Protein AF-0000000068951740 (afdb_homodimer)

Sequence (438 aa):
MSNAAPTLLVVDDHPMALSGTTAFLAEVMPDVAVHAAGSAREALTSLQQGLRPDIVLLDIWLNDGTGFDAMQSFKTVIPGARFIFMSAEATPEIVGRARALSACGFVGKHLDANAFTAAVRKVLAGDTSFPTDEALNGRAQSFGPAHGIPVTPAELGLTPRQGSVLALVLEGLPNKVIARRLGLTENTVKEHVSAILQRLGVRTRMQVMSRMERFRLRQMSNAAPTLLVVDDHPMALSGTTAFLAEVMPDVAVHAAGSAREALTSLQQGLRPDIVLLDIWLNDGTGFDAMQSFKTVIPGARFIFMSAEATPEIVGRARALSACGFVGKHLDANAFTAAVRKVLAGDTSFPTDEALNGRAQSFGPAHGIPVTPAELGLTPRQGSVLALVLEGLPNKVIARRLGLTENTVKEHVSAILQRLGVRTRMQVMSRMERFRLRQ

pLDDT: mean 87.82, std 13.02, range [40.09, 98.62]

InterPro domains:
  IPR000792 Transcription regulator LuxR, C-terminal [PF00196] (158-209)
  IPR000792 Transcription regulator LuxR, C-terminal [PR00038] (158-172)
  IPR000792 Transcription regulator LuxR, C-terminal [PR00038] (172-188)
  IPR000792 Transcription regulator LuxR, C-terminal [PR00038] (188-200)
  IPR000792 Transcription regulator LuxR, C-terminal [PS00622] (172-199)
  IPR000792 Transcription regulator LuxR, C-terminal [PS50043] (150-216)
  IPR000792 Transcription regulator LuxR, C-terminal [SM00421] (155-212)
  IPR000792 Transcription regulator LuxR, C-terminal [cd06170] (158-207)
  IPR001789 Signal transduction response regulator, receiver domain [PF00072] (9-121)
  IPR001789 Signal transduction response regulator, receiver domain [PS50110] (7-124)
  IPR001789 Signal transduction response regulator, receiver domain [SM00448] (6-120)
  IPR011006 CheY-like superfamily [SSF52172] (6-132)
  IPR016032 Signal transduction response regulator, C-terminal effector [SSF46894] (149-216)
  IPR036388 Winged helix-like DNA-binding domain superfamily [G3DSA:1.10.10.10] (149-218)
  IPR051015 DNA-binding transcriptional activator EvgA-like [PTHR45566] (1-215)
  IPR058245 NreC/VraR/RcsB-like, phosphoacceptor receiver domain [cd17535] (9-125)

Structure (mmCIF, N/CA/C/O backbone):
data_AF-0000000068951740-model_v1
#
loop_
_entity.id
_entity.type
_entity.pdbx_description
1 polymer 'Response regulator transcription factor'
#
loop_
_atom_site.group_PDB
_atom_site.id
_atom_site.type_symbol
_atom_site.label_atom_id
_atom_site.label_alt_id
_atom_site.label_comp_id
_atom_site.label_asym_id
_atom_site.label_entity_id
_atom_site.label_seq_id
_atom_site.pdbx_PDB_ins_code
_atom_site.Cartn_x
_atom_site.Cartn_y
_atom_site.Cartn_z
_atom_site.occupancy
_atom_site.B_iso_or_equiv
_atom_site.auth_seq_id
_atom_site.auth_comp_id
_atom_site.auth_asym_id
_atom_site.auth_atom_id
_atom_site.pdbx_PDB_model_num
ATOM 1 N N . MET A 1 1 ? -21.359 28.375 21.594 1 40.09 1 MET A N 1
ATOM 2 C CA . MET A 1 1 ? -20.609 27.594 20.594 1 40.09 1 MET A CA 1
ATOM 3 C C . MET A 1 1 ? -21.562 26.797 19.719 1 40.09 1 MET A C 1
ATOM 5 O O . MET A 1 1 ? -22.469 26.125 20.203 1 40.09 1 MET A O 1
ATOM 9 N N . SER A 1 2 ? -22.016 27.156 18.531 1 47.41 2 SER A N 1
ATOM 10 C CA . SER A 1 2 ? -23.172 26.734 17.766 1 47.41 2 SER A CA 1
ATOM 11 C C . SER A 1 2 ? -23.281 25.219 17.719 1 47.41 2 SER A C 1
ATOM 13 O O . SER A 1 2 ? -22.266 24.516 17.625 1 47.41 2 SER A O 1
ATOM 15 N N . ASN A 1 3 ? -24.297 24.562 18.406 1 60.38 3 ASN A N 1
ATOM 16 C CA . ASN A 1 3 ? -24.781 23.219 18.719 1 60.38 3 ASN A CA 1
ATOM 17 C C . ASN A 1 3 ? -24.812 22.328 17.484 1 60.38 3 ASN A C 1
ATOM 19 O O . ASN A 1 3 ? -25.609 21.391 17.422 1 60.38 3 ASN A O 1
ATOM 23 N N . ALA A 1 4 ? -24.281 22.797 16.359 1 75.94 4 ALA A N 1
ATOM 24 C CA . ALA A 1 4 ? -24.453 22.031 15.133 1 75.94 4 ALA A CA 1
ATOM 25 C C . ALA A 1 4 ? -23.672 20.719 15.188 1 75.94 4 ALA A C 1
ATOM 27 O O . ALA A 1 4 ? -22.656 20.625 15.867 1 75.94 4 ALA A O 1
ATOM 28 N N . ALA A 1 5 ? -24.328 19.703 14.695 1 90.12 5 ALA A N 1
ATOM 29 C CA . ALA A 1 5 ? -23.734 18.375 14.625 1 90.12 5 ALA A CA 1
ATOM 30 C C . ALA A 1 5 ? -22.359 18.406 13.969 1 90.12 5 ALA A C 1
ATOM 32 O O . ALA A 1 5 ? -22.172 19.094 12.953 1 90.12 5 ALA A O 1
ATOM 33 N N . PRO A 1 6 ? -21.391 17.906 14.688 1 95.81 6 PRO A N 1
ATOM 34 C CA . PRO A 1 6 ? -20.062 17.828 14.055 1 95.81 6 PRO A CA 1
ATOM 35 C C . PRO A 1 6 ? -20.109 17.203 12.664 1 95.81 6 PRO A C 1
ATOM 37 O O . PRO A 1 6 ? -20.984 16.375 12.383 1 95.81 6 PRO A O 1
ATOM 40 N N . THR A 1 7 ? -19.281 17.703 11.844 1 97.56 7 THR A N 1
ATOM 41 C CA . THR A 1 7 ? -19.203 17.25 10.461 1 97.56 7 THR A CA 1
ATOM 42 C C . THR A 1 7 ? -17.875 16.562 10.188 1 97.56 7 THR A C 1
ATOM 44 O O . THR A 1 7 ? -16.812 17.094 10.555 1 97.56 7 THR A O 1
ATOM 47 N N . LEU A 1 8 ? -17.984 15.383 9.57 1 98 8 LEU A N 1
ATOM 48 C CA . LEU A 1 8 ? -16.812 14.594 9.195 1 98 8 LEU A CA 1
ATOM 49 C C . LEU A 1 8 ? -16.734 14.406 7.688 1 98 8 LEU A C 1
ATOM 51 O O . LEU A 1 8 ? -17.75 14.141 7.039 1 98 8 LEU A O 1
ATOM 55 N N . LEU A 1 9 ? -15.555 14.664 7.109 1 98.62 9 LEU A N 1
ATOM 56 C CA . LEU A 1 9 ? -15.297 14.359 5.711 1 98.62 9 LEU A CA 1
ATOM 57 C C . LEU A 1 9 ? -14.289 13.219 5.586 1 98.62 9 LEU A C 1
ATOM 59 O O . LEU A 1 9 ? -13.164 13.312 6.09 1 98.62 9 LEU A O 1
ATOM 63 N N . VAL A 1 10 ? -14.703 12.094 4.992 1 98.44 10 VAL A N 1
ATOM 64 C CA . VAL A 1 10 ? -13.82 10.953 4.727 1 98.44 10 VAL A CA 1
ATOM 65 C C . VAL A 1 10 ? -13.297 11.031 3.295 1 98.44 10 VAL A C 1
ATOM 67 O O . VAL A 1 10 ? -14.078 11.109 2.342 1 98.44 10 VAL A O 1
ATOM 70 N N . VAL A 1 11 ? -11.953 11.078 3.146 1 98.25 11 VAL A N 1
ATOM 71 C CA . VAL A 1 11 ? -11.32 11.148 1.834 1 98.25 11 VAL A CA 1
ATOM 72 C C . VAL A 1 11 ? -10.516 9.875 1.579 1 98.25 11 VAL A C 1
ATOM 74 O O . VAL A 1 11 ? -9.523 9.609 2.266 1 98.25 11 VAL A O 1
ATOM 77 N N . ASP A 1 12 ? -10.898 9.055 0.636 1 95.75 12 ASP A N 1
ATOM 78 C CA . ASP A 1 12 ? -10.32 7.766 0.273 1 95.75 12 ASP A CA 1
ATOM 79 C C . ASP A 1 12 ? -10.672 7.391 -1.165 1 95.75 12 ASP A C 1
ATOM 81 O O . ASP A 1 12 ? -11.82 7.547 -1.589 1 95.75 12 ASP A O 1
ATOM 85 N N . ASP A 1 13 ? -9.703 6.934 -1.935 1 92 13 ASP A N 1
ATOM 86 C CA . ASP A 1 13 ? -9.992 6.707 -3.348 1 92 13 ASP A CA 1
ATOM 87 C C . ASP A 1 13 ? -10.32 5.238 -3.613 1 92 13 ASP A C 1
ATOM 89 O O . ASP A 1 13 ? -10.508 4.836 -4.762 1 92 13 ASP A O 1
ATOM 93 N N . HIS A 1 14 ? -10.367 4.469 -2.6 1 91.75 14 HIS A N 1
ATOM 94 C CA . HIS A 1 14 ? -10.891 3.111 -2.709 1 91.75 14 HIS A CA 1
ATOM 95 C C . HIS A 1 14 ? -12.383 3.068 -2.377 1 91.75 14 HIS A C 1
ATOM 97 O O . HIS A 1 14 ? -12.758 3.145 -1.206 1 91.75 14 HIS A O 1
ATOM 103 N N . PRO A 1 15 ? -13.188 2.857 -3.379 1 93.19 15 PRO A N 1
ATOM 104 C CA . PRO A 1 15 ? -14.633 3.041 -3.221 1 93.19 15 PRO A CA 1
ATOM 105 C C . PRO A 1 15 ? -15.227 2.145 -2.137 1 93.19 15 PRO A C 1
ATOM 107 O O . PRO A 1 15 ? -16.062 2.592 -1.352 1 93.19 15 PRO A O 1
ATOM 110 N N . MET A 1 16 ? -14.836 0.916 -2.066 1 91.69 16 MET A N 1
ATOM 111 C CA . MET A 1 16 ? -15.406 0 -1.082 1 91.69 16 MET A CA 1
ATOM 112 C C . MET A 1 16 ? -14.984 0.386 0.331 1 91.69 16 MET A C 1
ATOM 114 O O . MET A 1 16 ? -15.781 0.326 1.263 1 91.69 16 MET A O 1
ATOM 118 N N . ALA A 1 17 ? -13.719 0.767 0.452 1 93.06 17 ALA A N 1
ATOM 119 C CA . ALA A 1 17 ? -13.242 1.243 1.748 1 93.06 17 ALA A CA 1
ATOM 120 C C . ALA A 1 17 ? -13.953 2.531 2.154 1 93.06 17 ALA A C 1
ATOM 122 O O . ALA A 1 17 ? -14.352 2.689 3.309 1 93.06 17 ALA A O 1
ATOM 123 N N . LEU A 1 18 ? -14.094 3.441 1.179 1 95.88 18 LEU A N 1
ATOM 124 C CA . LEU A 1 18 ? -14.781 4.707 1.427 1 95.88 18 LEU A CA 1
ATOM 125 C C . LEU A 1 18 ? -16.219 4.469 1.871 1 95.88 18 LEU A C 1
ATOM 127 O O . LEU A 1 18 ? -16.656 5.023 2.881 1 95.88 18 LEU A O 1
ATOM 131 N N . SER A 1 19 ? -16.891 3.641 1.176 1 93.94 19 SER A N 1
ATOM 132 C CA . SER A 1 19 ? -18.281 3.326 1.509 1 93.94 19 SER A CA 1
ATOM 133 C C . SER A 1 19 ? -18.375 2.652 2.873 1 93.94 19 SER A C 1
ATOM 135 O O . SER A 1 19 ? -19.234 3.002 3.682 1 93.94 19 SER A O 1
ATOM 137 N N . GLY A 1 20 ? -17.531 1.707 3.092 1 93.5 20 GLY A N 1
ATOM 138 C CA . GLY A 1 20 ? -17.516 1.011 4.367 1 93.5 20 GLY A CA 1
ATOM 139 C C . GLY A 1 20 ? -17.25 1.93 5.547 1 93.5 20 GLY A C 1
ATOM 140 O O . GLY A 1 20 ? -17.953 1.859 6.562 1 93.5 20 GLY A O 1
ATOM 141 N N . THR A 1 21 ? -16.297 2.797 5.402 1 95.44 21 THR A N 1
ATOM 142 C CA . THR A 1 21 ? -15.922 3.723 6.469 1 95.44 21 THR A CA 1
ATOM 143 C C . THR A 1 21 ? -17.047 4.719 6.73 1 95.44 21 THR A C 1
ATOM 145 O O . THR A 1 21 ? -17.422 4.941 7.883 1 95.44 21 THR A O 1
ATOM 148 N N . THR A 1 22 ? -17.594 5.281 5.652 1 96.19 22 THR A N 1
ATOM 149 C CA . THR A 1 22 ? -18.641 6.289 5.766 1 96.19 22 THR A CA 1
ATOM 150 C C . THR A 1 22 ? -19.906 5.688 6.379 1 96.19 22 THR A C 1
ATOM 152 O O . THR A 1 22 ? -20.484 6.262 7.301 1 96.19 22 THR A O 1
ATOM 155 N N . ALA A 1 23 ? -20.266 4.52 5.914 1 94 23 ALA A N 1
ATOM 156 C CA . ALA A 1 23 ? -21.453 3.857 6.445 1 94 23 ALA A CA 1
ATOM 157 C C . ALA A 1 23 ? -21.266 3.484 7.914 1 94 23 ALA A C 1
ATOM 159 O O . ALA A 1 23 ? -22.172 3.668 8.727 1 94 23 ALA A O 1
ATOM 160 N N . PHE A 1 24 ? -20.172 2.977 8.227 1 93.56 24 PHE A N 1
ATOM 161 C CA . PHE A 1 24 ? -19.875 2.564 9.594 1 93.56 24 PHE A CA 1
ATOM 162 C C . PHE A 1 24 ? -19.938 3.752 10.547 1 93.56 24 PHE A C 1
ATOM 164 O O . PHE A 1 24 ? -20.625 3.695 11.562 1 93.56 24 PHE A O 1
ATOM 171 N N . LEU A 1 25 ? -19.219 4.77 10.188 1 95.25 25 LEU A N 1
ATOM 172 C CA . LEU A 1 25 ? -19.172 5.949 11.055 1 95.25 25 LEU A CA 1
ATOM 173 C C . LEU A 1 25 ? -20.562 6.559 11.203 1 95.25 25 LEU A C 1
ATOM 175 O O . LEU A 1 25 ? -20.953 6.988 12.297 1 95.25 25 LEU A O 1
ATOM 179 N N . ALA A 1 26 ? -21.328 6.582 10.102 1 95 26 ALA A N 1
ATOM 180 C CA . ALA A 1 26 ? -22.688 7.098 10.172 1 95 26 ALA A CA 1
ATOM 181 C C . ALA A 1 26 ? -23.562 6.262 11.109 1 95 26 ALA A C 1
ATOM 183 O O . ALA A 1 26 ? -24.438 6.793 11.797 1 95 26 ALA A O 1
ATOM 184 N N . GLU A 1 27 ? -23.25 5.039 11.133 1 94.56 27 GLU A N 1
ATOM 185 C CA . GLU A 1 27 ? -24.031 4.125 11.961 1 94.56 27 GLU A CA 1
ATOM 186 C C . GLU A 1 27 ? -23.656 4.273 13.438 1 94.56 27 GLU A C 1
ATOM 188 O O . GLU A 1 27 ? -24.547 4.363 14.297 1 94.56 27 GLU A O 1
ATOM 193 N N . VAL A 1 28 ? -22.438 4.352 13.789 1 94.38 28 VAL A N 1
ATOM 194 C CA . VAL A 1 28 ? -22 4.258 15.18 1 94.38 28 VAL A CA 1
ATOM 195 C C . VAL A 1 28 ? -21.922 5.656 15.789 1 94.38 28 VAL A C 1
ATOM 197 O O . VAL A 1 28 ? -21.812 5.801 17.016 1 94.38 28 VAL A O 1
ATOM 200 N N . MET A 1 29 ? -21.891 6.621 14.938 1 94.81 29 MET A N 1
ATOM 201 C CA . MET A 1 29 ? -21.875 8.008 15.398 1 94.81 29 MET A CA 1
ATOM 202 C C . MET A 1 29 ? -23.031 8.797 14.781 1 94.81 29 MET A C 1
ATOM 204 O O . MET A 1 29 ? -22.812 9.734 14.016 1 94.81 29 MET A O 1
ATOM 208 N N . PRO A 1 30 ? -24.234 8.531 15.227 1 94.81 30 PRO A N 1
ATOM 209 C CA . PRO A 1 30 ? -25.422 9.156 14.617 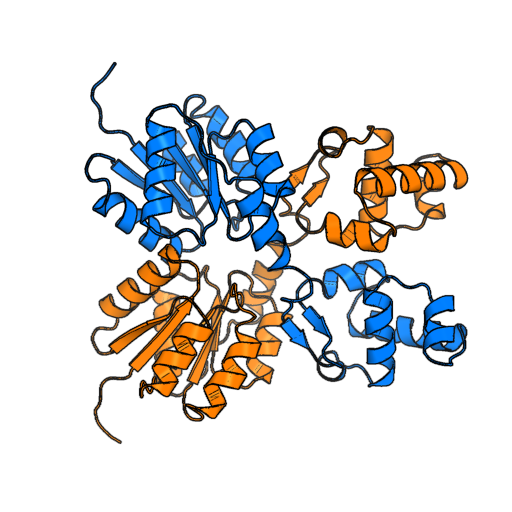1 94.81 30 PRO A CA 1
ATOM 210 C C . PRO A 1 30 ? -25.469 10.664 14.867 1 94.81 30 PRO A C 1
ATOM 212 O O . PRO A 1 30 ? -26.234 11.375 14.195 1 94.81 30 PRO A O 1
ATOM 215 N N . ASP A 1 31 ? -24.719 11.109 15.766 1 96.25 31 ASP A N 1
ATOM 216 C CA . ASP A 1 31 ? -24.688 12.531 16.109 1 96.25 31 ASP A CA 1
ATOM 217 C C . ASP A 1 31 ? -23.719 13.297 15.219 1 96.25 31 ASP A C 1
ATOM 219 O O . ASP A 1 31 ? -23.531 14.5 15.383 1 96.25 31 ASP A O 1
ATOM 223 N N . VAL A 1 32 ? -23.109 12.625 14.219 1 96 32 VAL A N 1
ATOM 224 C CA . VAL A 1 32 ? -22.109 13.234 13.359 1 96 32 VAL A CA 1
ATOM 225 C C . VAL A 1 32 ? -22.547 13.133 11.898 1 96 32 VAL A C 1
ATOM 227 O O . VAL A 1 32 ? -23 12.078 11.453 1 96 32 VAL A O 1
ATOM 230 N N . ALA A 1 33 ? -22.531 14.25 11.156 1 97.5 33 ALA A N 1
ATOM 231 C CA . ALA A 1 33 ? -22.766 14.211 9.719 1 97.5 33 ALA A CA 1
ATOM 232 C C . ALA A 1 33 ? -21.516 13.75 8.977 1 97.5 33 ALA A C 1
ATOM 234 O O . ALA A 1 33 ? -20.453 14.391 9.062 1 97.5 33 ALA A O 1
ATOM 235 N N . VAL A 1 34 ? -21.672 12.664 8.211 1 97.81 34 VAL A N 1
ATOM 236 C CA . VAL A 1 34 ? -20.516 12.078 7.547 1 97.81 34 VAL A CA 1
ATOM 237 C C . VAL A 1 34 ? -20.609 12.305 6.043 1 97.81 34 VAL A C 1
ATOM 239 O O . VAL A 1 34 ? -21.625 11.961 5.422 1 97.81 34 VAL A O 1
ATOM 242 N N . HIS A 1 35 ? -19.625 12.945 5.449 1 98.19 35 HIS A N 1
ATOM 243 C CA . HIS A 1 35 ? -19.484 13.156 4.012 1 98.19 35 HIS A CA 1
ATOM 244 C C . HIS A 1 35 ? -18.328 12.352 3.441 1 98.19 35 HIS A C 1
ATOM 246 O O . HIS A 1 35 ? -17.406 11.977 4.172 1 98.19 35 HIS A O 1
ATOM 252 N N . ALA A 1 36 ? -18.422 12.055 2.164 1 98.19 36 ALA A N 1
ATOM 253 C CA . ALA A 1 36 ? -17.406 11.234 1.506 1 98.19 36 ALA A CA 1
ATOM 254 C C . ALA A 1 36 ? -16.859 11.93 0.263 1 98.19 36 ALA A C 1
ATOM 256 O O . ALA A 1 36 ? -17.594 12.641 -0.434 1 98.19 36 ALA A O 1
ATOM 257 N N . ALA A 1 37 ? -15.586 11.797 0.016 1 98.38 37 ALA A N 1
ATOM 258 C CA . ALA A 1 37 ? -14.93 12.203 -1.226 1 98.38 37 ALA A CA 1
ATOM 259 C C . ALA A 1 37 ? -13.961 11.125 -1.71 1 98.38 37 ALA A C 1
ATOM 261 O O . ALA A 1 37 ? -13.125 10.641 -0.942 1 98.38 37 ALA A O 1
ATOM 262 N N . GLY A 1 38 ? -14.008 10.805 -2.955 1 96.75 38 GLY A N 1
ATOM 263 C CA . GLY A 1 38 ? -13.219 9.711 -3.504 1 96.75 38 GLY A CA 1
ATOM 264 C C . GLY A 1 38 ? -11.875 10.148 -4.035 1 96.75 38 GLY A C 1
ATOM 265 O O . GLY A 1 38 ? -11.156 9.367 -4.664 1 96.75 38 GLY A O 1
ATOM 266 N N . SER A 1 39 ? -11.547 11.391 -3.902 1 95.69 39 SER A N 1
ATOM 267 C CA . SER A 1 39 ? -10.258 11.953 -4.309 1 95.69 39 SER A CA 1
ATOM 268 C C . SER A 1 39 ? -9.969 13.258 -3.586 1 95.69 39 SER A C 1
ATOM 270 O O . SER A 1 39 ? -10.867 13.852 -2.984 1 95.69 39 SER A O 1
ATOM 272 N N . ALA A 1 40 ? -8.656 13.664 -3.604 1 96.12 40 ALA A N 1
ATOM 273 C CA . ALA A 1 40 ? -8.312 14.969 -3.049 1 96.12 40 ALA A CA 1
ATOM 274 C C . ALA A 1 40 ? -9.016 16.094 -3.803 1 96.12 40 ALA A C 1
ATOM 276 O O . ALA A 1 40 ? -9.508 17.047 -3.191 1 96.12 40 ALA A O 1
ATOM 277 N N . ARG A 1 41 ? -9.109 15.938 -5.066 1 97.12 41 ARG A N 1
ATOM 278 C CA . ARG A 1 41 ? -9.758 16.938 -5.906 1 97.12 41 ARG A CA 1
ATOM 279 C C . ARG A 1 41 ? -11.234 17.062 -5.57 1 97.12 41 ARG A C 1
ATOM 281 O O . ARG A 1 41 ? -11.758 18.172 -5.445 1 97.12 41 ARG A O 1
ATOM 288 N N . GLU A 1 42 ? -11.875 15.961 -5.445 1 98 42 GLU A N 1
ATOM 289 C CA . GLU A 1 42 ? -13.289 15.961 -5.09 1 98 42 GLU A CA 1
ATOM 290 C C . GLU A 1 42 ? -13.516 16.594 -3.721 1 98 42 GLU A C 1
ATOM 292 O O . GLU A 1 42 ? -14.461 17.359 -3.535 1 98 42 GLU A O 1
ATOM 297 N N . ALA A 1 43 ? -12.648 16.25 -2.811 1 98.56 43 ALA A N 1
ATOM 298 C CA . ALA A 1 43 ? -12.742 16.828 -1.475 1 98.56 43 ALA A CA 1
ATOM 299 C C . ALA A 1 43 ? -12.57 18.344 -1.524 1 98.56 43 ALA A C 1
ATOM 301 O O . ALA A 1 43 ? -13.352 19.094 -0.923 1 98.56 43 ALA A O 1
ATOM 302 N N . LEU A 1 44 ? -11.594 18.797 -2.271 1 98.31 44 LEU A N 1
ATOM 303 C CA . LEU A 1 44 ? -11.328 20.234 -2.381 1 98.31 44 LEU A CA 1
ATOM 304 C C . LEU A 1 44 ? -12.516 20.969 -2.99 1 98.31 44 LEU A C 1
ATOM 306 O O . LEU A 1 44 ? -12.883 22.047 -2.535 1 98.31 44 LEU A O 1
ATOM 310 N N . THR A 1 45 ? -13.07 20.359 -3.994 1 98.31 45 THR A N 1
ATOM 311 C CA . THR A 1 45 ? -14.25 20.938 -4.629 1 98.31 45 THR A CA 1
ATOM 312 C C . THR A 1 45 ? -15.383 21.094 -3.619 1 98.31 45 THR A C 1
ATOM 314 O O . THR A 1 45 ? -16.031 22.141 -3.551 1 98.31 45 THR A O 1
ATOM 317 N N . SER A 1 46 ? -15.617 20.062 -2.816 1 98.31 46 SER A N 1
ATOM 318 C CA . SER A 1 46 ? -16.656 20.125 -1.796 1 98.31 46 SER A CA 1
ATOM 319 C C . SER A 1 46 ? -16.391 21.234 -0.791 1 98.31 46 SER A C 1
ATOM 321 O O . SER A 1 46 ? -17.312 21.938 -0.361 1 98.31 46 SER A O 1
ATOM 323 N N . LEU A 1 47 ? -15.156 21.391 -0.462 1 98.31 47 LEU A N 1
ATOM 324 C CA . LEU A 1 47 ? -14.773 22.438 0.471 1 98.31 47 LEU A CA 1
ATOM 325 C C . LEU A 1 47 ? -14.984 23.812 -0.145 1 98.31 47 LEU A C 1
ATOM 327 O O . LEU A 1 47 ? -15.492 24.719 0.516 1 98.31 47 LEU A O 1
ATOM 331 N N . GLN A 1 48 ? -14.609 23.906 -1.394 1 97.5 48 GLN A N 1
ATOM 332 C CA . GLN A 1 48 ? -14.758 25.172 -2.1 1 97.5 48 GLN A CA 1
ATOM 333 C C . GLN A 1 48 ? -16.219 25.531 -2.293 1 97.5 48 GLN A C 1
ATOM 335 O O . GLN A 1 48 ? -16.578 26.719 -2.395 1 97.5 48 GLN A O 1
ATOM 340 N N . GLN A 1 49 ? -17.062 24.547 -2.264 1 97.88 49 GLN A N 1
ATOM 341 C CA . GLN A 1 49 ? -18.5 24.75 -2.441 1 97.88 49 GLN A CA 1
ATOM 342 C C . GLN A 1 49 ? -19.188 25.016 -1.104 1 97.88 49 GLN A C 1
ATOM 344 O O . GLN A 1 49 ? -20.406 25.203 -1.054 1 97.88 49 GLN A O 1
ATOM 349 N N . GLY A 1 50 ? -18.422 24.969 -0.01 1 97.31 50 GLY A N 1
ATOM 350 C CA . GLY A 1 50 ? -18.984 25.469 1.227 1 97.31 50 GLY A CA 1
ATOM 351 C C . GLY A 1 50 ? -19 24.453 2.348 1 97.31 50 GLY A C 1
ATOM 352 O O . GLY A 1 50 ? -19.375 24.766 3.477 1 97.31 50 GLY A O 1
ATOM 353 N N . LEU A 1 51 ? -18.609 23.188 2.039 1 97.62 51 LEU A N 1
ATOM 354 C CA . LEU A 1 51 ? -18.5 22.203 3.109 1 97.62 51 LEU A CA 1
ATOM 355 C C . LEU A 1 51 ? -17.422 22.609 4.117 1 97.62 51 LEU A C 1
ATOM 357 O O . LEU A 1 51 ? -16.328 23 3.736 1 97.62 51 LEU A O 1
ATOM 361 N N . ARG A 1 52 ? -17.781 22.562 5.426 1 97.75 52 ARG 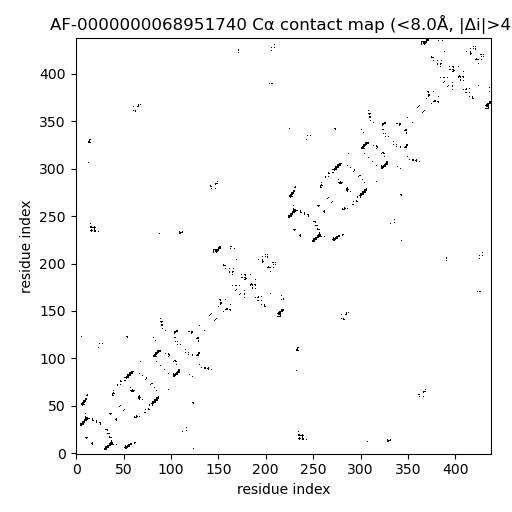A N 1
ATOM 362 C CA . ARG A 1 52 ? -16.844 22.922 6.5 1 97.75 52 ARG A CA 1
ATOM 363 C C . ARG A 1 52 ? -16.781 21.812 7.547 1 97.75 52 ARG A C 1
ATOM 365 O O . ARG A 1 52 ? -17.328 21.953 8.641 1 97.75 52 ARG A O 1
ATOM 372 N N . PRO A 1 53 ? -16.062 20.781 7.273 1 98.25 53 PRO A N 1
ATOM 373 C CA . PRO A 1 53 ? -15.945 19.688 8.25 1 98.25 53 PRO A CA 1
ATOM 374 C C . PRO A 1 53 ? -15.148 20.109 9.492 1 98.25 53 PRO A C 1
ATOM 376 O O . PRO A 1 53 ? -14.211 20.906 9.391 1 98.25 53 PRO A O 1
ATOM 379 N N . ASP A 1 54 ? -15.562 19.531 10.562 1 97.81 54 ASP A N 1
ATOM 380 C CA . ASP A 1 54 ? -14.781 19.672 11.781 1 97.81 54 ASP A CA 1
ATOM 381 C C . ASP A 1 54 ? -13.547 18.766 11.75 1 97.81 54 ASP A C 1
ATOM 383 O O . ASP A 1 54 ? -12.484 19.125 12.242 1 97.81 54 ASP A O 1
ATOM 387 N N . ILE A 1 55 ? -13.758 17.578 11.156 1 98.12 55 ILE A N 1
ATOM 388 C CA . ILE A 1 55 ? -12.68 16.609 11.031 1 98.12 55 ILE A CA 1
ATOM 389 C C . ILE A 1 55 ? -12.609 16.109 9.586 1 98.12 55 ILE A C 1
ATOM 391 O O . ILE A 1 55 ? -13.633 15.836 8.969 1 98.12 55 ILE A O 1
ATOM 395 N N . VAL A 1 56 ? -11.406 16.031 9.078 1 98.62 56 VAL A N 1
ATOM 396 C CA . VAL A 1 56 ? -11.141 15.352 7.812 1 98.62 56 VAL A CA 1
ATOM 397 C C . VAL A 1 56 ? -10.359 14.07 8.062 1 98.62 56 VAL A C 1
ATOM 399 O O . VAL A 1 56 ? -9.25 14.102 8.609 1 98.62 56 VAL A O 1
ATOM 402 N N . LEU A 1 57 ? -10.953 12.93 7.82 1 98.38 57 LEU A N 1
ATOM 403 C CA . LEU A 1 57 ? -10.258 11.656 7.746 1 98.38 57 LEU A CA 1
ATOM 404 C C . LEU A 1 57 ? -9.625 11.461 6.371 1 98.38 57 LEU A C 1
ATOM 406 O O . LEU A 1 57 ? -10.336 11.32 5.371 1 98.38 57 LEU A O 1
ATOM 410 N N . LEU A 1 58 ? -8.344 11.406 6.371 1 97.88 58 LEU A N 1
ATOM 411 C CA . LEU A 1 58 ? -7.641 11.562 5.102 1 97.88 58 LEU A CA 1
ATOM 412 C C . LEU A 1 58 ? -6.691 10.398 4.859 1 97.88 58 LEU A C 1
ATOM 414 O O . LEU A 1 58 ? -5.719 10.219 5.598 1 97.88 58 LEU A O 1
ATOM 418 N N . ASP A 1 59 ? -7.016 9.602 3.822 1 94.44 59 ASP A N 1
ATOM 419 C CA . ASP A 1 59 ? -6.086 8.555 3.396 1 94.44 59 ASP A CA 1
ATOM 420 C C . ASP A 1 59 ? -4.75 9.156 2.965 1 94.44 59 ASP A C 1
ATOM 422 O O . ASP A 1 59 ? -4.715 10.188 2.297 1 94.44 59 ASP A O 1
ATOM 426 N N . ILE A 1 60 ? -3.672 8.492 3.293 1 89.81 60 ILE A N 1
ATOM 427 C CA . ILE A 1 60 ? -2.355 9.016 2.951 1 89.81 60 ILE A CA 1
ATOM 428 C C . ILE A 1 60 ? -2.086 8.805 1.463 1 89.81 60 ILE A C 1
ATOM 430 O O . ILE A 1 60 ? -1.543 9.688 0.792 1 89.81 60 ILE A O 1
ATOM 434 N N . TRP A 1 61 ? -2.477 7.656 0.99 1 83.75 61 TRP A N 1
ATOM 435 C CA . TRP A 1 61 ? -2.188 7.301 -0.396 1 83.75 61 TRP A CA 1
ATOM 436 C C . TRP A 1 61 ? -3.426 7.469 -1.27 1 83.75 61 TRP A C 1
ATOM 438 O O . TRP A 1 61 ? -4.391 6.715 -1.142 1 83.75 61 TRP A O 1
ATOM 448 N N . LEU A 1 62 ? -3.348 8.469 -2.082 1 87.5 62 LEU A N 1
ATOM 449 C CA . LEU A 1 62 ? -4.422 8.758 -3.023 1 87.5 62 LEU A CA 1
ATOM 450 C C . LEU A 1 62 ? -3.912 8.719 -4.461 1 87.5 62 LEU A C 1
ATOM 452 O O . LEU A 1 62 ? -2.727 8.945 -4.711 1 87.5 62 LEU A O 1
ATOM 456 N N . ASN A 1 63 ? -4.828 8.43 -5.367 1 81.81 63 ASN A N 1
ATOM 457 C CA . ASN A 1 63 ? -4.438 8.352 -6.773 1 81.81 63 ASN A CA 1
ATOM 458 C C . ASN A 1 63 ? -3.998 9.719 -7.301 1 81.81 63 ASN A C 1
ATOM 460 O O . ASN A 1 63 ? -3.193 9.797 -8.234 1 81.81 63 ASN A O 1
ATOM 464 N N . ASP A 1 64 ? -4.496 10.734 -6.758 1 86.75 64 ASP A N 1
ATOM 465 C CA . ASP A 1 64 ? -4.176 12.07 -7.258 1 86.75 64 ASP A CA 1
ATOM 466 C C . ASP A 1 64 ? -3.195 12.781 -6.332 1 86.75 64 ASP A C 1
ATOM 468 O O . ASP A 1 64 ? -3.18 14.016 -6.266 1 86.75 64 ASP A O 1
ATOM 472 N N . GLY A 1 65 ? -2.381 11.984 -5.586 1 80.38 65 GLY A N 1
ATOM 473 C CA . GLY A 1 65 ? -1.354 12.531 -4.711 1 80.38 65 GLY A CA 1
ATOM 474 C C . GLY A 1 65 ? -1.356 11.906 -3.33 1 80.38 65 GLY A C 1
ATOM 475 O O . GLY A 1 65 ? -1.906 10.82 -3.135 1 80.38 65 GLY A O 1
ATOM 476 N N . THR A 1 66 ? -0.627 12.578 -2.363 1 86.19 66 THR A N 1
ATOM 477 C CA . THR A 1 66 ? -0.62 12.078 -0.991 1 86.19 66 THR A CA 1
ATOM 478 C C . THR A 1 66 ? -1.588 12.875 -0.122 1 86.19 66 THR A C 1
ATOM 480 O O . THR A 1 66 ? -1.832 14.055 -0.378 1 86.19 66 THR A O 1
ATOM 483 N N . GLY A 1 67 ? -2.066 12.211 0.827 1 92.56 67 GLY A N 1
ATOM 484 C CA . GLY A 1 67 ? -2.867 12.914 1.815 1 92.56 67 GLY A CA 1
ATOM 485 C C . GLY A 1 67 ? -2.141 14.086 2.445 1 92.56 67 GLY A C 1
ATOM 486 O O . GLY A 1 67 ? -2.768 15.07 2.84 1 92.56 67 GLY A O 1
ATOM 487 N N . PHE A 1 68 ? -0.876 14.008 2.486 1 89.31 68 PHE A N 1
ATOM 488 C CA . PHE A 1 68 ? -0.077 15.086 3.059 1 89.31 68 PHE A CA 1
ATOM 489 C C . PHE A 1 68 ? -0.148 16.328 2.188 1 89.31 68 PHE A C 1
ATOM 491 O O . PHE A 1 68 ? -0.34 17.438 2.695 1 89.31 68 PHE A O 1
ATOM 498 N N . ASP A 1 69 ? -0.004 16.156 0.896 1 87.56 69 ASP A N 1
ATOM 499 C CA . ASP A 1 69 ? -0.166 17.266 -0.036 1 87.56 69 ASP A CA 1
ATOM 500 C C . ASP A 1 69 ? -1.579 17.828 0.034 1 87.56 69 ASP A C 1
ATOM 502 O O . ASP A 1 69 ? -1.76 19.062 0.046 1 87.56 69 ASP A O 1
ATOM 506 N N . ALA A 1 70 ? -2.496 16.969 0.089 1 93.94 70 ALA A N 1
ATOM 507 C CA . ALA A 1 70 ? -3.9 17.375 0.109 1 93.94 70 ALA A CA 1
ATOM 508 C C . ALA A 1 70 ? -4.215 18.219 1.341 1 93.94 70 ALA A C 1
ATOM 510 O O . ALA A 1 70 ? -4.914 19.219 1.247 1 93.94 70 ALA A O 1
ATOM 511 N N . MET A 1 71 ? -3.711 17.781 2.467 1 95.75 71 MET A N 1
ATOM 512 C CA . MET A 1 71 ? -3.969 18.516 3.709 1 95.75 71 MET A CA 1
ATOM 513 C C . MET A 1 71 ? -3.551 19.969 3.588 1 95.75 71 MET A C 1
ATOM 515 O O . MET A 1 71 ? -4.254 20.859 4.062 1 95.75 71 MET A O 1
ATOM 519 N N . GLN A 1 72 ? -2.439 20.203 2.971 1 91.19 72 GLN A N 1
ATOM 520 C CA . GLN A 1 72 ? -1.956 21.562 2.805 1 91.19 72 GLN A CA 1
ATOM 521 C C . GLN A 1 72 ? -2.943 22.406 1.997 1 91.19 72 GLN A C 1
ATOM 523 O O . GLN A 1 72 ? -3.246 23.547 2.363 1 91.19 72 GLN A O 1
ATOM 528 N N . SER A 1 73 ? -3.4 21.828 0.966 1 94.75 73 SER A N 1
ATOM 529 C CA . SER A 1 73 ? -4.387 22.516 0.136 1 94.75 73 SER A CA 1
ATOM 530 C C . SER A 1 73 ? -5.691 22.734 0.893 1 94.75 73 SER A C 1
ATOM 532 O O . SER A 1 73 ? -6.301 23.812 0.791 1 94.75 73 SER A O 1
ATOM 534 N N . PHE A 1 74 ? -6.094 21.781 1.681 1 97.94 74 PHE A N 1
ATOM 535 C CA . PHE A 1 74 ? -7.344 21.859 2.426 1 97.94 74 PHE A CA 1
ATOM 536 C C . PHE A 1 74 ? -7.273 22.953 3.488 1 97.94 74 PHE A C 1
ATOM 538 O O . PHE A 1 74 ? -8.242 23.672 3.703 1 97.94 74 PHE A O 1
ATOM 545 N N . LYS A 1 75 ? -6.164 23.094 4.082 1 96.38 75 LYS A N 1
ATOM 546 C CA . LYS A 1 75 ? -5.996 24.031 5.188 1 96.38 75 LYS A CA 1
ATOM 547 C C . LYS A 1 75 ? -6.172 25.484 4.715 1 96.38 75 LYS A C 1
ATOM 549 O O . LYS A 1 75 ? -6.555 26.344 5.496 1 96.38 75 LYS A O 1
ATOM 554 N N . THR A 1 76 ? -5.91 25.688 3.445 1 96.06 76 THR A N 1
ATOM 555 C CA . THR A 1 76 ? -6.105 27.031 2.9 1 96.06 76 THR A CA 1
ATOM 556 C C . THR A 1 76 ? -7.59 27.391 2.861 1 96.06 76 THR A C 1
ATOM 558 O O . THR A 1 76 ? -7.953 28.562 2.928 1 96.06 76 THR A O 1
ATOM 561 N N . VAL A 1 77 ? -8.43 26.422 2.787 1 97.38 77 VAL A N 1
ATOM 562 C CA . VAL A 1 77 ? -9.867 26.641 2.676 1 97.38 77 VAL A CA 1
ATOM 563 C C . VAL A 1 77 ? -10.523 26.453 4.039 1 97.38 77 VAL A C 1
ATOM 565 O O . VAL A 1 77 ? -11.453 27.188 4.395 1 97.38 77 VAL A O 1
ATOM 568 N N . ILE A 1 78 ? -10 25.469 4.848 1 96.75 78 ILE A N 1
ATOM 569 C CA . ILE A 1 78 ? -10.555 25.141 6.152 1 96.75 78 ILE A CA 1
ATOM 570 C C . ILE A 1 78 ? -9.445 25.109 7.199 1 96.75 78 ILE A C 1
ATOM 572 O O . ILE A 1 78 ? -9.148 24.062 7.766 1 96.75 78 ILE A O 1
ATOM 576 N N . PRO A 1 79 ? -8.93 26.234 7.547 1 95.31 79 PRO A N 1
ATOM 577 C CA . PRO A 1 79 ? -7.793 26.281 8.461 1 95.31 79 PRO A CA 1
ATOM 578 C C . PRO A 1 79 ? -8.133 25.75 9.852 1 95.31 79 PRO A C 1
ATOM 580 O O . PRO A 1 79 ? -7.238 25.328 10.594 1 95.31 79 PRO A O 1
ATOM 583 N N . GLY A 1 80 ? -9.344 25.719 10.195 1 95.56 80 GLY A N 1
ATOM 584 C CA . GLY A 1 80 ? -9.727 25.297 11.531 1 95.56 80 GLY A CA 1
ATOM 585 C C . GLY A 1 80 ? -10.039 23.812 11.633 1 95.56 80 GLY A C 1
ATOM 586 O O . GLY A 1 80 ? -10.234 23.297 12.734 1 95.56 80 GLY A O 1
ATOM 587 N N . ALA A 1 81 ? -10.156 23.156 10.547 1 97.38 81 ALA A N 1
ATOM 588 C CA . ALA A 1 81 ? -10.492 21.734 10.547 1 97.38 81 ALA A CA 1
ATOM 589 C C . ALA A 1 81 ? -9.375 20.906 11.188 1 97.38 81 ALA A C 1
ATOM 591 O O . ALA A 1 81 ? -8.195 21.25 11.062 1 97.38 81 ALA A O 1
ATOM 592 N N . ARG A 1 82 ? -9.742 19.859 11.836 1 98.12 82 ARG A N 1
ATOM 593 C CA . ARG A 1 82 ? -8.797 18.906 12.383 1 98.12 82 ARG A CA 1
ATOM 594 C C . ARG A 1 82 ? -8.609 17.719 11.445 1 98.12 82 ARG A C 1
ATOM 596 O O . ARG A 1 82 ? -9.562 17.25 10.828 1 98.12 82 ARG A O 1
ATOM 603 N N . PHE A 1 83 ? -7.379 17.266 11.344 1 98.44 83 PHE A N 1
ATOM 604 C CA . PHE A 1 83 ? -7.07 16.219 10.375 1 98.44 83 PHE A CA 1
ATOM 605 C C . PHE A 1 83 ? -6.621 14.945 11.078 1 98.44 83 PHE A C 1
ATOM 607 O O . PHE A 1 83 ? -5.832 15 12.023 1 98.44 83 PHE A O 1
ATOM 614 N N . ILE A 1 84 ? -7.172 13.812 10.656 1 98.31 84 ILE A N 1
ATOM 615 C CA . ILE A 1 84 ? -6.727 12.469 11.016 1 98.31 84 ILE A CA 1
ATOM 616 C C . ILE A 1 84 ? -6.285 11.719 9.758 1 98.31 84 ILE A C 1
ATOM 618 O O . ILE A 1 84 ? -7.074 11.539 8.828 1 98.31 84 ILE A O 1
ATOM 622 N N . PHE A 1 85 ? -5.023 11.312 9.727 1 96.62 85 PHE A N 1
ATOM 623 C CA . PHE A 1 85 ? -4.559 10.508 8.602 1 96.62 85 PHE A CA 1
ATOM 624 C C . PHE A 1 85 ? -4.895 9.039 8.805 1 96.62 85 PHE A C 1
ATOM 626 O O . PHE A 1 85 ? -4.84 8.531 9.93 1 96.62 85 PHE A O 1
ATOM 633 N N . MET A 1 86 ? -5.254 8.375 7.715 1 94.81 86 MET A N 1
ATOM 634 C CA . MET A 1 86 ? -5.457 6.926 7.68 1 94.81 86 MET A CA 1
ATOM 635 C C . MET A 1 86 ? -4.434 6.254 6.773 1 94.81 86 MET A C 1
ATOM 637 O O . MET A 1 86 ? -4.117 6.77 5.695 1 94.81 86 MET A O 1
ATOM 641 N N . SER A 1 87 ? -3.951 5.098 7.207 1 88.56 87 SER A N 1
ATOM 642 C CA . SER A 1 87 ? -2.988 4.406 6.355 1 88.56 87 SER A CA 1
ATOM 643 C C . SER A 1 87 ? -2.957 2.91 6.656 1 88.56 87 SER A C 1
ATOM 645 O O . SER A 1 87 ? -3.195 2.494 7.789 1 88.56 87 SER A O 1
ATOM 647 N N . ALA A 1 88 ? -2.732 2.158 5.605 1 82.31 88 ALA A N 1
ATOM 648 C CA . ALA A 1 88 ? -2.469 0.735 5.805 1 82.31 88 ALA A CA 1
ATOM 649 C C . ALA A 1 88 ? -1.127 0.518 6.5 1 82.31 88 ALA A C 1
ATOM 651 O O . ALA A 1 88 ? -0.936 -0.484 7.191 1 82.31 88 ALA A O 1
ATOM 652 N N . GLU A 1 89 ? -0.23 1.455 6.328 1 75.75 89 GLU A N 1
ATOM 653 C CA . GLU A 1 89 ? 1.098 1.41 6.934 1 75.75 89 GLU A CA 1
ATOM 654 C C . GLU A 1 89 ? 1.241 2.463 8.031 1 75.75 89 GLU A C 1
ATOM 656 O O . GLU A 1 89 ? 1.001 3.648 7.793 1 75.75 89 GLU A O 1
ATOM 661 N N . ALA A 1 90 ? 1.528 1.953 9.195 1 80.88 90 ALA A N 1
ATOM 662 C CA . ALA A 1 90 ? 1.781 2.865 10.305 1 80.88 90 ALA A CA 1
ATOM 663 C C . ALA A 1 90 ? 3.186 2.67 10.867 1 80.88 90 ALA A C 1
ATOM 665 O O . ALA A 1 90 ? 3.389 1.874 11.789 1 80.88 90 ALA A O 1
ATOM 666 N N . THR A 1 91 ? 4.137 3.355 10.281 1 74.69 91 THR A N 1
ATOM 667 C CA . THR A 1 91 ? 5.5 3.328 10.797 1 74.69 91 THR A CA 1
ATOM 668 C C . THR A 1 91 ? 5.797 4.582 11.609 1 74.69 91 THR A C 1
ATOM 670 O O . THR A 1 91 ? 5.113 5.598 11.469 1 74.69 91 THR A O 1
ATOM 673 N N . PRO A 1 92 ? 6.793 4.457 12.461 1 77.25 92 PRO A N 1
ATOM 674 C CA . PRO A 1 92 ? 7.164 5.652 13.219 1 77.25 92 PRO A CA 1
ATOM 675 C C . PRO A 1 92 ? 7.438 6.859 12.32 1 77.25 92 PRO A C 1
ATOM 677 O O . PRO A 1 92 ? 7.082 7.988 12.672 1 77.25 92 PRO A O 1
ATOM 680 N N . GLU A 1 93 ? 7.984 6.621 11.203 1 73.5 93 GLU A N 1
ATOM 681 C CA . GLU A 1 93 ? 8.336 7.703 10.289 1 73.5 93 GLU A CA 1
ATOM 682 C C . GLU A 1 93 ? 7.086 8.359 9.703 1 73.5 93 GLU A C 1
ATOM 684 O O . GLU A 1 93 ? 6.992 9.594 9.656 1 73.5 93 GLU A O 1
ATOM 689 N N . ILE A 1 94 ? 6.207 7.57 9.312 1 79.25 94 ILE A N 1
ATOM 690 C CA . ILE A 1 94 ? 4.984 8.07 8.695 1 79.25 94 ILE A CA 1
ATOM 691 C C . ILE A 1 94 ? 4.141 8.797 9.742 1 79.25 94 ILE A C 1
ATOM 693 O O . ILE A 1 94 ? 3.635 9.898 9.484 1 79.25 94 ILE A O 1
ATOM 697 N N . VAL A 1 95 ? 4.043 8.203 10.875 1 87.06 95 VAL A N 1
ATOM 698 C CA . VAL A 1 95 ? 3.295 8.805 11.977 1 87.06 95 VAL A CA 1
ATOM 699 C C . VAL A 1 95 ? 3.971 10.109 12.406 1 87.06 95 VAL A C 1
ATOM 701 O O . VAL A 1 95 ? 3.297 11.102 12.688 1 87.06 95 VAL A O 1
ATOM 704 N N . GLY A 1 96 ? 5.273 10.055 12.484 1 84.06 96 GLY A N 1
ATOM 705 C CA . GLY A 1 96 ? 6.027 11.258 12.805 1 84.06 96 GLY A CA 1
ATOM 706 C C . GLY A 1 96 ? 5.773 12.398 11.844 1 84.06 96 GLY A C 1
ATOM 707 O O . GLY A 1 96 ? 5.668 13.555 12.25 1 84.06 96 GLY A O 1
ATOM 708 N N . ARG A 1 97 ? 5.633 12.125 10.578 1 82.88 97 ARG A N 1
ATOM 709 C CA . ARG A 1 97 ? 5.344 13.133 9.57 1 82.88 97 ARG A CA 1
ATOM 710 C C . ARG A 1 97 ? 3.971 13.758 9.797 1 82.88 97 ARG A C 1
ATOM 712 O O . ARG A 1 97 ? 3.809 14.977 9.68 1 82.88 97 ARG A O 1
ATOM 719 N N . ALA A 1 98 ? 3.039 12.953 10.125 1 89.94 98 ALA A N 1
ATOM 720 C CA . ALA A 1 98 ? 1.696 13.445 10.422 1 89.94 98 ALA A CA 1
ATOM 721 C C . ALA A 1 98 ? 1.719 14.43 11.594 1 89.94 98 ALA A C 1
ATOM 723 O O . ALA A 1 98 ? 1.091 15.484 11.531 1 89.94 98 ALA A O 1
ATOM 724 N N . ARG A 1 99 ? 2.457 14.078 12.555 1 90.38 99 ARG A N 1
ATOM 725 C CA . ARG A 1 99 ? 2.59 14.953 13.719 1 90.38 99 ARG A CA 1
ATOM 726 C C . ARG A 1 99 ? 3.246 16.266 13.344 1 90.38 99 ARG A C 1
ATOM 728 O O . ARG A 1 99 ? 2.801 17.344 13.773 1 90.38 99 ARG A O 1
ATOM 735 N N . ALA A 1 100 ? 4.242 16.188 12.562 1 84.06 100 ALA A N 1
ATOM 736 C CA . ALA A 1 100 ? 5.004 17.359 12.172 1 84.06 100 ALA A CA 1
ATOM 737 C C . ALA A 1 100 ? 4.133 18.344 11.383 1 84.06 100 ALA A C 1
ATOM 739 O O . ALA A 1 100 ? 4.352 19.562 11.43 1 84.06 100 ALA A O 1
ATOM 740 N N . LEU A 1 101 ? 3.168 17.859 10.695 1 86.12 101 LEU A N 1
ATOM 741 C CA . LEU A 1 101 ? 2.271 18.688 9.906 1 86.12 101 LEU A CA 1
ATOM 742 C C . LEU A 1 101 ? 1.078 19.156 10.734 1 86.12 101 LEU A C 1
ATOM 744 O O . LEU A 1 101 ? 0.12 19.719 10.195 1 86.12 101 LEU A O 1
ATOM 748 N N . SER A 1 102 ? 1.12 18.828 11.984 1 92.62 102 SER A N 1
ATOM 749 C CA . SER A 1 102 ? 0.138 19.281 12.969 1 92.62 102 SER A CA 1
ATOM 750 C C . SER A 1 102 ? -1.21 18.594 12.75 1 92.62 102 SER A C 1
ATOM 752 O O . SER A 1 102 ? -2.26 19.219 12.961 1 92.62 102 SER A O 1
ATOM 754 N N . ALA A 1 103 ? -1.13 17.391 12.234 1 96.06 103 ALA A N 1
ATOM 755 C CA . ALA A 1 103 ? -2.34 16.578 12.273 1 96.06 103 ALA A CA 1
ATOM 756 C C . ALA A 1 103 ? -2.785 16.328 13.719 1 96.06 103 ALA A C 1
ATOM 758 O O . ALA A 1 103 ? -1.968 16.344 14.641 1 96.06 103 ALA A O 1
ATOM 759 N N . CYS A 1 104 ? -4.051 16.078 13.805 1 97.94 104 CYS A N 1
ATOM 760 C CA . CYS A 1 104 ? -4.59 15.852 15.141 1 97.94 104 CYS A CA 1
ATOM 761 C C . CYS A 1 104 ? -4.68 14.359 15.445 1 97.94 104 CYS A C 1
ATOM 763 O O . CYS A 1 104 ? -4.922 13.969 16.594 1 97.94 104 CYS A O 1
ATOM 765 N N . GLY A 1 105 ? -4.453 13.555 14.43 1 97.5 105 GLY A N 1
ATOM 766 C CA . GLY A 1 105 ? -4.488 12.125 14.672 1 97.5 105 GLY A CA 1
ATOM 767 C C . GLY A 1 105 ? -3.943 11.305 13.508 1 97.5 105 GLY A C 1
ATOM 768 O O . GLY A 1 105 ? -3.682 11.852 12.43 1 97.5 105 GLY A O 1
ATOM 769 N N . PHE A 1 106 ? -3.775 10.031 13.875 1 95.75 106 PHE A N 1
ATOM 770 C CA . PHE A 1 106 ? -3.352 8.992 12.945 1 95.75 106 PHE A CA 1
ATOM 771 C C . PHE A 1 106 ? -3.992 7.652 13.297 1 95.75 106 PHE A C 1
ATOM 773 O O . PHE A 1 106 ? -3.949 7.219 14.445 1 95.75 106 PHE A O 1
ATOM 780 N N . VAL A 1 107 ? -4.605 7.109 12.227 1 94.31 107 VAL A N 1
ATOM 781 C CA . VAL A 1 107 ? -5.223 5.809 12.469 1 94.31 107 VAL A CA 1
ATOM 782 C C . VAL A 1 107 ? -4.734 4.805 11.422 1 94.31 107 VAL A C 1
ATOM 784 O O . VAL A 1 107 ? -4.699 5.109 10.227 1 94.31 107 VAL A O 1
ATOM 787 N N . GLY A 1 108 ? -4.281 3.654 11.93 1 91.06 108 GLY A N 1
ATOM 788 C CA . GLY A 1 108 ? -4.043 2.537 11.031 1 91.06 108 GLY A CA 1
ATOM 789 C C . GLY A 1 108 ? -5.32 1.905 10.508 1 91.06 108 GLY A C 1
ATOM 790 O O . GLY A 1 108 ? -6.281 1.729 11.266 1 91.06 108 GLY A O 1
ATOM 791 N N . LYS A 1 109 ? -5.344 1.604 9.227 1 90.12 109 LYS A N 1
ATOM 792 C CA . LYS A 1 109 ? -6.559 1.071 8.609 1 90.12 109 LYS A CA 1
ATOM 793 C C . LYS A 1 109 ? -6.871 -0.328 9.133 1 90.12 109 LYS A C 1
ATOM 795 O O . LYS A 1 109 ? -7.984 -0.826 8.961 1 90.12 109 LYS A O 1
ATOM 800 N N . HIS A 1 110 ? -5.988 -0.911 9.828 1 85.81 110 HIS A N 1
ATOM 801 C CA . HIS A 1 110 ? -6.184 -2.244 10.383 1 85.81 110 HIS A CA 1
ATOM 802 C C . HIS A 1 110 ? -6.988 -2.186 11.68 1 85.81 110 HIS A C 1
ATOM 804 O O . HIS A 1 110 ? -7.43 -3.219 12.188 1 85.81 110 HIS A O 1
ATOM 810 N N . LEU A 1 111 ? -7.133 -1.014 12.195 1 86.94 111 LEU A N 1
ATOM 811 C CA . LEU A 1 111 ? -7.863 -0.886 13.453 1 86.94 111 LEU A CA 1
ATOM 812 C C . LEU A 1 111 ? -9.289 -1.414 13.312 1 86.94 111 LEU A C 1
ATOM 814 O O . LEU A 1 111 ? -9.922 -1.222 12.273 1 86.94 111 LEU A O 1
ATOM 818 N N . ASP A 1 112 ? -9.672 -1.985 14.383 1 85.31 112 ASP A N 1
ATOM 819 C CA . ASP A 1 112 ? -11.07 -2.391 14.375 1 85.31 112 ASP A CA 1
ATOM 820 C C . ASP A 1 112 ? -12 -1.183 14.523 1 85.31 112 ASP A C 1
ATOM 822 O O . ASP A 1 112 ? -11.531 -0.07 14.781 1 85.31 112 ASP A O 1
ATOM 826 N N . ALA A 1 113 ? -13.266 -1.457 14.383 1 85.06 113 ALA A N 1
ATOM 827 C CA . ALA A 1 113 ? -14.297 -0.428 14.312 1 85.06 113 ALA A CA 1
ATOM 828 C C . ALA A 1 113 ? -14.336 0.396 15.594 1 85.06 113 ALA A C 1
ATOM 830 O O . ALA A 1 113 ? -14.477 1.621 15.555 1 85.06 113 ALA A O 1
ATOM 831 N N . ASN A 1 114 ? -14.211 -0.282 16.734 1 89.44 114 ASN A N 1
ATOM 832 C CA . ASN A 1 114 ? -14.281 0.415 18.016 1 89.44 114 ASN A CA 1
ATOM 833 C C . ASN A 1 114 ? -13.086 1.342 18.219 1 89.44 114 ASN A C 1
ATOM 835 O O . ASN A 1 114 ? -13.25 2.492 18.625 1 89.44 114 ASN A O 1
ATOM 839 N N . ALA A 1 115 ? -11.953 0.808 17.969 1 91.5 115 ALA A N 1
ATOM 840 C CA . ALA A 1 115 ? -10.742 1.61 18.094 1 91.5 115 ALA A CA 1
ATOM 841 C C . ALA A 1 115 ? -10.766 2.795 17.141 1 91.5 115 ALA A C 1
ATOM 843 O O . ALA A 1 115 ? -10.336 3.896 17.484 1 91.5 115 ALA A O 1
ATOM 844 N N . PHE A 1 116 ? -11.234 2.568 16.031 1 93.06 116 PHE A N 1
ATOM 845 C CA . PHE A 1 116 ? -11.352 3.617 15.023 1 93.06 116 PHE A CA 1
ATOM 846 C C . PHE A 1 116 ? -12.273 4.73 15.508 1 93.06 116 PHE A C 1
ATOM 848 O O . PHE A 1 116 ? -11.914 5.906 15.469 1 93.06 116 PHE A O 1
ATOM 855 N N . THR A 1 117 ? -13.414 4.336 16 1 95.06 117 THR A N 1
ATOM 856 C CA . THR A 1 117 ? -14.406 5.277 16.5 1 95.06 117 THR A CA 1
ATOM 857 C C . THR A 1 117 ? -13.844 6.074 17.688 1 95.06 117 THR A C 1
ATOM 859 O O . THR A 1 117 ? -14.039 7.289 17.766 1 95.06 117 THR A O 1
ATOM 862 N N . ALA A 1 118 ? -13.195 5.387 18.531 1 96.25 118 ALA A N 1
ATOM 863 C CA . ALA A 1 118 ? -12.617 6.039 19.703 1 96.25 118 ALA A CA 1
ATOM 864 C C . ALA A 1 118 ? -11.617 7.113 19.297 1 96.25 118 ALA A C 1
ATOM 866 O O . ALA A 1 118 ? -11.57 8.195 19.891 1 96.25 118 ALA A O 1
ATOM 867 N N . ALA A 1 119 ? -10.836 6.816 18.281 1 95.94 119 ALA A N 1
ATOM 868 C CA . ALA A 1 119 ? -9.852 7.777 17.797 1 95.94 119 ALA A CA 1
ATOM 869 C C . ALA A 1 119 ? -10.531 9.039 17.266 1 95.94 119 ALA A C 1
ATOM 871 O O . ALA A 1 119 ? -10.125 10.156 17.578 1 95.94 119 ALA A O 1
ATOM 872 N N . VAL A 1 120 ? -11.555 8.875 16.516 1 96.88 120 VAL A N 1
ATOM 873 C CA . VAL A 1 120 ? -12.273 9.992 15.922 1 96.88 120 VAL A CA 1
ATOM 874 C C . VAL A 1 120 ? -12.93 10.828 17.031 1 96.88 120 VAL A C 1
ATOM 876 O O . VAL A 1 120 ? -12.844 12.062 17.016 1 96.88 120 VAL A O 1
ATOM 879 N N . ARG A 1 121 ? -13.508 10.18 17.969 1 97.31 121 ARG A N 1
ATOM 880 C CA . ARG A 1 121 ? -14.18 10.883 19.062 1 97.31 121 ARG A CA 1
ATOM 881 C C . ARG A 1 121 ? -13.188 11.672 19.906 1 97.31 121 ARG A C 1
ATOM 883 O O . ARG A 1 121 ? -13.484 12.781 20.359 1 97.31 121 ARG A O 1
ATOM 890 N N . LYS A 1 122 ? -12.102 11.062 20.172 1 97.44 122 LYS A N 1
ATOM 891 C CA . LYS A 1 122 ? -11.055 11.75 20.922 1 97.44 122 LYS A CA 1
ATOM 892 C C . LYS A 1 122 ? -10.664 13.062 20.25 1 97.44 122 LYS A C 1
ATOM 894 O O . LYS A 1 122 ? -10.539 14.094 20.906 1 97.44 122 LYS A O 1
ATOM 899 N N . VAL A 1 123 ? -10.516 13.023 18.953 1 97.75 123 VAL A N 1
ATOM 900 C CA . VAL A 1 123 ? -10.117 14.211 18.203 1 97.75 123 VAL A CA 1
ATOM 901 C C . VAL A 1 123 ? -11.273 15.211 18.172 1 97.75 123 VAL A C 1
ATOM 903 O O . VAL A 1 123 ? -11.055 16.422 18.266 1 97.75 123 VAL A O 1
ATOM 906 N N . LEU A 1 124 ? -12.477 14.742 18.062 1 95.44 124 LEU A N 1
ATOM 907 C CA . LEU A 1 124 ? -13.648 15.609 18.094 1 95.44 124 LEU A CA 1
ATOM 908 C C . LEU A 1 124 ? -13.727 16.359 19.422 1 95.44 124 LEU A C 1
ATOM 910 O O . LEU A 1 124 ? -14.164 17.516 19.469 1 95.44 124 LEU A O 1
ATOM 914 N N . ALA A 1 125 ? -13.258 15.742 20.469 1 95.69 125 ALA A N 1
ATOM 915 C CA . ALA A 1 125 ? -13.305 16.328 21.812 1 95.69 125 ALA A CA 1
ATOM 916 C C . ALA A 1 125 ? -12.164 17.328 22.016 1 95.69 125 ALA A C 1
ATOM 918 O O . ALA A 1 125 ? -12.07 17.953 23.062 1 95.69 125 ALA A O 1
ATOM 919 N N . GLY A 1 126 ? -11.359 17.422 21.078 1 96.12 126 GLY A N 1
ATOM 920 C CA . GLY A 1 126 ? -10.312 18.422 21.141 1 96.12 126 GLY A CA 1
ATOM 921 C C . GLY A 1 126 ? -8.953 17.844 21.484 1 96.12 126 GLY A C 1
ATOM 922 O O . GLY A 1 126 ? -7.961 18.562 21.562 1 96.12 126 GLY A O 1
ATOM 923 N N . ASP A 1 127 ? -8.875 16.516 21.594 1 97.56 127 ASP A N 1
ATOM 924 C CA . ASP A 1 127 ? -7.617 15.836 21.891 1 97.56 127 ASP A CA 1
ATOM 925 C C . ASP A 1 127 ? -6.961 15.312 20.609 1 97.56 127 ASP A C 1
ATOM 927 O O . ASP A 1 127 ? -7.492 15.5 19.516 1 97.56 127 ASP A O 1
ATOM 931 N N . THR A 1 128 ? -5.777 14.836 20.797 1 97.81 128 THR A N 1
ATOM 932 C CA . THR A 1 128 ? -5.094 14.188 19.688 1 97.81 128 THR A CA 1
ATOM 933 C C . THR A 1 128 ? -5.09 12.672 19.859 1 97.81 128 THR A C 1
ATOM 935 O O . THR A 1 128 ? -5.246 12.172 20.969 1 97.81 128 THR A O 1
ATOM 938 N N . SER A 1 129 ? -5.074 11.984 18.734 1 97.06 129 SER A N 1
ATOM 939 C CA . SER A 1 129 ? -5.047 10.523 18.781 1 97.06 129 SER A CA 1
ATOM 940 C C . SER A 1 129 ? -3.98 9.961 17.844 1 97.06 129 SER A C 1
ATOM 942 O O . SER A 1 129 ? -4.109 10.047 16.625 1 97.06 129 SER A O 1
ATOM 944 N N . PHE A 1 130 ? -2.955 9.367 18.453 1 95.94 130 PHE A N 1
ATOM 945 C CA . PHE A 1 130 ? -1.855 8.758 17.719 1 95.94 130 PHE A CA 1
ATOM 946 C C . PHE A 1 130 ? -1.516 7.387 18.281 1 95.94 130 PHE A C 1
ATOM 948 O O . PHE A 1 130 ? -1.721 7.141 19.484 1 95.94 130 PHE A O 1
ATOM 955 N N . PRO A 1 131 ? -1.094 6.504 17.391 1 91.94 131 PRO A N 1
ATOM 956 C CA . PRO A 1 131 ? -0.66 5.211 17.922 1 91.94 131 PRO A CA 1
ATOM 957 C C . PRO A 1 131 ? 0.499 5.34 18.906 1 91.94 131 PRO A C 1
ATOM 959 O O . PRO A 1 131 ? 1.328 6.242 18.781 1 91.94 131 PRO A O 1
ATOM 962 N N . THR A 1 132 ? 0.486 4.434 19.812 1 87 132 THR A N 1
ATOM 963 C CA . THR A 1 132 ? 1.603 4.387 20.75 1 87 132 THR A CA 1
ATOM 964 C C . THR A 1 132 ? 2.846 3.805 20.078 1 87 132 THR A C 1
ATOM 966 O O . THR A 1 132 ? 2.748 3.137 19.047 1 87 132 THR A O 1
ATOM 969 N N . ASP A 1 133 ? 3.996 4.031 20.656 1 78.88 133 ASP A N 1
ATOM 970 C CA . ASP A 1 133 ? 5.246 3.473 20.141 1 78.88 133 ASP A CA 1
ATOM 971 C C . ASP A 1 133 ? 5.172 1.949 20.062 1 78.88 133 ASP A C 1
ATOM 973 O O . ASP A 1 133 ? 5.707 1.348 19.125 1 78.88 133 ASP A O 1
ATOM 977 N N . GLU A 1 134 ? 4.531 1.383 20.969 1 72.38 134 GLU A N 1
ATOM 978 C CA . GLU A 1 134 ? 4.371 -0.068 21 1 72.38 134 GLU A CA 1
ATOM 979 C C . GLU A 1 134 ? 3.557 -0.552 19.797 1 72.38 134 GLU A C 1
ATOM 981 O O . GLU A 1 134 ? 3.895 -1.562 19.172 1 72.38 134 GLU A O 1
ATOM 986 N N . ALA A 1 135 ? 2.553 0.238 19.516 1 76.31 135 ALA A N 1
ATOM 987 C CA . ALA A 1 135 ? 1.701 -0.118 18.375 1 76.31 135 ALA A CA 1
ATOM 988 C C . ALA A 1 135 ? 2.447 0.045 17.062 1 76.31 135 ALA A C 1
ATOM 990 O O . ALA A 1 135 ? 2.193 -0.686 16.094 1 76.31 135 ALA A O 1
ATOM 991 N N . LEU A 1 136 ? 3.363 0.947 17.047 1 73.5 136 LEU A N 1
ATOM 992 C CA . LEU A 1 136 ? 4.117 1.238 15.836 1 73.5 136 LEU A CA 1
ATOM 993 C C . LEU A 1 136 ? 5.23 0.217 15.633 1 73.5 136 LEU A C 1
ATOM 995 O O . LEU A 1 136 ? 5.578 -0.106 14.492 1 73.5 136 LEU A O 1
ATOM 999 N N . ASN A 1 137 ? 5.816 -0.181 16.578 1 62.81 137 ASN A N 1
ATOM 1000 C CA . ASN A 1 137 ? 6.934 -1.117 16.5 1 62.81 137 ASN A CA 1
ATOM 1001 C C . ASN A 1 137 ? 6.457 -2.537 16.203 1 62.81 137 ASN A C 1
ATOM 1003 O O . ASN A 1 137 ? 7.203 -3.342 15.648 1 62.81 137 ASN A O 1
ATOM 1007 N N . GLY A 1 138 ? 5.391 -2.785 16.578 1 54.44 138 GLY A N 1
ATOM 1008 C CA . GLY A 1 138 ? 4.887 -4.125 16.312 1 54.44 138 GLY A CA 1
ATOM 1009 C C . GLY A 1 138 ? 4.496 -4.34 14.859 1 54.44 138 GLY A C 1
ATOM 1010 O O . GLY A 1 138 ? 4.535 -5.469 14.359 1 54.44 138 GLY A O 1
ATOM 1011 N N . ARG A 1 139 ? 4.102 -3.355 14.156 1 52.41 139 ARG A N 1
ATOM 1012 C CA . ARG A 1 139 ? 3.535 -3.5 12.82 1 52.41 139 ARG A CA 1
ATOM 1013 C C . ARG A 1 139 ? 4.559 -3.133 11.75 1 52.41 139 ARG A C 1
ATOM 1015 O O . ARG A 1 139 ? 4.305 -3.312 10.555 1 52.41 139 ARG A O 1
ATOM 1022 N N . ALA A 1 140 ? 5.652 -2.25 12.211 1 45.38 140 ALA A N 1
ATOM 1023 C CA . ALA A 1 140 ? 6.656 -1.804 11.25 1 45.38 140 ALA A CA 1
ATOM 1024 C C . ALA A 1 140 ? 7.02 -2.922 10.281 1 45.38 140 ALA A C 1
ATOM 1026 O O . ALA A 1 140 ? 7.391 -2.66 9.133 1 45.38 140 ALA A O 1
ATOM 1027 N N . GLN A 1 141 ? 7.031 -4.105 10.758 1 41.41 141 GLN A N 1
ATOM 1028 C CA . GLN A 1 141 ? 7.648 -5.191 10 1 41.41 141 GLN A CA 1
ATOM 1029 C C . GLN A 1 141 ? 6.773 -5.617 8.828 1 41.41 141 GLN A C 1
ATOM 1031 O O . GLN A 1 141 ? 7.168 -6.465 8.031 1 41.41 141 GLN A O 1
ATOM 1036 N N . SER A 1 142 ? 5.602 -5.203 8.828 1 42.72 142 SER A N 1
ATOM 1037 C CA . SER A 1 142 ? 4.754 -6.078 8.023 1 42.72 142 SER A CA 1
ATOM 1038 C C . SER A 1 142 ? 4.977 -5.852 6.531 1 42.72 142 SER A C 1
ATOM 1040 O O . SER A 1 142 ? 4.855 -6.781 5.73 1 42.72 142 SER A O 1
ATOM 1042 N N . PHE A 1 143 ? 5.012 -4.57 6.121 1 44.03 143 PHE A N 1
ATOM 1043 C CA . PHE A 1 143 ? 5.137 -4.586 4.668 1 44.03 143 PHE A CA 1
ATOM 1044 C C . PHE A 1 143 ? 6.602 -4.59 4.25 1 44.03 143 PHE A C 1
ATOM 1046 O O . PHE A 1 143 ? 6.953 -4.051 3.199 1 44.03 143 PHE A O 1
ATOM 1053 N N . GLY A 1 144 ? 7.473 -4.922 5.117 1 43.03 144 GLY A N 1
ATOM 1054 C CA . GLY A 1 144 ? 8.883 -5.062 4.77 1 43.03 144 GLY A CA 1
ATOM 1055 C C . GLY A 1 144 ? 9.141 -6.172 3.768 1 43.03 144 GLY A C 1
ATOM 1056 O O . GLY A 1 144 ? 8.195 -6.789 3.258 1 43.03 144 GLY A O 1
ATOM 1057 N N . PRO A 1 145 ? 10.414 -6.309 3.365 1 46 145 PRO A N 1
ATOM 1058 C CA . PRO A 1 145 ? 10.852 -7.336 2.42 1 46 145 PRO A CA 1
ATOM 1059 C C . PRO A 1 145 ? 10.203 -8.695 2.682 1 46 145 PRO A C 1
ATOM 1061 O O . PRO A 1 145 ? 9.93 -9.445 1.74 1 46 145 PRO A O 1
ATOM 1064 N N . ALA A 1 146 ? 9.953 -8.984 3.912 1 46.47 146 ALA A N 1
ATOM 1065 C CA . ALA A 1 146 ? 9.398 -10.305 4.223 1 46.47 146 ALA A CA 1
ATOM 1066 C C . ALA A 1 146 ? 7.969 -10.43 3.713 1 46.47 146 ALA A C 1
ATOM 1068 O O . ALA A 1 146 ? 7.477 -11.547 3.5 1 46.47 146 ALA A O 1
ATOM 1069 N N . HIS A 1 147 ? 7.434 -9.406 3.365 1 58.78 147 HIS A N 1
ATOM 1070 C CA . HIS A 1 147 ? 6.047 -9.43 2.918 1 58.78 147 HIS A CA 1
ATOM 1071 C C . HIS A 1 147 ? 5.945 -9.148 1.421 1 58.78 147 HIS A C 1
ATOM 1073 O O . HIS A 1 147 ? 4.863 -8.844 0.913 1 58.78 147 HIS A O 1
ATOM 1079 N N . GLY A 1 148 ? 7.016 -9.344 0.868 1 67.19 148 GLY A N 1
ATOM 1080 C CA . GLY A 1 148 ? 7.004 -9.141 -0.572 1 67.19 148 GLY A CA 1
ATOM 1081 C C . GLY A 1 148 ? 6.348 -10.281 -1.329 1 67.19 148 GLY A C 1
ATOM 1082 O O . GLY A 1 148 ? 6.168 -11.375 -0.787 1 67.19 148 GLY A O 1
ATOM 1083 N N . ILE A 1 149 ? 5.832 -10.008 -2.467 1 73 149 ILE A N 1
ATOM 1084 C CA . ILE A 1 149 ? 5.289 -11.016 -3.371 1 73 149 ILE A CA 1
ATOM 1085 C C . ILE A 1 149 ? 6.379 -12.016 -3.748 1 73 149 ILE A C 1
ATOM 1087 O O . ILE A 1 149 ? 7.418 -11.633 -4.293 1 73 149 ILE A O 1
ATOM 1091 N N . PRO A 1 150 ? 6.18 -13.258 -3.359 1 75.31 150 PRO A N 1
ATOM 1092 C CA . PRO A 1 150 ? 7.223 -14.227 -3.703 1 75.31 150 PRO A CA 1
ATOM 1093 C C . PRO A 1 150 ? 7.402 -14.391 -5.211 1 75.31 150 PRO A C 1
ATOM 1095 O O . PRO A 1 150 ? 6.418 -14.438 -5.953 1 75.31 150 PRO A O 1
ATOM 1098 N N . VAL A 1 151 ? 8.633 -14.406 -5.637 1 79.19 151 VAL A N 1
ATOM 1099 C CA . VAL A 1 151 ? 8.961 -14.625 -7.039 1 79.19 151 VAL A CA 1
ATOM 1100 C C . VAL A 1 151 ? 10.195 -15.508 -7.152 1 79.19 151 VAL A C 1
ATOM 1102 O O . VAL A 1 151 ? 11.125 -15.391 -6.344 1 79.19 151 VAL A O 1
ATOM 1105 N N . THR A 1 152 ? 10.102 -16.438 -8.094 1 80.69 152 THR A N 1
ATOM 1106 C CA . THR A 1 152 ? 11.273 -17.25 -8.367 1 80.69 152 THR A CA 1
ATOM 1107 C C . THR A 1 152 ? 12.164 -16.594 -9.414 1 80.69 152 THR A C 1
ATOM 1109 O O . THR A 1 152 ? 11.703 -15.75 -10.188 1 80.69 152 THR A O 1
ATOM 1112 N N . PRO A 1 153 ? 13.438 -16.984 -9.414 1 85.31 153 PRO A N 1
ATOM 1113 C CA . PRO A 1 153 ? 14.305 -16.469 -10.484 1 85.31 153 PRO A CA 1
ATOM 1114 C C . PRO A 1 153 ? 13.742 -16.75 -11.875 1 85.31 153 PRO A C 1
ATOM 1116 O O . PRO A 1 153 ? 13.781 -15.867 -12.742 1 85.31 153 PRO A O 1
ATOM 1119 N N . ALA A 1 154 ? 13.211 -17.844 -12.023 1 83.69 154 ALA A N 1
ATOM 1120 C CA . ALA A 1 154 ? 12.664 -18.219 -13.328 1 83.69 154 ALA A CA 1
ATOM 1121 C C . ALA A 1 154 ? 11.547 -17.266 -13.75 1 83.69 154 ALA A C 1
ATOM 1123 O O . ALA A 1 154 ? 11.453 -16.906 -14.922 1 83.69 154 ALA A O 1
ATOM 1124 N N . GLU A 1 155 ? 10.766 -16.891 -12.844 1 77.75 155 GLU A N 1
ATOM 1125 C CA . GLU A 1 155 ? 9.656 -15.984 -13.133 1 77.75 155 GLU A CA 1
ATOM 1126 C C . GLU A 1 155 ? 10.156 -14.602 -13.531 1 77.75 155 GLU A C 1
ATOM 1128 O O . GLU A 1 155 ? 9.438 -13.836 -14.164 1 77.75 155 GLU A O 1
ATOM 1133 N N . LEU A 1 156 ? 11.336 -14.312 -13.148 1 81.88 156 LEU A N 1
ATOM 1134 C CA . LEU A 1 156 ? 11.961 -13.039 -13.508 1 81.88 156 LEU A CA 1
ATOM 1135 C C . LEU A 1 156 ? 12.789 -13.18 -14.781 1 81.88 156 LEU A C 1
ATOM 1137 O O . LEU A 1 156 ? 13.461 -12.234 -15.195 1 81.88 156 LEU A O 1
ATOM 1141 N N . GLY A 1 157 ? 12.758 -14.406 -15.305 1 85 157 GLY A N 1
ATOM 1142 C CA . GLY A 1 157 ? 13.555 -14.664 -16.5 1 85 157 GLY A CA 1
ATOM 1143 C C . GLY A 1 157 ? 15.023 -14.898 -16.188 1 85 157 GLY A C 1
ATOM 1144 O O . GLY A 1 157 ? 15.883 -14.688 -17.047 1 85 157 GLY A O 1
ATOM 1145 N N . LEU A 1 158 ? 15.297 -15.305 -14.984 1 90.94 158 LEU A N 1
ATOM 1146 C CA . LEU A 1 158 ? 16.688 -15.477 -14.57 1 90.94 158 LEU A CA 1
ATOM 1147 C C . LEU A 1 158 ? 17.016 -16.953 -14.398 1 90.94 158 LEU A C 1
ATOM 1149 O O . LEU A 1 158 ? 16.141 -17.766 -14.078 1 90.94 158 LEU A O 1
ATOM 1153 N N . THR A 1 159 ? 18.312 -17.266 -14.594 1 92.75 159 THR A N 1
ATOM 1154 C CA . THR A 1 159 ? 18.812 -18.609 -14.258 1 92.75 159 THR A CA 1
ATOM 1155 C C . THR A 1 159 ? 18.953 -18.766 -12.75 1 92.75 159 THR A C 1
ATOM 1157 O O . THR A 1 159 ? 18.953 -17.766 -12.016 1 92.75 159 THR A O 1
ATOM 1160 N N . PRO A 1 160 ? 19.078 -20 -12.32 1 91.56 160 PRO A N 1
ATOM 1161 C CA . PRO A 1 160 ? 19.281 -20.203 -10.883 1 91.56 160 PRO A CA 1
ATOM 1162 C C . PRO A 1 160 ? 20.5 -19.469 -10.344 1 91.56 160 PRO A C 1
ATOM 1164 O O . PRO A 1 160 ? 20.438 -18.875 -9.258 1 91.56 160 PRO A O 1
ATOM 1167 N N . ARG A 1 161 ? 21.484 -19.484 -11.094 1 93.38 161 ARG A N 1
ATOM 1168 C CA . ARG A 1 161 ? 22.703 -18.797 -10.656 1 93.38 161 ARG A CA 1
ATOM 1169 C C . ARG A 1 161 ? 22.484 -17.297 -10.594 1 93.38 161 ARG A C 1
ATOM 1171 O O . ARG A 1 161 ? 22.922 -16.641 -9.648 1 93.38 161 ARG A O 1
ATOM 1178 N N . GLN A 1 162 ? 21.844 -16.766 -11.586 1 93.38 162 GLN A N 1
ATOM 1179 C CA . GLN A 1 162 ? 21.5 -15.344 -11.578 1 93.38 162 GLN A CA 1
ATOM 1180 C C . GLN A 1 162 ? 20.609 -15 -10.383 1 93.38 162 GLN A C 1
ATOM 1182 O O . GLN A 1 162 ? 20.75 -13.93 -9.789 1 93.38 162 GLN A O 1
ATOM 1187 N N . GLY A 1 163 ? 19.75 -15.891 -10.078 1 93.56 163 GLY A N 1
ATOM 1188 C CA . GLY A 1 163 ? 18.922 -15.727 -8.898 1 93.56 163 GLY A CA 1
ATOM 1189 C C . GLY A 1 163 ? 19.734 -15.617 -7.617 1 93.56 163 GLY A C 1
ATOM 1190 O O . GLY A 1 163 ? 19.438 -14.773 -6.77 1 93.56 163 GLY A O 1
ATOM 1191 N N . SER A 1 164 ? 20.703 -16.453 -7.516 1 94.12 164 SER A N 1
ATOM 1192 C CA . SER A 1 164 ? 21.578 -16.422 -6.348 1 94.12 164 SER A CA 1
ATOM 1193 C C . SER A 1 164 ? 22.328 -15.094 -6.258 1 94.12 164 SER A C 1
ATOM 1195 O O . SER A 1 164 ? 22.469 -14.523 -5.172 1 94.12 164 SER A O 1
ATOM 1197 N N . VAL A 1 165 ? 22.719 -14.641 -7.375 1 95.06 165 VAL A N 1
ATOM 1198 C CA . VAL A 1 165 ? 23.422 -13.359 -7.414 1 95.06 165 VAL A CA 1
ATOM 1199 C C . VAL A 1 165 ? 22.453 -12.234 -7.039 1 95.06 165 VAL A C 1
ATOM 1201 O O . VAL A 1 165 ? 22.797 -11.367 -6.227 1 95.06 165 VAL A O 1
ATOM 1204 N N . LEU A 1 166 ? 21.281 -12.242 -7.602 1 92.88 166 LEU A N 1
ATOM 1205 C CA . LEU A 1 166 ? 20.281 -11.227 -7.32 1 92.88 166 LEU A CA 1
ATOM 1206 C C . LEU A 1 166 ? 19.969 -11.164 -5.828 1 92.88 166 LEU A C 1
ATOM 1208 O O . LEU A 1 166 ? 19.844 -10.078 -5.262 1 92.88 166 LEU A O 1
ATOM 1212 N N . ALA A 1 167 ? 19.844 -12.305 -5.191 1 89.56 167 ALA A N 1
ATOM 1213 C CA . ALA A 1 167 ? 19.547 -12.367 -3.764 1 89.56 167 ALA A CA 1
ATOM 1214 C C . ALA A 1 167 ? 20.578 -11.586 -2.955 1 89.56 167 ALA A C 1
ATOM 1216 O O . ALA A 1 167 ? 20.234 -10.852 -2.029 1 89.56 167 ALA A O 1
ATOM 1217 N N . LEU A 1 168 ? 21.766 -11.734 -3.322 1 89.81 168 LEU A N 1
ATOM 1218 C CA . LEU A 1 168 ? 22.859 -11.078 -2.604 1 89.81 168 LEU A CA 1
ATOM 1219 C C . LEU A 1 168 ? 22.938 -9.602 -2.969 1 89.81 168 LEU A C 1
ATOM 1221 O O . LEU A 1 168 ? 23.281 -8.766 -2.129 1 89.81 168 LEU A O 1
ATOM 1225 N N . VAL A 1 169 ? 22.594 -9.273 -4.195 1 88.62 169 VAL A N 1
ATOM 1226 C CA . VAL A 1 169 ? 22.5 -7.879 -4.609 1 88.62 169 VAL A CA 1
ATOM 1227 C C . VAL A 1 169 ? 21.438 -7.164 -3.768 1 88.62 169 VAL A C 1
ATOM 1229 O O . VAL A 1 169 ? 21.672 -6.051 -3.287 1 88.62 169 VAL A O 1
ATOM 1232 N N . LEU A 1 170 ? 20.359 -7.809 -3.561 1 82.94 170 LEU A N 1
ATOM 1233 C CA . LEU A 1 170 ? 19.266 -7.23 -2.805 1 82.94 170 LEU A CA 1
ATOM 1234 C C . LEU A 1 170 ? 19.641 -7.059 -1.337 1 82.94 170 LEU A C 1
ATOM 1236 O O . LEU A 1 170 ? 19 -6.297 -0.612 1 82.94 170 LEU A O 1
ATOM 1240 N N . GLU A 1 171 ? 20.609 -7.773 -0.944 1 81.88 171 GLU A N 1
ATOM 1241 C CA . GLU A 1 171 ? 21.141 -7.59 0.404 1 81.88 171 GLU A CA 1
ATOM 1242 C C . GLU A 1 171 ? 22.109 -6.406 0.46 1 81.88 171 GLU A C 1
ATOM 1244 O O . GLU A 1 171 ? 22.594 -6.055 1.531 1 81.88 171 GLU A O 1
ATOM 1249 N N . GLY A 1 172 ? 22.422 -5.867 -0.705 1 81 172 GLY A N 1
ATOM 1250 C CA . GLY A 1 172 ? 23.281 -4.695 -0.781 1 81 172 GLY A CA 1
ATOM 1251 C C . GLY A 1 172 ? 24.75 -5.031 -0.847 1 81 172 GLY A C 1
ATOM 1252 O O . GLY A 1 172 ? 25.609 -4.18 -0.586 1 81 172 GLY A O 1
ATOM 1253 N N . LEU A 1 173 ? 25.078 -6.188 -1.168 1 86.38 173 LEU A N 1
ATOM 1254 C CA . LEU A 1 173 ? 26.469 -6.598 -1.123 1 86.38 173 LEU A CA 1
ATOM 1255 C C . LEU A 1 173 ? 27.203 -6.188 -2.398 1 86.38 173 LEU A C 1
ATOM 1257 O O . LEU A 1 173 ? 26.641 -6.277 -3.494 1 86.38 173 LEU A O 1
ATOM 1261 N N . PRO A 1 174 ? 28.484 -5.738 -2.252 1 89.44 174 PRO A N 1
ATOM 1262 C CA . PRO A 1 174 ? 29.297 -5.418 -3.43 1 89.44 174 PRO A CA 1
ATOM 1263 C C . PRO A 1 174 ? 29.719 -6.66 -4.207 1 89.44 174 PRO A C 1
ATOM 1265 O O . PRO A 1 174 ? 29.719 -7.77 -3.664 1 89.44 174 PRO A O 1
ATOM 1268 N N . ASN A 1 175 ? 30.172 -6.418 -5.441 1 93.31 175 ASN A N 1
ATOM 1269 C CA . ASN A 1 175 ? 30.516 -7.52 -6.332 1 93.31 175 ASN A CA 1
ATOM 1270 C C . ASN A 1 175 ? 31.625 -8.391 -5.742 1 93.31 175 ASN A C 1
ATOM 1272 O O . ASN A 1 175 ? 31.578 -9.617 -5.859 1 93.31 175 ASN A O 1
ATOM 1276 N N . LYS A 1 176 ? 32.5 -7.742 -5.105 1 95 176 LYS A N 1
ATOM 1277 C CA . LYS A 1 176 ? 33.625 -8.477 -4.539 1 95 176 LYS A CA 1
ATOM 1278 C C . LYS A 1 176 ? 33.156 -9.461 -3.471 1 95 176 LYS A C 1
ATOM 1280 O O . LYS A 1 176 ? 33.625 -10.609 -3.43 1 95 176 LYS A O 1
ATOM 1285 N N . VAL A 1 177 ? 32.281 -9.102 -2.697 1 94.56 177 VAL A N 1
ATOM 1286 C CA . VAL A 1 177 ? 31.766 -9.938 -1.614 1 94.56 177 VAL A CA 1
ATOM 1287 C C . VAL A 1 177 ? 30.875 -11.039 -2.186 1 94.56 177 VAL A C 1
ATOM 1289 O O . VAL A 1 177 ? 30.953 -12.195 -1.755 1 94.56 177 VAL A O 1
ATOM 1292 N N . ILE A 1 178 ? 30.094 -10.68 -3.115 1 95.5 178 ILE A N 1
ATOM 1293 C CA . ILE A 1 178 ? 29.234 -11.656 -3.766 1 95.5 178 ILE A CA 1
ATOM 1294 C C . ILE A 1 178 ? 30.078 -12.75 -4.406 1 95.5 178 ILE A C 1
ATOM 1296 O O . ILE A 1 178 ? 29.766 -13.938 -4.289 1 95.5 178 ILE A O 1
ATOM 1300 N N . ALA A 1 179 ? 31.156 -12.375 -5.031 1 97.38 179 ALA A N 1
ATOM 1301 C CA . ALA A 1 179 ? 32.062 -13.328 -5.664 1 97.38 179 ALA A CA 1
ATOM 1302 C C . ALA A 1 179 ? 32.594 -14.336 -4.648 1 97.38 179 ALA A C 1
ATOM 1304 O O . ALA A 1 179 ? 32.562 -15.539 -4.887 1 97.38 179 ALA A O 1
ATOM 1305 N N . ARG A 1 180 ? 32.969 -13.859 -3.572 1 96.88 180 ARG A N 1
ATOM 1306 C CA . ARG A 1 180 ? 33.531 -14.711 -2.52 1 96.88 180 ARG A CA 1
ATOM 1307 C C . ARG A 1 180 ? 32.469 -15.664 -1.981 1 96.88 180 ARG A C 1
ATOM 1309 O O . ARG A 1 180 ? 32.719 -16.859 -1.8 1 96.88 180 ARG A O 1
ATOM 1316 N N . ARG A 1 181 ? 31.297 -15.195 -1.812 1 95.5 181 ARG A N 1
ATOM 1317 C CA . ARG A 1 181 ? 30.219 -15.977 -1.206 1 95.5 181 ARG A CA 1
ATOM 1318 C C . ARG A 1 181 ? 29.781 -17.109 -2.127 1 95.5 181 ARG A C 1
ATOM 1320 O O . ARG A 1 181 ? 29.375 -18.172 -1.658 1 95.5 181 ARG A O 1
ATOM 1327 N N . LEU A 1 182 ? 29.875 -16.828 -3.354 1 96.56 182 LEU A N 1
ATOM 1328 C CA . LEU A 1 182 ? 29.328 -17.797 -4.301 1 96.56 182 LEU A CA 1
ATOM 1329 C C . LEU A 1 182 ? 30.438 -18.578 -4.98 1 96.56 182 LEU A C 1
ATOM 1331 O O . LEU A 1 182 ? 30.172 -19.422 -5.84 1 96.56 182 LEU A O 1
ATOM 1335 N N . GLY A 1 183 ? 31.672 -18.312 -4.637 1 96.69 183 GLY A N 1
ATOM 1336 C CA . GLY A 1 183 ? 32.781 -19 -5.258 1 96.69 183 GLY A CA 1
ATOM 1337 C C . GLY A 1 183 ? 32.969 -18.641 -6.723 1 96.69 183 GLY A C 1
ATOM 1338 O O . GLY A 1 183 ? 33.219 -19.516 -7.555 1 96.69 183 GLY A O 1
ATOM 1339 N N . LEU A 1 184 ? 32.781 -17.453 -7.016 1 96.81 184 LEU A N 1
ATOM 1340 C CA . LEU A 1 184 ? 32.906 -16.922 -8.367 1 96.81 184 LEU A CA 1
ATOM 1341 C C . LEU A 1 184 ? 34 -15.852 -8.422 1 96.81 184 LEU A C 1
ATOM 1343 O O . LEU A 1 184 ? 34.5 -15.422 -7.379 1 96.81 184 LEU A O 1
ATOM 1347 N N . THR A 1 185 ? 34.375 -15.477 -9.648 1 96.75 185 THR A N 1
ATOM 1348 C CA . THR A 1 185 ? 35.219 -14.305 -9.82 1 96.75 185 THR A CA 1
ATOM 1349 C C . THR A 1 185 ? 34.375 -13.031 -9.875 1 96.75 185 THR A C 1
ATOM 1351 O O . THR A 1 185 ? 33.188 -13.07 -10.211 1 96.75 185 THR A O 1
ATOM 1354 N N . GLU A 1 186 ? 35.031 -11.984 -9.586 1 96.94 186 GLU A N 1
ATOM 1355 C CA . GLU A 1 186 ? 34.312 -10.695 -9.648 1 96.94 186 GLU A CA 1
ATOM 1356 C C . GLU A 1 186 ? 33.812 -10.414 -11.055 1 96.94 186 GLU A C 1
ATOM 1358 O O . GLU A 1 186 ? 32.719 -9.836 -11.219 1 96.94 186 GLU A O 1
ATOM 1363 N N . ASN A 1 187 ? 34.562 -10.781 -11.977 1 96.5 187 ASN A N 1
ATOM 1364 C CA . ASN A 1 187 ? 34.156 -10.562 -13.359 1 96.5 187 ASN A CA 1
ATOM 1365 C C . ASN A 1 187 ? 32.875 -11.344 -13.703 1 96.5 187 ASN A C 1
ATOM 1367 O O . ASN A 1 187 ? 32 -10.828 -14.375 1 96.5 187 ASN A O 1
ATOM 1371 N N . THR A 1 188 ? 32.875 -12.531 -13.266 1 96.56 188 THR A N 1
ATOM 1372 C CA . THR A 1 188 ? 31.688 -13.344 -13.492 1 96.56 188 THR A CA 1
ATOM 1373 C C . THR A 1 188 ? 30.469 -12.727 -12.812 1 96.56 188 THR A C 1
ATOM 1375 O O . THR A 1 188 ? 29.391 -12.695 -13.391 1 96.56 188 THR A O 1
ATOM 1378 N N . VAL A 1 189 ? 30.625 -12.266 -11.641 1 97.19 189 VAL A N 1
ATOM 1379 C CA . VAL A 1 189 ? 29.531 -11.609 -10.922 1 97.19 189 VAL A CA 1
ATOM 1380 C C . VAL A 1 189 ? 29.078 -10.375 -11.695 1 97.19 189 VAL A C 1
ATOM 1382 O O . VAL A 1 189 ? 27.875 -10.133 -11.844 1 97.19 189 VAL A O 1
ATOM 1385 N N . LYS A 1 190 ? 30.016 -9.633 -12.211 1 95.88 190 LYS A N 1
ATOM 1386 C CA . LYS A 1 190 ? 29.688 -8.453 -13 1 95.88 190 LYS A CA 1
ATOM 1387 C C . LYS A 1 190 ? 28.828 -8.812 -14.203 1 95.88 190 LYS A C 1
ATOM 1389 O O . LYS A 1 190 ? 27.875 -8.094 -14.539 1 95.88 190 LYS A O 1
ATOM 1394 N N . GLU A 1 191 ? 29.203 -9.867 -14.742 1 96.56 191 GLU A N 1
ATOM 1395 C CA . GLU A 1 191 ? 28.453 -10.328 -15.898 1 96.56 191 GLU A CA 1
ATOM 1396 C C . GLU A 1 191 ? 27.031 -10.719 -15.508 1 96.56 191 GLU A C 1
ATOM 1398 O O . GLU A 1 191 ? 26.062 -10.383 -16.219 1 96.56 191 GLU A O 1
ATOM 1403 N N . HIS A 1 192 ? 26.953 -11.453 -14.391 1 96.69 192 HIS A N 1
ATOM 1404 C CA . HIS A 1 192 ? 25.625 -11.828 -13.906 1 96.69 192 HIS A CA 1
ATOM 1405 C C . HIS A 1 192 ? 24.797 -10.602 -13.547 1 96.69 192 HIS A C 1
ATOM 1407 O O . HIS A 1 192 ? 23.609 -10.531 -13.867 1 96.69 192 HIS A O 1
ATOM 1413 N N . VAL A 1 193 ? 25.359 -9.688 -12.969 1 95.88 193 VAL A N 1
ATOM 1414 C CA . VAL A 1 193 ? 24.656 -8.469 -12.586 1 95.88 193 VAL A CA 1
ATOM 1415 C C . VAL A 1 193 ? 24.172 -7.734 -13.836 1 95.88 193 VAL A C 1
ATOM 1417 O O . VAL A 1 193 ? 23.031 -7.277 -13.891 1 95.88 193 VAL A O 1
ATOM 1420 N N . SER A 1 194 ? 25.062 -7.652 -14.812 1 95.44 194 SER A N 1
ATOM 1421 C CA . SER A 1 194 ? 24.688 -7.02 -16.062 1 95.44 194 SER A CA 1
ATOM 1422 C C . SER A 1 194 ? 23.484 -7.715 -16.703 1 95.44 194 SER A C 1
ATOM 1424 O O . SER A 1 194 ? 22.562 -7.055 -17.188 1 95.44 194 SER A O 1
ATOM 1426 N N . ALA A 1 195 ? 23.547 -8.961 -16.672 1 95.5 195 ALA A N 1
ATOM 1427 C CA . ALA A 1 195 ? 22.453 -9.742 -17.219 1 95.5 195 ALA A CA 1
ATOM 1428 C C . ALA A 1 195 ? 21.156 -9.516 -16.438 1 95.5 195 ALA A C 1
ATOM 1430 O O . ALA A 1 195 ? 20.078 -9.43 -17.016 1 95.5 195 ALA A O 1
ATOM 143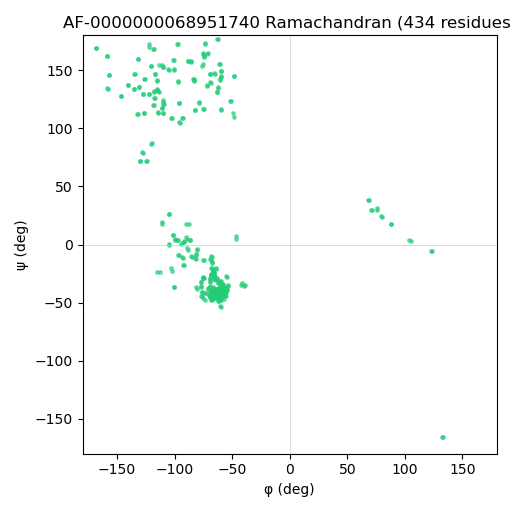1 N N . ILE A 1 196 ? 21.234 -9.461 -15.148 1 94.25 196 ILE A N 1
ATOM 1432 C CA . ILE A 1 196 ? 20.094 -9.234 -14.266 1 94.25 196 ILE A CA 1
ATOM 1433 C C . ILE A 1 196 ? 19.484 -7.871 -14.562 1 94.25 196 ILE A C 1
ATOM 1435 O O . ILE A 1 196 ? 18.25 -7.75 -14.695 1 94.25 196 ILE A O 1
ATOM 1439 N N . LEU A 1 197 ? 20.375 -6.859 -14.695 1 92.38 197 LEU A N 1
ATOM 1440 C CA . LEU A 1 197 ? 19.906 -5.516 -15 1 92.38 197 LEU A CA 1
ATOM 1441 C C . LEU A 1 197 ? 19.125 -5.5 -16.312 1 92.38 197 LEU A C 1
ATOM 1443 O O . LEU A 1 197 ? 18.031 -4.918 -16.391 1 92.38 197 LEU A O 1
ATOM 1447 N N . GLN A 1 198 ? 19.641 -6.152 -17.234 1 92.69 198 GLN A N 1
ATOM 1448 C CA . GLN A 1 198 ? 19.016 -6.219 -18.547 1 92.69 198 GLN A CA 1
ATOM 1449 C C . GLN A 1 198 ? 17.641 -6.887 -18.469 1 92.69 198 GLN A C 1
ATOM 1451 O O . GLN A 1 198 ? 16.672 -6.371 -19.016 1 92.69 198 GLN A O 1
ATOM 1456 N N . ARG A 1 199 ? 17.578 -7.938 -17.75 1 90.31 199 ARG A N 1
ATOM 1457 C CA . ARG A 1 199 ? 16.328 -8.703 -17.656 1 90.31 199 ARG A CA 1
ATOM 1458 C C . ARG A 1 199 ? 15.266 -7.938 -16.891 1 90.31 199 ARG A C 1
ATOM 1460 O O . ARG A 1 199 ? 14.078 -8.016 -17.234 1 90.31 199 ARG A O 1
ATOM 1467 N N . LEU A 1 200 ? 15.68 -7.234 -15.93 1 86.56 200 LEU A N 1
ATOM 1468 C CA . LEU A 1 200 ? 14.734 -6.496 -15.086 1 86.56 200 LEU A CA 1
ATOM 1469 C C . LEU A 1 200 ? 14.406 -5.145 -15.711 1 86.56 200 LEU A C 1
ATOM 1471 O O . LEU A 1 200 ? 13.523 -4.434 -15.219 1 86.56 200 LEU A O 1
ATOM 1475 N N . GLY A 1 201 ? 15.133 -4.766 -16.734 1 83.56 201 GLY A N 1
ATOM 1476 C CA . GLY A 1 201 ? 14.867 -3.523 -17.438 1 83.56 201 GLY A CA 1
ATOM 1477 C C . GLY A 1 201 ? 15.336 -2.295 -16.688 1 83.56 201 GLY A C 1
ATOM 1478 O O . GLY A 1 201 ? 14.664 -1.26 -16.703 1 83.56 201 GLY A O 1
ATOM 1479 N N . VAL A 1 202 ? 16.375 -2.502 -15.922 1 83.12 202 VAL A N 1
ATOM 1480 C CA . VAL A 1 202 ? 16.922 -1.382 -15.164 1 83.12 202 VAL A CA 1
ATOM 1481 C C . VAL A 1 202 ? 18.391 -1.175 -15.539 1 83.12 202 VAL A C 1
ATOM 1483 O O . VAL A 1 202 ? 18.984 -1.998 -16.25 1 83.12 202 VAL A O 1
ATOM 1486 N N . ARG A 1 203 ? 18.953 -0.065 -15.07 1 82.19 203 ARG A N 1
ATOM 1487 C CA . ARG A 1 203 ? 20.297 0.301 -15.516 1 82.19 203 ARG A CA 1
ATOM 1488 C C . ARG A 1 203 ? 21.297 0.213 -14.375 1 82.19 203 ARG A C 1
ATOM 1490 O O . ARG A 1 203 ? 22.5 0.12 -14.609 1 82.19 203 ARG A O 1
ATOM 1497 N N . THR A 1 204 ? 20.812 0.313 -13.195 1 82.12 204 THR A N 1
ATOM 1498 C CA . THR A 1 204 ? 21.734 0.354 -12.07 1 82.12 204 THR A CA 1
ATOM 1499 C C . THR A 1 204 ? 21.312 -0.619 -10.977 1 82.12 204 THR A C 1
ATOM 1501 O O . THR A 1 204 ? 20.141 -1.021 -10.922 1 82.12 204 THR A O 1
ATOM 1504 N N . ARG A 1 205 ? 22.297 -0.919 -10.188 1 82.75 205 ARG A N 1
ATOM 1505 C CA . ARG A 1 205 ? 22.047 -1.803 -9.055 1 82.75 205 ARG A CA 1
ATOM 1506 C C . ARG A 1 205 ? 21 -1.205 -8.109 1 82.75 205 ARG A C 1
ATOM 1508 O O . ARG A 1 205 ? 20.203 -1.932 -7.535 1 82.75 205 ARG A O 1
ATOM 1515 N N . MET A 1 206 ? 21 0.042 -8.008 1 76.44 206 MET A N 1
ATOM 1516 C CA . MET A 1 206 ? 20.031 0.724 -7.141 1 76.44 206 MET A CA 1
ATOM 1517 C C . MET A 1 206 ? 18.625 0.583 -7.684 1 76.44 206 MET A C 1
ATOM 1519 O O . MET A 1 206 ? 17.672 0.411 -6.914 1 76.44 206 MET A O 1
ATOM 1523 N N . GLN A 1 207 ? 18.484 0.676 -8.953 1 76.06 207 GLN A N 1
ATOM 1524 C CA . GLN A 1 207 ? 17.172 0.547 -9.578 1 76.06 207 GLN A CA 1
ATOM 1525 C C . GLN A 1 207 ? 16.625 -0.865 -9.406 1 76.06 207 GLN A C 1
ATOM 1527 O O . GLN A 1 207 ? 15.406 -1.065 -9.414 1 76.06 207 GLN A O 1
ATOM 1532 N N . VAL A 1 208 ? 17.531 -1.841 -9.211 1 81.44 208 VAL A N 1
ATOM 1533 C CA . VAL A 1 208 ? 17.094 -3.199 -8.914 1 81.44 208 VAL A CA 1
ATOM 1534 C C . VAL A 1 208 ? 16.328 -3.213 -7.598 1 81.44 208 VAL A C 1
ATOM 1536 O O . VAL A 1 208 ? 15.281 -3.859 -7.488 1 81.44 208 VAL A O 1
ATOM 1539 N N . MET A 1 209 ? 16.734 -2.467 -6.652 1 75.62 209 MET A N 1
ATOM 1540 C CA . MET A 1 209 ? 16.078 -2.402 -5.348 1 75.62 209 MET A CA 1
ATOM 1541 C C . MET A 1 209 ? 14.672 -1.833 -5.469 1 75.62 209 MET A C 1
ATOM 1543 O O . MET A 1 209 ? 13.734 -2.357 -4.871 1 75.62 209 MET A O 1
ATOM 1547 N N . SER A 1 210 ? 14.586 -0.868 -6.328 1 71.31 210 SER A N 1
ATOM 1548 C CA . SER A 1 210 ? 13.289 -0.245 -6.535 1 71.31 210 SER A CA 1
ATOM 1549 C C . SER A 1 210 ? 12.328 -1.189 -7.254 1 71.31 210 SER A C 1
ATOM 1551 O O . SER A 1 210 ? 11.172 -1.323 -6.863 1 71.31 210 SER A O 1
ATOM 1553 N N . ARG A 1 211 ? 12.914 -1.793 -8.234 1 72.5 211 ARG A N 1
ATOM 1554 C CA . ARG A 1 211 ? 12.117 -2.707 -9.047 1 72.5 211 ARG A CA 1
ATOM 1555 C C . ARG A 1 211 ? 11.641 -3.898 -8.219 1 72.5 211 ARG A C 1
ATOM 1557 O O . ARG A 1 211 ? 10.547 -4.418 -8.445 1 72.5 211 ARG A O 1
ATOM 1564 N N . MET A 1 212 ? 12.445 -4.293 -7.195 1 74.75 212 MET A N 1
ATOM 1565 C CA . MET A 1 212 ? 12.172 -5.512 -6.441 1 74.75 212 MET A CA 1
ATOM 1566 C C . MET A 1 212 ? 11.508 -5.191 -5.105 1 74.75 212 MET A C 1
ATOM 1568 O O . MET A 1 212 ? 11.305 -6.082 -4.277 1 74.75 212 MET A O 1
ATOM 1572 N N . GLU A 1 213 ? 11.156 -3.996 -4.926 1 70.12 213 GLU A N 1
ATOM 1573 C CA . GLU A 1 213 ? 10.711 -3.5 -3.627 1 70.12 213 GLU A CA 1
ATOM 1574 C C . GLU A 1 213 ? 9.5 -4.281 -3.127 1 70.12 213 GLU A C 1
ATOM 1576 O O . GLU A 1 213 ? 9.367 -4.527 -1.927 1 70.12 213 GLU A O 1
ATOM 1581 N N . ARG A 1 214 ? 8.656 -4.691 -4.031 1 67.25 214 ARG A N 1
ATOM 1582 C CA . ARG A 1 214 ? 7.434 -5.367 -3.623 1 67.25 214 ARG A CA 1
ATOM 1583 C C . ARG A 1 214 ? 7.574 -6.879 -3.752 1 67.25 214 ARG A C 1
ATOM 1585 O O . ARG A 1 214 ? 6.621 -7.621 -3.5 1 67.25 214 ARG A O 1
ATOM 1592 N N . PHE A 1 215 ? 8.734 -7.285 -4.105 1 73.5 215 PHE A N 1
ATOM 1593 C CA . PHE A 1 215 ? 8.938 -8.703 -4.371 1 73.5 215 PHE A CA 1
ATOM 1594 C C . PHE A 1 215 ? 9.945 -9.297 -3.391 1 73.5 215 PHE A C 1
ATOM 1596 O O . PHE A 1 215 ? 10.805 -8.586 -2.865 1 73.5 215 PHE A O 1
ATOM 1603 N N . ARG A 1 216 ? 9.695 -10.555 -3.076 1 76.31 216 ARG A N 1
ATOM 1604 C CA . ARG A 1 216 ? 10.648 -11.359 -2.32 1 76.31 216 ARG A CA 1
ATOM 1605 C C . ARG A 1 216 ? 11.141 -12.555 -3.143 1 76.31 216 ARG A C 1
ATOM 1607 O O . ARG A 1 216 ? 10.328 -13.328 -3.656 1 76.31 216 ARG A O 1
ATOM 1614 N N . LEU A 1 217 ? 12.484 -12.633 -3.23 1 77.56 217 LEU A N 1
ATOM 1615 C CA . LEU A 1 217 ? 13.055 -13.727 -4.008 1 77.56 217 LEU A CA 1
ATOM 1616 C C . LEU A 1 217 ? 12.961 -15.039 -3.244 1 77.56 217 LEU A C 1
ATOM 1618 O O . LEU A 1 217 ? 13.414 -15.133 -2.102 1 77.56 217 LEU A O 1
ATOM 1622 N N . ARG A 1 218 ? 12.195 -15.914 -3.846 1 69.12 218 ARG A N 1
ATOM 1623 C CA . ARG A 1 218 ? 12.109 -17.266 -3.305 1 69.12 218 ARG A CA 1
ATOM 1624 C C . ARG A 1 218 ? 13.078 -18.203 -4.02 1 69.12 218 ARG A C 1
ATOM 1626 O O . ARG A 1 218 ? 13.008 -18.359 -5.238 1 69.12 218 ARG A O 1
ATOM 1633 N N . GLN A 1 219 ? 14.195 -18.484 -3.242 1 64.81 219 GLN A N 1
ATOM 1634 C CA . GLN A 1 219 ? 15.188 -19.375 -3.842 1 64.81 219 GLN A CA 1
ATOM 1635 C C . GLN A 1 219 ? 14.68 -20.812 -3.893 1 64.81 219 GLN A C 1
ATOM 1637 O O . GLN A 1 219 ? 13.844 -21.203 -3.074 1 64.81 219 GLN A O 1
ATOM 1642 N N . MET B 1 1 ? -25.672 -29.953 -12.297 1 40.16 1 MET B N 1
ATOM 1643 C CA . MET B 1 1 ? -24.703 -29.094 -11.609 1 40.16 1 MET B CA 1
ATOM 1644 C C . MET B 1 1 ? -25.359 -28.391 -10.422 1 40.16 1 MET B C 1
ATOM 1646 O O . MET B 1 1 ? -26.438 -27.812 -10.547 1 40.16 1 MET B O 1
ATOM 1650 N N . SER B 1 2 ? -25.25 -28.766 -9.18 1 47.72 2 SER B N 1
ATOM 1651 C CA . SER B 1 2 ? -26.094 -28.469 -8.023 1 47.72 2 SER B CA 1
ATOM 1652 C C . SER B 1 2 ? -26.359 -26.969 -7.922 1 47.72 2 SER B C 1
ATOM 1654 O O . SER B 1 2 ? -25.484 -26.156 -8.227 1 47.72 2 SER B O 1
ATOM 1656 N N . ASN B 1 3 ? -27.656 -26.484 -8.117 1 60.94 3 ASN B N 1
ATOM 1657 C CA . ASN B 1 3 ? -28.391 -25.219 -8.172 1 60.94 3 ASN B CA 1
ATOM 1658 C C . ASN B 1 3 ? -28.016 -24.297 -7.008 1 60.94 3 ASN B C 1
ATOM 1660 O O . ASN B 1 3 ? -28.812 -23.453 -6.609 1 60.94 3 ASN B O 1
ATOM 1664 N N . ALA B 1 4 ? -27.047 -24.703 -6.184 1 75.88 4 ALA B N 1
ATOM 1665 C CA . ALA B 1 4 ? -26.797 -23.922 -4.973 1 75.88 4 ALA B CA 1
ATOM 1666 C C . ALA B 1 4 ? -26.203 -22.562 -5.305 1 75.88 4 ALA B C 1
ATOM 1668 O O . ALA B 1 4 ? -25.516 -22.422 -6.32 1 75.88 4 ALA B O 1
ATOM 1669 N N . ALA B 1 5 ? -26.672 -21.578 -4.578 1 90.25 5 ALA B N 1
ATOM 1670 C CA . ALA B 1 5 ? -26.203 -20.203 -4.727 1 90.25 5 ALA B CA 1
ATOM 1671 C C . ALA B 1 5 ? -24.672 -20.141 -4.641 1 90.25 5 ALA B C 1
ATOM 1673 O O . ALA B 1 5 ? -24.062 -20.797 -3.789 1 90.25 5 ALA B O 1
ATOM 1674 N N . PRO B 1 6 ? -24.094 -19.594 -5.676 1 95.88 6 PRO B N 1
ATOM 1675 C CA . PRO B 1 6 ? -22.641 -19.422 -5.59 1 95.88 6 PRO B CA 1
ATOM 1676 C C . PRO B 1 6 ? -22.188 -18.781 -4.277 1 95.88 6 PRO B C 1
ATOM 1678 O O . PRO B 1 6 ? -22.953 -18.016 -3.678 1 95.88 6 PRO B O 1
ATOM 1681 N N . THR B 1 7 ? -21.078 -19.219 -3.848 1 97.56 7 THR B N 1
ATOM 1682 C CA . THR B 1 7 ? -20.516 -18.719 -2.594 1 97.56 7 THR B CA 1
ATOM 1683 C C . THR B 1 7 ? -19.219 -17.953 -2.84 1 97.56 7 THR B C 1
ATOM 1685 O O . THR B 1 7 ? -18.359 -18.406 -3.592 1 97.56 7 THR B O 1
ATOM 1688 N N . LEU B 1 8 ? -19.172 -16.781 -2.211 1 98 8 LEU B N 1
ATOM 1689 C CA . LEU B 1 8 ? -18 -15.906 -2.301 1 98 8 LEU B CA 1
ATOM 1690 C C . LEU B 1 8 ? -17.375 -15.703 -0.928 1 98 8 LEU B C 1
ATOM 1692 O O . LEU B 1 8 ? -18.078 -15.492 0.061 1 98 8 LEU B O 1
ATOM 1696 N N . LEU B 1 9 ? -16.047 -15.867 -0.858 1 98.62 9 LEU B N 1
ATOM 1697 C CA . LEU B 1 9 ? -15.289 -15.523 0.34 1 98.62 9 LEU B CA 1
ATOM 1698 C C . LEU B 1 9 ? -14.391 -14.312 0.086 1 98.62 9 LEU B C 1
ATOM 1700 O O . LEU B 1 9 ? -13.547 -14.336 -0.814 1 98.62 9 LEU B O 1
ATOM 1704 N N . VAL B 1 10 ? -14.625 -13.219 0.812 1 98.44 10 VAL B N 1
ATOM 1705 C CA . VAL B 1 10 ? -13.797 -12.016 0.738 1 98.44 10 VAL B CA 1
ATOM 1706 C C . VAL B 1 10 ? -12.758 -12.031 1.86 1 98.44 10 VAL B C 1
ATOM 1708 O O . VAL B 1 10 ? -13.109 -12.141 3.037 1 98.44 10 VAL B O 1
ATOM 1711 N N . VAL B 1 11 ? -11.461 -11.977 1.483 1 98.25 11 VAL B N 1
ATOM 1712 C CA . VAL B 1 11 ? -10.367 -11.977 2.455 1 98.25 11 VAL B CA 1
ATOM 1713 C C . VAL B 1 11 ? -9.617 -10.648 2.398 1 98.25 11 VAL B C 1
ATOM 1715 O O . VAL B 1 11 ? -8.984 -10.328 1.391 1 98.25 11 VAL B O 1
ATOM 1718 N N . ASP B 1 12 ? -9.664 -9.852 3.426 1 95.81 12 ASP B N 1
ATOM 1719 C CA . ASP B 1 12 ? -9.078 -8.516 3.561 1 95.81 12 ASP B CA 1
ATOM 1720 C C . ASP B 1 12 ? -8.891 -8.148 5.031 1 95.81 12 ASP B C 1
ATOM 1722 O O . ASP B 1 12 ? -9.781 -8.367 5.852 1 95.81 12 ASP B O 1
ATOM 1726 N N . ASP B 1 13 ? -7.746 -7.617 5.387 1 92 13 ASP B N 1
ATOM 1727 C CA . ASP B 1 13 ? -7.492 -7.391 6.805 1 92 13 ASP B CA 1
ATOM 1728 C C . ASP B 1 13 ? -7.781 -5.941 7.191 1 92 13 ASP B C 1
ATOM 1730 O O . ASP B 1 13 ? -7.543 -5.539 8.336 1 92 13 ASP B O 1
ATOM 1734 N N . HIS B 1 14 ? -8.258 -5.195 6.285 1 91.75 14 HIS B N 1
ATOM 1735 C CA . HIS B 1 14 ? -8.789 -3.877 6.605 1 91.75 14 HIS B CA 1
ATOM 1736 C C . HIS B 1 14 ? -10.297 -3.934 6.859 1 91.75 14 HIS B C 1
ATOM 1738 O O . HIS B 1 14 ? -11.086 -4.055 5.922 1 91.75 14 HIS B O 1
ATOM 1744 N N . PRO B 1 15 ? -10.664 -3.762 8.094 1 93.19 15 PRO B N 1
ATOM 1745 C CA . PRO B 1 15 ? -12.047 -4.047 8.5 1 93.19 15 PRO B CA 1
ATOM 1746 C C . PRO B 1 15 ? -13.07 -3.209 7.734 1 93.19 15 PRO B C 1
ATOM 1748 O O . PRO B 1 15 ? -14.109 -3.723 7.324 1 93.19 15 PRO B O 1
ATOM 1751 N N . MET B 1 16 ? -12.812 -1.954 7.531 1 91.69 16 MET B N 1
ATOM 1752 C CA . MET B 1 16 ? -13.781 -1.096 6.852 1 91.69 16 MET B CA 1
ATOM 1753 C C . MET B 1 16 ? -13.906 -1.474 5.379 1 91.69 16 MET B C 1
ATOM 1755 O O . MET B 1 16 ? -15.008 -1.483 4.828 1 91.69 16 MET B O 1
ATOM 1759 N N . ALA B 1 17 ? -12.766 -1.767 4.777 1 93.12 17 ALA B N 1
ATOM 1760 C CA . ALA B 1 17 ? -12.789 -2.23 3.391 1 93.12 17 ALA B CA 1
ATOM 1761 C C . ALA B 1 17 ? -13.516 -3.57 3.273 1 93.12 17 ALA B C 1
ATOM 1763 O O . ALA B 1 17 ? -14.312 -3.771 2.359 1 93.12 17 ALA B O 1
ATOM 1764 N N . LEU B 1 18 ? -13.211 -4.473 4.219 1 95.94 18 LEU B N 1
ATOM 1765 C CA . LEU B 1 18 ? -13.844 -5.785 4.234 1 95.94 18 LEU B CA 1
ATOM 1766 C C . LEU B 1 18 ? -15.359 -5.652 4.379 1 95.94 18 LEU B C 1
ATOM 1768 O O . LEU B 1 18 ? -16.109 -6.246 3.607 1 95.94 18 LEU B O 1
ATOM 1772 N N . SER B 1 19 ? -15.773 -4.863 5.289 1 94 19 SER B N 1
ATOM 1773 C CA . SER B 1 19 ? -17.203 -4.652 5.516 1 94 19 SER B CA 1
ATOM 1774 C C . SER B 1 19 ? -17.859 -4.008 4.301 1 94 19 SER B C 1
ATOM 1776 O O . SER B 1 19 ? -18.938 -4.426 3.881 1 94 19 SER B O 1
ATOM 1778 N N . GLY B 1 20 ? -17.219 -3.004 3.779 1 93.56 20 GLY B N 1
ATOM 1779 C CA . GLY B 1 20 ? -17.75 -2.33 2.605 1 93.56 20 GLY B CA 1
ATOM 1780 C C . GLY B 1 20 ? -17.891 -3.246 1.405 1 93.56 20 GLY B C 1
ATOM 1781 O O . GLY B 1 20 ? -18.938 -3.244 0.736 1 93.56 20 GLY B O 1
ATOM 1782 N N . THR B 1 21 ? -16.891 -4.043 1.156 1 95.5 21 THR B N 1
ATOM 1783 C CA . THR B 1 21 ? -16.891 -4.957 0.019 1 95.5 21 THR B CA 1
ATOM 1784 C C . THR B 1 21 ? -17.953 -6.031 0.193 1 95.5 21 THR B C 1
ATOM 1786 O O . THR B 1 21 ? -18.734 -6.301 -0.729 1 95.5 21 THR B O 1
ATOM 1789 N N . THR B 1 22 ? -18.016 -6.609 1.389 1 96.19 22 THR B N 1
ATOM 1790 C CA . THR B 1 22 ? -18.953 -7.684 1.675 1 96.19 22 THR B CA 1
ATOM 1791 C C . THR B 1 22 ? -20.391 -7.18 1.595 1 96.19 22 THR B C 1
ATOM 1793 O O . THR B 1 22 ? -21.234 -7.812 0.961 1 96.19 22 THR B O 1
ATOM 1796 N N . ALA B 1 23 ? -20.625 -6.043 2.182 1 94.06 23 ALA B N 1
ATOM 1797 C CA . ALA B 1 23 ? -21.969 -5.473 2.156 1 94.06 23 ALA B CA 1
ATOM 1798 C C . ALA B 1 23 ? -22.391 -5.109 0.733 1 94.06 23 ALA B C 1
ATOM 1800 O O . ALA B 1 23 ? -23.516 -5.363 0.326 1 94.06 23 ALA B O 1
ATOM 1801 N N . PHE B 1 24 ? -21.531 -4.531 0.025 1 93.75 24 PHE B N 1
ATOM 1802 C CA . PHE B 1 24 ? -21.797 -4.117 -1.347 1 93.75 24 PHE B CA 1
ATOM 1803 C C . PHE B 1 24 ? -22.156 -5.32 -2.217 1 93.75 24 PHE B C 1
ATOM 1805 O O . PHE B 1 24 ? -23.172 -5.324 -2.898 1 93.75 24 PHE B O 1
ATOM 1812 N N . LEU B 1 25 ? -21.281 -6.285 -2.18 1 95.38 25 LEU B N 1
ATOM 1813 C CA . LEU B 1 25 ? -21.484 -7.469 -3.006 1 95.38 25 LEU B CA 1
ATOM 1814 C C . LEU B 1 25 ? -22.781 -8.172 -2.625 1 95.38 25 LEU B C 1
ATOM 1816 O O . LEU B 1 25 ? -23.516 -8.641 -3.496 1 95.38 25 LEU B O 1
ATOM 1820 N N . ALA B 1 26 ? -23.062 -8.234 -1.316 1 95 26 ALA B N 1
ATOM 1821 C CA . ALA B 1 26 ? -24.312 -8.844 -0.863 1 95 26 ALA B CA 1
ATOM 1822 C C . ALA B 1 26 ? -25.516 -8.078 -1.395 1 95 26 ALA B C 1
ATOM 1824 O O . ALA B 1 26 ? -26.547 -8.68 -1.701 1 95 26 ALA B O 1
ATOM 1825 N N . GLU B 1 27 ? -25.344 -6.84 -1.51 1 94.62 27 GLU B N 1
ATOM 1826 C CA . GLU B 1 27 ? -26.438 -5.992 -1.97 1 94.62 27 GLU B CA 1
ATOM 1827 C C . GLU B 1 27 ? -26.641 -6.133 -3.475 1 94.62 27 GLU B C 1
ATOM 1829 O O . GLU B 1 27 ? -27.781 -6.293 -3.934 1 94.62 27 GLU B O 1
ATOM 1834 N N . VAL B 1 28 ? -25.641 -6.129 -4.266 1 94.44 28 VAL B N 1
ATOM 1835 C CA . VAL B 1 28 ? -25.781 -6.027 -5.715 1 94.44 28 VAL B CA 1
ATOM 1836 C C . VAL B 1 28 ? -25.844 -7.422 -6.328 1 94.44 28 VAL B C 1
ATOM 1838 O O . VAL B 1 28 ? -26.203 -7.578 -7.5 1 94.44 28 VAL B O 1
ATOM 1841 N N . MET B 1 29 ? -25.422 -8.375 -5.562 1 94.88 29 MET B N 1
ATOM 1842 C CA . MET B 1 29 ? -25.484 -9.758 -6.008 1 94.88 29 MET B CA 1
ATOM 1843 C C . MET B 1 29 ? -26.266 -10.617 -5.012 1 94.88 29 MET B C 1
ATOM 1845 O O . MET B 1 29 ? -25.703 -11.531 -4.406 1 94.88 29 MET B O 1
ATOM 1849 N N . PRO B 1 30 ? -27.562 -10.445 -4.957 1 94.88 30 PRO B N 1
ATOM 1850 C CA . PRO B 1 30 ? -28.375 -11.141 -3.957 1 94.88 30 PRO B CA 1
ATOM 1851 C C . PRO B 1 30 ? -28.422 -12.648 -4.188 1 94.88 30 PRO B C 1
ATOM 1853 O O . PRO B 1 30 ? -28.812 -13.406 -3.291 1 94.88 30 PRO B O 1
ATOM 1856 N N . ASP B 1 31 ? -28.031 -13.062 -5.316 1 96.31 31 ASP B N 1
ATOM 1857 C CA . ASP B 1 31 ? -28.031 -14.484 -5.664 1 96.31 31 ASP B CA 1
ATOM 1858 C C . ASP B 1 31 ? -26.75 -15.164 -5.223 1 96.31 31 ASP B C 1
ATOM 1860 O O . ASP B 1 31 ? -26.562 -16.359 -5.449 1 96.31 31 ASP B O 1
ATOM 1864 N N . VAL B 1 32 ? -25.859 -14.438 -4.527 1 96.06 32 VAL B N 1
ATOM 1865 C CA . VAL B 1 32 ? -24.562 -14.969 -4.117 1 96.06 32 VAL B CA 1
ATOM 1866 C C . VAL B 1 32 ? -24.422 -14.875 -2.6 1 96.06 32 VAL B C 1
ATOM 1868 O O . VAL B 1 32 ? -24.734 -13.852 -1.999 1 96.06 32 VAL B O 1
ATOM 1871 N N . ALA B 1 33 ? -24.047 -15.977 -1.938 1 97.56 33 ALA B N 1
ATOM 1872 C CA . ALA B 1 33 ? -23.719 -15.945 -0.517 1 97.56 33 ALA B CA 1
ATOM 1873 C C . ALA B 1 33 ? -22.312 -15.391 -0.296 1 97.56 33 ALA B C 1
ATOM 1875 O O . ALA B 1 33 ? -21.328 -15.969 -0.774 1 97.56 33 ALA B O 1
ATOM 1876 N N . VAL B 1 34 ? -22.25 -14.305 0.479 1 97.88 34 VAL B N 1
ATOM 1877 C CA . VAL B 1 34 ? -20.953 -13.633 0.66 1 97.88 34 VAL B CA 1
ATOM 1878 C C . VAL B 1 34 ? -20.469 -13.844 2.09 1 97.88 34 VAL B C 1
ATOM 1880 O O . VAL B 1 34 ? -21.188 -13.57 3.051 1 97.88 34 VAL B O 1
ATOM 1883 N N . HIS B 1 35 ? -19.266 -14.391 2.25 1 98.19 35 HIS B N 1
ATOM 1884 C CA . HIS B 1 35 ? -18.594 -14.57 3.529 1 98.19 35 HIS B CA 1
ATOM 1885 C C . HIS B 1 35 ? -17.344 -13.688 3.625 1 98.19 35 HIS B C 1
ATOM 1887 O O . HIS B 1 35 ? -16.797 -13.273 2.604 1 98.19 35 HIS B O 1
ATOM 1893 N N . ALA B 1 36 ? -16.984 -13.375 4.844 1 98.25 36 ALA B N 1
ATOM 1894 C CA . ALA B 1 36 ? -15.859 -12.477 5.078 1 98.25 36 ALA B CA 1
ATOM 1895 C C . ALA B 1 36 ? -14.828 -13.125 6.008 1 98.25 36 ALA B C 1
ATOM 1897 O O . ALA B 1 36 ? -15.195 -13.867 6.922 1 98.25 36 ALA B O 1
ATOM 1898 N N . ALA B 1 37 ? -13.57 -12.906 5.754 1 98.38 37 ALA B N 1
ATOM 1899 C CA . ALA B 1 37 ? -12.461 -13.242 6.645 1 98.38 37 ALA B CA 1
ATOM 1900 C C . ALA B 1 37 ? -11.461 -12.094 6.738 1 98.38 37 ALA B C 1
ATOM 1902 O O . ALA B 1 37 ? -11.016 -11.57 5.719 1 98.38 37 ALA B O 1
ATOM 1903 N N . GLY B 1 38 ? -11.055 -11.758 7.91 1 96.75 38 GLY B N 1
ATOM 1904 C CA . GLY B 1 38 ? -10.195 -10.602 8.133 1 96.75 38 GLY B CA 1
ATOM 1905 C C . GLY B 1 38 ? -8.719 -10.938 8.102 1 96.75 38 GLY B C 1
ATOM 1906 O O . GLY B 1 38 ? -7.879 -10.102 8.43 1 96.75 38 GLY B O 1
ATOM 1907 N N . SER B 1 39 ? -8.375 -12.156 7.84 1 95.75 39 SER B N 1
ATOM 1908 C CA . SER B 1 39 ? -7 -12.625 7.719 1 95.75 39 SER B CA 1
ATOM 1909 C C . SER B 1 39 ? -6.922 -13.922 6.922 1 95.75 39 SER B C 1
ATOM 1911 O O . SER B 1 39 ? -7.941 -14.578 6.699 1 95.75 39 SER B O 1
ATOM 1913 N N . ALA B 1 40 ? -5.684 -14.234 6.43 1 96.19 40 ALA B N 1
ATOM 1914 C CA . ALA B 1 40 ? -5.488 -15.523 5.766 1 96.19 40 ALA B CA 1
ATOM 1915 C C . ALA B 1 40 ? -5.773 -16.672 6.719 1 96.19 40 ALA B C 1
ATOM 1917 O O . ALA B 1 40 ? -6.391 -17.672 6.332 1 96.19 40 ALA B O 1
ATOM 1918 N N . ARG B 1 41 ? -5.383 -16.516 7.93 1 97.12 41 ARG B N 1
ATOM 1919 C CA . ARG B 1 41 ? -5.586 -17.547 8.938 1 97.12 41 ARG B CA 1
ATOM 1920 C C . ARG B 1 41 ? -7.07 -17.781 9.195 1 97.12 41 ARG B C 1
ATOM 1922 O O . ARG B 1 41 ? -7.527 -18.922 9.266 1 97.12 41 ARG B O 1
ATOM 1929 N N . GLU B 1 42 ? -7.781 -16.719 9.344 1 98 42 GLU B N 1
ATOM 1930 C CA . GLU B 1 42 ? -9.219 -16.828 9.555 1 98 42 GLU B CA 1
ATOM 1931 C C . GLU B 1 42 ? -9.906 -17.484 8.367 1 98 42 GLU B C 1
ATOM 1933 O O . GLU B 1 42 ? -10.797 -18.328 8.547 1 98 42 GLU B O 1
ATOM 1938 N N . ALA B 1 43 ? -9.477 -17.109 7.188 1 98.56 43 ALA B N 1
ATOM 1939 C CA . ALA B 1 43 ? -10.031 -17.703 5.98 1 98.56 43 ALA B CA 1
ATOM 1940 C C . ALA B 1 43 ? -9.75 -19.203 5.938 1 98.56 43 ALA B C 1
ATOM 1942 O O . ALA B 1 43 ? -10.656 -20 5.672 1 98.56 43 ALA B O 1
ATOM 1943 N N . LEU B 1 44 ? -8.539 -19.578 6.25 1 98.31 44 LEU B N 1
ATOM 1944 C CA . LEU B 1 44 ? -8.156 -20.984 6.23 1 98.31 44 LEU B CA 1
ATOM 1945 C C . LEU B 1 44 ? -8.969 -21.781 7.238 1 98.31 44 LEU B C 1
ATOM 1947 O O . LEU B 1 44 ? -9.414 -22.891 6.941 1 98.31 44 LEU B O 1
ATOM 1951 N N . THR B 1 45 ? -9.141 -21.203 8.391 1 98.25 45 THR B N 1
ATOM 1952 C CA . THR B 1 45 ? -9.945 -21.859 9.414 1 98.25 45 THR B CA 1
ATOM 1953 C C . THR B 1 45 ? -11.367 -22.109 8.914 1 98.25 45 THR B C 1
ATOM 1955 O O . THR B 1 45 ? -11.906 -23.203 9.078 1 98.25 45 THR B O 1
ATOM 1958 N N . SER B 1 46 ? -11.961 -21.109 8.281 1 98.31 46 SER B N 1
ATOM 1959 C CA . SER B 1 46 ? -13.305 -21.25 7.734 1 98.31 46 SER B CA 1
ATOM 1960 C C . SER B 1 46 ? -13.367 -22.359 6.688 1 98.31 46 SER B C 1
ATOM 1962 O O . SER B 1 46 ? -14.336 -23.125 6.633 1 98.31 46 SER B O 1
ATOM 1964 N N . LEU B 1 47 ? -12.336 -22.422 5.898 1 98.31 47 LEU B N 1
ATOM 1965 C CA . LEU B 1 47 ? -12.266 -23.453 4.871 1 98.31 47 LEU B CA 1
ATOM 1966 C C . LEU B 1 47 ? -12.141 -24.844 5.504 1 98.31 47 LEU B C 1
ATOM 1968 O O . LEU B 1 47 ? -12.797 -25.797 5.074 1 98.31 47 LEU B O 1
ATOM 1972 N N . GLN B 1 48 ? -11.312 -24.891 6.516 1 97.5 48 GLN B N 1
ATOM 1973 C CA . GLN B 1 48 ? -11.094 -26.156 7.207 1 97.5 48 GLN B CA 1
ATOM 1974 C C . GLN B 1 48 ? -12.352 -26.609 7.941 1 97.5 48 GLN B C 1
ATOM 1976 O O . GLN B 1 48 ? -12.555 -27.812 8.156 1 97.5 48 GLN B O 1
ATOM 1981 N N . GLN B 1 49 ? -13.203 -25.688 8.25 1 97.88 49 GLN B N 1
ATOM 1982 C CA . GLN B 1 49 ? -14.445 -25.969 8.953 1 97.88 49 GLN B CA 1
ATOM 1983 C C . GLN B 1 49 ? -15.57 -26.312 7.98 1 97.88 49 GLN B C 1
ATOM 1985 O O . GLN B 1 49 ? -16.703 -26.578 8.391 1 97.88 49 GLN B O 1
ATOM 1990 N N . GLY B 1 50 ? -15.289 -26.219 6.684 1 97.31 50 GLY B N 1
ATOM 1991 C CA . GLY B 1 50 ? -16.25 -26.797 5.75 1 97.31 50 GLY B CA 1
ATOM 1992 C C . GLY B 1 50 ? -16.75 -25.781 4.73 1 97.31 50 GLY B C 1
ATOM 1993 O O . GLY B 1 50 ? -17.516 -26.141 3.826 1 97.31 50 GLY B O 1
ATOM 1994 N N . LEU B 1 51 ? -16.359 -24.5 4.875 1 97.62 51 LEU B N 1
ATOM 1995 C CA . LEU B 1 51 ? -16.734 -23.516 3.859 1 97.62 51 LEU B CA 1
ATOM 1996 C C . LEU B 1 51 ? -16.109 -23.859 2.514 1 97.62 51 LEU B C 1
ATOM 1998 O O . LEU B 1 51 ? -14.914 -24.172 2.441 1 97.62 51 LEU B O 1
ATOM 2002 N N . ARG B 1 52 ? -16.922 -23.859 1.45 1 97.69 52 ARG B N 1
ATOM 2003 C CA . ARG B 1 52 ? -16.453 -24.172 0.102 1 97.69 52 ARG B CA 1
ATOM 2004 C C . ARG B 1 52 ? -16.859 -23.062 -0.876 1 97.69 52 ARG B C 1
ATOM 2006 O O . ARG B 1 52 ? -17.781 -23.25 -1.679 1 97.69 52 ARG B O 1
ATOM 2013 N N . PRO B 1 53 ? -16.172 -21.984 -0.89 1 98.25 53 PRO B N 1
ATOM 2014 C CA . PRO B 1 53 ? -16.5 -20.906 -1.828 1 98.25 53 PRO B CA 1
ATOM 2015 C C . PRO B 1 53 ? -16.203 -21.281 -3.279 1 98.25 53 PRO B C 1
ATOM 2017 O O . PRO B 1 53 ? -15.25 -22.016 -3.551 1 98.25 53 PRO B O 1
ATOM 2020 N N . ASP B 1 54 ? -17.031 -20.75 -4.102 1 97.88 54 ASP B N 1
ATOM 2021 C CA . ASP B 1 54 ? -16.75 -20.859 -5.531 1 97.88 54 ASP B CA 1
ATOM 2022 C C . ASP B 1 54 ? -15.672 -19.875 -5.957 1 97.88 54 ASP B C 1
ATOM 2024 O O . ASP B 1 54 ? -14.852 -20.172 -6.828 1 97.88 54 ASP B O 1
ATOM 2028 N N . ILE B 1 55 ? -15.719 -18.703 -5.316 1 98.12 55 ILE B N 1
ATOM 2029 C CA . ILE B 1 55 ? -14.742 -17.656 -5.598 1 98.12 55 ILE B CA 1
ATOM 2030 C C . ILE B 1 55 ? -14.164 -17.125 -4.285 1 98.12 55 ILE B C 1
ATOM 2032 O O . ILE B 1 55 ? -14.891 -16.922 -3.312 1 98.12 55 ILE B O 1
ATOM 2036 N N . VAL B 1 56 ? -12.875 -16.969 -4.273 1 98.62 56 VAL B N 1
ATOM 2037 C CA . VAL B 1 56 ? -12.195 -16.266 -3.197 1 98.62 56 VAL B CA 1
ATOM 2038 C C . VAL B 1 56 ? -11.656 -14.922 -3.713 1 98.62 56 VAL B C 1
ATOM 2040 O O . VAL B 1 56 ? -10.844 -14.891 -4.637 1 98.62 56 VAL B O 1
ATOM 2043 N N . LEU B 1 57 ? -12.188 -13.828 -3.244 1 98.38 57 LEU B N 1
ATOM 2044 C CA . LEU B 1 57 ? -11.609 -12.5 -3.424 1 98.38 57 LEU B CA 1
ATOM 2045 C C . LEU B 1 57 ? -10.516 -12.242 -2.387 1 98.38 57 LEU B C 1
ATOM 2047 O O . LEU B 1 57 ? -10.805 -12.141 -1.192 1 98.38 57 LEU B O 1
ATOM 2051 N N . LEU B 1 58 ? -9.344 -12.094 -2.871 1 97.88 58 LEU B N 1
ATOM 2052 C CA . LEU B 1 58 ? -8.203 -12.18 -1.973 1 97.88 58 LEU B CA 1
ATOM 2053 C C . LEU B 1 58 ? -7.312 -10.945 -2.096 1 97.88 58 LEU B C 1
ATOM 2055 O O . LEU B 1 58 ? -6.715 -10.711 -3.146 1 97.88 58 LEU B O 1
ATOM 2059 N N . ASP B 1 59 ? -7.27 -10.164 -1.017 1 94.56 59 ASP B N 1
ATOM 2060 C CA . ASP B 1 59 ? -6.32 -9.055 -0.968 1 94.56 59 ASP B CA 1
ATOM 2061 C C . ASP B 1 59 ? -4.883 -9.555 -1.086 1 94.56 59 ASP B C 1
ATOM 2063 O O . ASP B 1 59 ? -4.523 -10.578 -0.496 1 94.56 59 ASP B O 1
ATOM 2067 N N . ILE B 1 60 ? -4.062 -8.828 -1.775 1 90 60 ILE B N 1
ATOM 2068 C CA . ILE B 1 60 ? -2.684 -9.258 -1.97 1 90 60 ILE B CA 1
ATOM 2069 C C . ILE B 1 60 ? -1.881 -9.016 -0.694 1 90 60 ILE B C 1
ATOM 2071 O O . ILE B 1 60 ? -1.067 -9.852 -0.292 1 90 60 ILE B O 1
ATOM 2075 N N . TRP B 1 61 ? -2.141 -7.887 -0.085 1 83.81 61 TRP B N 1
ATOM 2076 C CA . TRP B 1 61 ? -1.369 -7.496 1.09 1 83.81 61 TRP B CA 1
ATOM 2077 C C . TRP B 1 61 ? -2.166 -7.734 2.369 1 83.81 61 TRP B C 1
ATOM 2079 O O . TRP B 1 61 ? -3.152 -7.043 2.631 1 83.81 61 TRP B O 1
ATOM 2089 N N . LEU B 1 62 ? -1.716 -8.711 3.072 1 87.5 62 LEU B N 1
ATOM 2090 C CA . LEU B 1 62 ? -2.328 -9.062 4.352 1 87.5 62 LEU B CA 1
ATOM 2091 C C . LEU B 1 62 ? -1.312 -8.961 5.484 1 87.5 62 LEU B C 1
ATOM 2093 O O . LEU B 1 62 ? -0.108 -9.109 5.258 1 87.5 62 LEU B O 1
ATOM 2097 N N . ASN B 1 63 ? -1.824 -8.719 6.668 1 81.88 63 ASN B N 1
ATOM 2098 C CA . ASN B 1 63 ? -0.935 -8.609 7.816 1 81.88 63 ASN B CA 1
ATOM 2099 C C . ASN B 1 63 ? -0.237 -9.93 8.117 1 81.88 63 ASN B C 1
ATOM 2101 O O . ASN B 1 63 ? 0.862 -9.945 8.68 1 81.88 63 ASN B O 1
ATOM 2105 N N . ASP B 1 64 ? -0.828 -10.992 7.789 1 86.88 64 ASP B N 1
ATOM 2106 C CA . ASP B 1 64 ? -0.252 -12.289 8.117 1 86.88 64 ASP B CA 1
ATOM 2107 C C . ASP B 1 64 ? 0.348 -12.953 6.875 1 86.88 64 ASP B C 1
ATOM 2109 O O . ASP B 1 64 ? 0.414 -14.18 6.789 1 86.88 64 ASP B O 1
ATOM 2113 N N . GLY B 1 65 ? 0.765 -12.117 5.891 1 80.62 65 GLY B N 1
ATOM 2114 C CA . GLY B 1 65 ? 1.415 -12.594 4.684 1 80.62 65 GLY B CA 1
ATOM 2115 C C . GLY B 1 65 ? 0.845 -11.992 3.414 1 80.62 65 GLY B C 1
ATOM 2116 O O . GLY B 1 65 ? 0.199 -10.938 3.459 1 80.62 65 GLY B O 1
ATOM 2117 N N . THR B 1 66 ? 1.195 -12.633 2.232 1 86.31 66 THR B N 1
ATOM 2118 C CA . THR B 1 66 ? 0.646 -12.148 0.97 1 86.31 66 THR B CA 1
ATOM 2119 C C . THR B 1 66 ? -0.525 -13.016 0.523 1 86.31 66 THR B C 1
ATOM 2121 O O . THR B 1 66 ? -0.573 -14.211 0.833 1 86.31 66 THR B O 1
ATOM 2124 N N . GLY B 1 67 ? -1.382 -12.398 -0.154 1 92.56 67 GLY B N 1
ATOM 2125 C CA . GLY B 1 67 ? -2.451 -13.164 -0.771 1 92.56 67 GLY B CA 1
ATOM 2126 C C . GLY B 1 67 ? -1.945 -14.297 -1.646 1 92.56 67 GLY B C 1
ATOM 2127 O O . GLY B 1 67 ? -2.609 -15.328 -1.785 1 92.56 67 GLY B O 1
ATOM 2128 N N . PHE B 1 68 ? -0.8 -14.133 -2.166 1 89.38 68 PHE B N 1
ATOM 2129 C CA . PHE B 1 68 ? -0.212 -15.164 -3.014 1 89.38 68 PHE B CA 1
ATOM 2130 C C . PHE B 1 68 ? 0.139 -16.406 -2.199 1 89.38 68 PHE B C 1
ATOM 2132 O O . PHE B 1 68 ? -0.163 -17.531 -2.605 1 89.38 68 PHE B O 1
ATOM 2139 N N . ASP B 1 69 ? 0.757 -16.188 -1.059 1 87.62 69 ASP B N 1
ATOM 2140 C CA . ASP B 1 69 ? 1.039 -17.297 -0.15 1 87.62 69 ASP B CA 1
ATOM 2141 C C . ASP B 1 69 ? -0.252 -17.953 0.318 1 87.62 69 ASP B C 1
ATOM 2143 O O . ASP B 1 69 ? -0.341 -19.188 0.36 1 87.62 69 ASP B O 1
ATOM 2147 N N . ALA B 1 70 ? -1.172 -17.156 0.632 1 94 70 ALA B N 1
ATOM 2148 C CA . ALA B 1 70 ? -2.447 -17.656 1.144 1 94 70 ALA B CA 1
ATOM 2149 C C . ALA B 1 70 ? -3.148 -18.531 0.113 1 94 70 ALA B C 1
ATOM 2151 O O . ALA B 1 70 ? -3.693 -19.594 0.454 1 94 70 ALA B O 1
ATOM 2152 N N . MET B 1 71 ? -3.148 -18.094 -1.112 1 95.75 71 MET B N 1
ATOM 2153 C CA . MET B 1 71 ? -3.812 -18.844 -2.172 1 95.75 71 MET B CA 1
ATOM 2154 C C . MET B 1 71 ? -3.277 -20.281 -2.24 1 95.75 71 MET B C 1
ATOM 2156 O O . MET B 1 71 ? -4.047 -21.219 -2.426 1 95.75 71 MET B O 1
ATOM 2160 N N . GLN B 1 72 ? -2 -20.406 -2.096 1 91.31 72 GLN B N 1
ATOM 2161 C CA . GLN B 1 72 ? -1.398 -21.734 -2.145 1 91.31 72 GLN B CA 1
ATOM 2162 C C . GLN B 1 72 ? -1.944 -22.625 -1.032 1 91.31 72 GLN B C 1
ATOM 2164 O O . GLN B 1 72 ? -2.285 -23.797 -1.271 1 91.31 72 GLN B O 1
ATOM 2169 N N . SER B 1 73 ? -2.012 -22.078 0.1 1 94.81 73 SER B N 1
ATOM 2170 C CA . SER B 1 73 ? -2.557 -22.812 1.233 1 94.81 73 SER B CA 1
ATOM 2171 C C . SER B 1 73 ? -4.035 -23.141 1.027 1 94.81 73 SER B C 1
ATOM 2173 O O . SER B 1 73 ? -4.484 -24.234 1.338 1 94.81 73 SER B O 1
ATOM 2175 N N . PHE B 1 74 ? -4.773 -22.219 0.471 1 97.94 74 PHE B N 1
ATOM 2176 C CA . PHE B 1 74 ? -6.203 -22.391 0.256 1 97.94 74 PHE B CA 1
ATOM 2177 C C . PHE B 1 74 ? -6.469 -23.484 -0.767 1 97.94 74 PHE B C 1
ATOM 2179 O O . PHE B 1 74 ? -7.395 -24.281 -0.605 1 97.94 74 PHE B O 1
ATOM 2186 N N . LYS B 1 75 ? -5.656 -23.578 -1.742 1 96.38 75 LYS B N 1
ATOM 2187 C CA . LYS B 1 75 ? -5.852 -24.516 -2.84 1 96.38 75 LYS B CA 1
ATOM 2188 C C . LYS B 1 75 ? -5.738 -25.953 -2.355 1 96.38 75 LYS B C 1
ATOM 2190 O O . LYS B 1 75 ? -6.328 -26.875 -2.943 1 96.38 75 LYS B O 1
ATOM 2195 N N . THR B 1 76 ? -4.992 -26.141 -1.283 1 96 76 THR B N 1
ATOM 2196 C CA . THR B 1 76 ? -4.871 -27.484 -0.722 1 96 76 THR B CA 1
ATOM 2197 C C . THR B 1 76 ? -6.199 -27.938 -0.128 1 96 76 THR B C 1
ATOM 2199 O O . THR B 1 76 ? -6.477 -29.141 -0.066 1 96 76 THR B O 1
ATOM 2202 N N . VAL B 1 77 ? -7.016 -27.031 0.267 1 97.31 77 VAL B N 1
ATOM 2203 C CA . VAL B 1 77 ? -8.281 -27.344 0.918 1 97.31 77 VAL B CA 1
ATOM 2204 C C . VAL B 1 77 ? -9.422 -27.219 -0.089 1 97.31 77 VAL B C 1
ATOM 2206 O O . VAL B 1 77 ? -10.359 -28.031 -0.072 1 97.31 77 VAL B O 1
ATOM 2209 N N . ILE B 1 78 ? -9.32 -26.219 -1.021 1 96.69 78 ILE B N 1
ATOM 2210 C CA . ILE B 1 78 ? -10.352 -25.953 -2.014 1 96.69 78 ILE B CA 1
ATOM 2211 C C . ILE B 1 78 ? -9.727 -25.859 -3.402 1 96.69 78 ILE B C 1
ATOM 2213 O O . ILE B 1 78 ? -9.742 -24.797 -4.027 1 96.69 78 ILE B O 1
ATOM 2217 N N . PRO B 1 79 ? -9.305 -26.953 -3.93 1 95.31 79 PRO B N 1
ATOM 2218 C CA . PRO B 1 79 ? -8.602 -26.938 -5.215 1 95.31 79 PRO B CA 1
ATOM 2219 C C . PRO B 1 79 ? -9.477 -26.453 -6.363 1 95.31 79 PRO B C 1
ATOM 2221 O O . PRO B 1 79 ? -8.961 -25.984 -7.383 1 95.31 79 PRO B O 1
ATOM 2224 N N . GLY B 1 80 ? -10.734 -26.5 -6.215 1 95.5 80 GLY B N 1
ATOM 2225 C CA . GLY B 1 80 ? -11.625 -26.125 -7.305 1 95.5 80 GLY B CA 1
ATOM 2226 C C . GLY B 1 80 ? -12.055 -24.672 -7.262 1 95.5 80 GLY B C 1
ATOM 2227 O O . GLY B 1 80 ? -12.695 -24.188 -8.188 1 95.5 80 GLY B O 1
ATOM 2228 N N . ALA B 1 81 ? -11.789 -24 -6.203 1 97.38 81 ALA B N 1
ATOM 2229 C CA . ALA B 1 81 ? -12.195 -22.609 -6.062 1 97.38 81 ALA B CA 1
ATOM 2230 C C . ALA B 1 81 ? -11.469 -21.719 -7.062 1 97.38 81 ALA B C 1
ATOM 2232 O O . ALA B 1 81 ? -10.312 -21.984 -7.402 1 97.38 81 ALA B O 1
ATOM 2233 N N . ARG B 1 82 ? -12.117 -20.703 -7.508 1 98.12 82 ARG B N 1
ATOM 2234 C CA . ARG B 1 82 ? -11.523 -19.688 -8.367 1 98.12 82 ARG B CA 1
ATOM 2235 C C . ARG B 1 82 ? -11.078 -18.484 -7.551 1 98.12 82 ARG B C 1
ATOM 2237 O O . ARG B 1 82 ? -11.758 -18.078 -6.609 1 98.12 82 ARG B O 1
ATOM 2244 N N . PHE B 1 83 ? -9.938 -17.953 -7.914 1 98.44 83 PHE B N 1
ATOM 2245 C CA . PHE B 1 83 ? -9.359 -16.875 -7.121 1 98.44 83 PHE B CA 1
ATOM 2246 C C . PHE B 1 83 ? -9.297 -15.586 -7.93 1 98.44 83 PHE B C 1
ATOM 2248 O O . PHE B 1 83 ? -8.922 -15.594 -9.102 1 98.44 83 PHE B O 1
ATOM 2255 N N . ILE B 1 84 ? -9.734 -14.484 -7.324 1 98.31 84 ILE B N 1
ATOM 2256 C CA . ILE B 1 84 ? -9.547 -13.125 -7.809 1 98.31 84 ILE B CA 1
ATOM 2257 C C . ILE B 1 84 ? -8.719 -12.328 -6.805 1 98.31 84 ILE B C 1
ATOM 2259 O O . ILE B 1 84 ? -9.109 -12.18 -5.641 1 98.31 84 ILE B O 1
ATOM 2263 N N . PHE B 1 85 ? -7.57 -11.828 -7.246 1 96.69 85 PHE B N 1
ATOM 2264 C CA . PHE B 1 85 ? -6.766 -10.984 -6.371 1 96.69 85 PHE B CA 1
ATOM 2265 C C . PHE B 1 85 ? -7.258 -9.539 -6.414 1 96.69 85 PHE B C 1
ATOM 2267 O O . PHE B 1 85 ? -7.672 -9.047 -7.465 1 96.69 85 PHE B O 1
ATOM 2274 N N . MET B 1 86 ? -7.219 -8.883 -5.266 1 94.75 86 MET B N 1
ATOM 2275 C CA . MET B 1 86 ? -7.492 -7.453 -5.141 1 94.75 86 MET B CA 1
ATOM 2276 C C . MET B 1 86 ? -6.25 -6.699 -4.684 1 94.75 86 MET B C 1
ATOM 2278 O O . MET B 1 86 ? -5.512 -7.176 -3.816 1 94.75 86 MET B O 1
ATOM 2282 N N . SER B 1 87 ? -6.051 -5.508 -5.246 1 88.69 87 SER B N 1
ATOM 2283 C CA . SER B 1 87 ? -4.887 -4.738 -4.816 1 88.69 87 SER B CA 1
ATOM 2284 C C . SER B 1 87 ? -5.074 -3.25 -5.086 1 88.69 87 SER B C 1
ATOM 2286 O O . SER B 1 87 ? -5.754 -2.869 -6.043 1 88.69 87 SER B O 1
ATOM 2288 N N . ALA B 1 88 ? -4.523 -2.471 -4.191 1 82.38 88 AL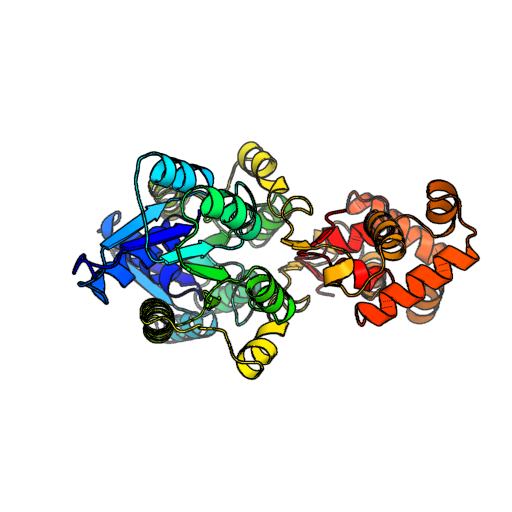A B N 1
ATOM 2289 C CA . ALA B 1 88 ? -4.449 -1.037 -4.461 1 82.38 88 ALA B CA 1
ATOM 2290 C C . ALA B 1 88 ? -3.488 -0.74 -5.605 1 82.38 88 ALA B C 1
ATOM 2292 O O . ALA B 1 88 ? -3.641 0.262 -6.309 1 82.38 88 ALA B O 1
ATOM 2293 N N . GLU B 1 89 ? -2.531 -1.609 -5.801 1 75.75 89 GLU B N 1
ATOM 2294 C CA . GLU B 1 89 ? -1.536 -1.49 -6.859 1 75.75 89 GLU B CA 1
ATOM 2295 C C . GLU B 1 89 ? -1.755 -2.543 -7.945 1 75.75 89 GLU B C 1
ATOM 2297 O O . GLU B 1 89 ? -1.812 -3.738 -7.652 1 75.75 89 GLU B O 1
ATOM 2302 N N . ALA B 1 90 ? -1.962 -2.027 -9.117 1 81 90 ALA B N 1
ATOM 2303 C CA . ALA B 1 90 ? -2.098 -2.934 -10.258 1 81 90 ALA B CA 1
ATOM 2304 C C . ALA B 1 90 ? -1.031 -2.65 -11.312 1 81 90 ALA B C 1
ATOM 2306 O O . ALA B 1 90 ? -1.247 -1.848 -12.227 1 81 90 ALA B O 1
ATOM 2307 N N . THR B 1 91 ? 0.112 -3.27 -11.133 1 74.81 91 THR B N 1
ATOM 2308 C CA . THR B 1 91 ? 1.168 -3.154 -12.133 1 74.81 91 THR B CA 1
ATOM 2309 C C . THR B 1 91 ? 1.215 -4.398 -13.016 1 74.81 91 THR B C 1
ATOM 2311 O O . THR B 1 91 ? 0.711 -5.457 -12.633 1 74.81 91 THR B O 1
ATOM 2314 N N . PRO B 1 92 ? 1.804 -4.215 -14.188 1 77.31 92 PRO B N 1
ATOM 2315 C CA . PRO B 1 92 ? 1.936 -5.395 -15.047 1 77.31 92 PRO B CA 1
ATOM 2316 C C . PRO B 1 92 ? 2.611 -6.566 -14.344 1 77.31 92 PRO B C 1
ATOM 2318 O O . PRO B 1 92 ? 2.225 -7.723 -14.547 1 77.31 92 PRO B O 1
ATOM 2321 N N . GLU B 1 93 ? 3.535 -6.277 -13.516 1 73.44 93 GLU B N 1
ATOM 2322 C CA . GLU B 1 93 ? 4.281 -7.324 -12.82 1 73.44 93 GLU B CA 1
ATOM 2323 C C . GLU B 1 93 ? 3.396 -8.055 -11.812 1 73.44 93 GLU B C 1
ATOM 2325 O O . GLU B 1 93 ? 3.412 -9.289 -11.742 1 73.44 93 GLU B O 1
ATOM 2330 N N . ILE B 1 94 ? 2.682 -7.32 -11.102 1 79.25 94 ILE B N 1
ATOM 2331 C CA . ILE B 1 94 ? 1.825 -7.895 -10.07 1 79.25 94 ILE B CA 1
ATOM 2332 C C . ILE B 1 94 ? 0.698 -8.695 -10.727 1 79.25 94 ILE B C 1
ATOM 2334 O O . ILE B 1 94 ? 0.406 -9.82 -10.312 1 79.25 94 ILE B O 1
ATOM 2338 N N . VAL B 1 95 ? 0.129 -8.109 -11.727 1 87.19 95 VAL B N 1
ATOM 2339 C CA . VAL B 1 95 ? -0.939 -8.781 -12.461 1 87.19 95 VAL B CA 1
ATOM 2340 C C . VAL B 1 95 ? -0.393 -10.039 -13.141 1 87.19 95 VAL B C 1
ATOM 2342 O O . VAL B 1 95 ? -1.051 -11.078 -13.148 1 87.19 95 VAL B O 1
ATOM 2345 N N . GLY B 1 96 ? 0.782 -9.898 -13.703 1 84.06 96 GLY B N 1
ATOM 2346 C CA . GLY B 1 96 ? 1.435 -11.047 -14.305 1 84.06 96 GLY B CA 1
ATOM 2347 C C . GLY B 1 96 ? 1.646 -12.188 -13.328 1 84.06 96 GLY B C 1
ATOM 2348 O O . GLY B 1 96 ? 1.469 -13.359 -13.688 1 84.06 96 GLY B O 1
ATOM 2349 N N . ARG B 1 97 ? 1.978 -11.914 -12.109 1 82.94 97 ARG B N 1
ATOM 2350 C CA . ARG B 1 97 ? 2.164 -12.93 -11.078 1 82.94 97 ARG B CA 1
ATOM 2351 C C . ARG B 1 97 ? 0.854 -13.648 -10.773 1 82.94 97 ARG B C 1
ATOM 2353 O O . ARG B 1 97 ? 0.831 -14.867 -10.617 1 82.94 97 ARG B O 1
ATOM 2360 N N . ALA B 1 98 ? -0.186 -12.914 -10.703 1 89.88 98 ALA B N 1
ATOM 2361 C CA . ALA B 1 98 ? -1.504 -13.5 -10.477 1 89.88 98 ALA B CA 1
ATOM 2362 C C . ALA B 1 98 ? -1.862 -14.492 -11.578 1 89.88 98 ALA B C 1
ATOM 2364 O O . ALA B 1 98 ? -2.346 -15.594 -11.297 1 89.88 98 ALA B O 1
ATOM 2365 N N . ARG B 1 99 ? -1.569 -14.102 -12.75 1 90.38 99 ARG B N 1
ATOM 2366 C CA . ARG B 1 99 ? -1.831 -14.977 -13.891 1 90.38 99 ARG B CA 1
ATOM 2367 C C . ARG B 1 99 ? -0.991 -16.25 -13.805 1 90.38 99 ARG B C 1
ATOM 2369 O O . ARG B 1 99 ? -1.494 -17.344 -14.047 1 90.38 99 ARG B O 1
ATOM 2376 N N . ALA B 1 100 ? 0.22 -16.078 -13.469 1 84.19 100 ALA B N 1
ATOM 2377 C CA . ALA B 1 100 ? 1.155 -17.203 -13.414 1 84.19 100 ALA B CA 1
ATOM 2378 C C . ALA B 1 100 ? 0.722 -18.219 -12.367 1 84.19 100 ALA B C 1
ATOM 2380 O O . ALA B 1 100 ? 0.983 -19.422 -12.508 1 84.19 100 ALA B O 1
ATOM 2381 N N . LEU B 1 101 ? 0.062 -17.797 -11.359 1 86 101 LEU B N 1
ATOM 2382 C CA . LEU B 1 101 ? -0.399 -18.688 -10.289 1 86 101 LEU B CA 1
ATOM 2383 C C . LEU B 1 101 ? -1.786 -19.234 -10.609 1 86 101 LEU B C 1
ATOM 2385 O O . LEU B 1 101 ? -2.426 -19.844 -9.75 1 86 101 LEU B O 1
ATOM 2389 N N . SER B 1 102 ? -2.246 -18.938 -11.781 1 92.56 102 SER B N 1
ATOM 2390 C CA . SER B 1 102 ? -3.496 -19.469 -12.32 1 92.56 102 SER B CA 1
ATOM 2391 C C . SER B 1 102 ? -4.699 -18.875 -11.594 1 92.56 102 SER B C 1
ATOM 2393 O O . SER B 1 102 ? -5.703 -19.562 -11.383 1 92.56 102 SER B O 1
ATOM 2395 N N . ALA B 1 103 ? -4.52 -17.656 -11.125 1 96.06 103 ALA B N 1
ATOM 2396 C CA . ALA B 1 103 ? -5.707 -16.922 -10.688 1 96.06 103 ALA B CA 1
ATOM 2397 C C . ALA B 1 103 ? -6.68 -16.734 -11.852 1 96.06 103 ALA B C 1
ATOM 2399 O O . ALA B 1 103 ? -6.273 -16.703 -13.016 1 96.06 103 ALA B O 1
ATOM 2400 N N . CYS B 1 104 ? -7.891 -16.578 -11.445 1 97.94 104 CYS B N 1
ATOM 2401 C CA . CYS B 1 104 ? -8.914 -16.406 -12.469 1 97.94 104 CYS B CA 1
ATOM 2402 C C . CYS B 1 104 ? -9.211 -14.922 -12.695 1 97.94 104 CYS B C 1
ATOM 2404 O O . CYS B 1 104 ? -9.906 -14.562 -13.656 1 97.94 104 CYS B O 1
ATOM 2406 N N . GLY B 1 105 ? -8.672 -1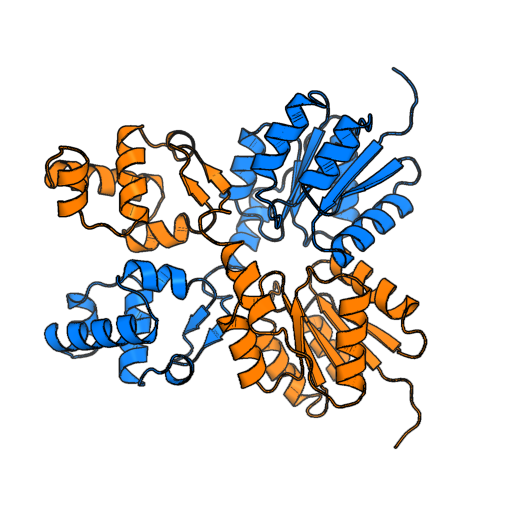4.086 -11.836 1 97.5 105 GLY B N 1
ATOM 2407 C CA . GLY B 1 105 ? -8.891 -12.664 -12.031 1 97.5 105 GLY B CA 1
ATOM 2408 C C . GLY B 1 105 ? -8.008 -11.797 -11.156 1 97.5 105 GLY B C 1
ATOM 2409 O O . GLY B 1 105 ? -7.32 -12.305 -10.266 1 97.5 105 GLY B O 1
ATOM 2410 N N . PHE B 1 106 ? -8.086 -10.523 -11.539 1 95.81 106 PHE B N 1
ATOM 2411 C CA . PHE B 1 106 ? -7.41 -9.445 -10.828 1 95.81 106 PHE B CA 1
ATOM 2412 C C . PHE B 1 106 ? -8.227 -8.156 -10.891 1 95.81 106 PHE B C 1
ATOM 2414 O O . PHE B 1 106 ? -8.656 -7.738 -11.969 1 95.81 106 PHE B O 1
ATOM 2421 N N . VAL B 1 107 ? -8.43 -7.637 -9.664 1 94.44 107 VAL B N 1
ATOM 2422 C CA . VAL B 1 107 ? -9.18 -6.387 -9.633 1 94.44 107 VAL B CA 1
ATOM 2423 C C . VAL B 1 107 ? -8.398 -5.336 -8.844 1 94.44 107 VAL B C 1
ATOM 2425 O O . VAL B 1 107 ? -7.895 -5.617 -7.754 1 94.44 107 VAL B O 1
ATOM 2428 N N . GLY B 1 108 ? -8.25 -4.172 -9.469 1 91.06 108 GLY B N 1
ATOM 2429 C CA . GLY B 1 108 ? -7.766 -3.025 -8.711 1 91.06 108 GLY B CA 1
ATOM 2430 C C . GLY B 1 108 ? -8.789 -2.477 -7.738 1 91.06 108 GLY B C 1
ATOM 2431 O O . GLY B 1 108 ? -9.977 -2.389 -8.062 1 91.06 108 GLY B O 1
ATOM 2432 N N . LYS B 1 109 ? -8.344 -2.148 -6.535 1 90.25 109 LYS B N 1
ATOM 2433 C CA . LYS B 1 109 ? -9.273 -1.695 -5.496 1 90.25 109 LYS B CA 1
ATOM 2434 C C . LYS B 1 109 ? -9.852 -0.328 -5.84 1 90.25 109 LYS B C 1
ATOM 2436 O O . LYS B 1 109 ? -10.852 0.093 -5.25 1 90.25 109 LYS B O 1
ATOM 2441 N N . HIS B 1 110 ? -9.344 0.306 -6.809 1 85.81 110 HIS B N 1
ATOM 2442 C CA . HIS B 1 110 ? -9.828 1.614 -7.227 1 85.81 110 HIS B CA 1
ATOM 2443 C C . HIS B 1 110 ? -11.055 1.482 -8.125 1 85.81 110 HIS B C 1
ATOM 2445 O O . HIS B 1 110 ? -11.719 2.479 -8.422 1 85.81 110 HIS B O 1
ATOM 2451 N N . LEU B 1 111 ? -11.312 0.298 -8.555 1 87 111 LEU B N 1
ATOM 2452 C CA . LEU B 1 111 ? -12.453 0.103 -9.445 1 87 111 LEU B CA 1
ATOM 2453 C C . LEU B 1 111 ? -13.75 0.535 -8.766 1 87 111 LEU B C 1
ATOM 2455 O O . LEU B 1 111 ? -13.93 0.318 -7.566 1 87 111 LEU B O 1
ATOM 2459 N N . ASP B 1 112 ? -14.555 1.061 -9.609 1 85.25 112 ASP B N 1
ATOM 2460 C CA . ASP B 1 112 ? -15.875 1.37 -9.07 1 85.25 112 ASP B CA 1
ATOM 2461 C C . ASP B 1 112 ? -16.703 0.099 -8.867 1 85.25 112 ASP B C 1
ATOM 2463 O O . ASP B 1 112 ? -16.281 -0.984 -9.297 1 85.25 112 ASP B O 1
ATOM 2467 N N . ALA B 1 113 ? -17.828 0.27 -8.258 1 85.06 113 ALA B N 1
ATOM 2468 C CA . ALA B 1 113 ? -18.688 -0.825 -7.812 1 85.06 113 ALA B CA 1
ATOM 2469 C C . ALA B 1 113 ? -19.156 -1.671 -8.992 1 85.06 113 ALA B C 1
ATOM 2471 O O . ALA B 1 113 ? -19.172 -2.902 -8.914 1 85.06 113 ALA B O 1
ATOM 2472 N N . ASN B 1 114 ? -19.516 -1 -10.094 1 89.5 114 ASN B N 1
ATOM 2473 C CA . ASN B 1 114 ? -20.016 -1.722 -11.25 1 89.5 114 ASN B CA 1
ATOM 2474 C C . ASN B 1 114 ? -18.922 -2.568 -11.906 1 89.5 114 ASN B C 1
ATOM 2476 O O . ASN B 1 114 ? -19.156 -3.734 -12.234 1 89.5 114 ASN B O 1
ATOM 2480 N N . ALA B 1 115 ? -17.828 -1.955 -12.102 1 91.5 115 ALA B N 1
ATOM 2481 C CA . ALA B 1 115 ? -16.703 -2.676 -12.688 1 91.5 115 ALA B CA 1
ATOM 2482 C C . ALA B 1 115 ? -16.266 -3.842 -11.805 1 91.5 115 ALA B C 1
ATOM 2484 O O . ALA B 1 115 ? -15.938 -4.918 -12.305 1 91.5 115 ALA B O 1
ATOM 2485 N N . PHE B 1 116 ? -16.297 -3.629 -10.594 1 93.12 116 PHE B N 1
ATOM 2486 C CA . PHE B 1 116 ? -15.953 -4.668 -9.633 1 93.12 116 PHE B CA 1
ATOM 2487 C C . PHE B 1 116 ? -16.906 -5.848 -9.742 1 93.12 116 PHE B C 1
ATOM 2489 O O . PHE B 1 116 ? -16.484 -6.996 -9.859 1 93.12 116 PHE B O 1
ATOM 2496 N N . THR B 1 117 ? -18.172 -5.535 -9.758 1 95.12 117 THR B N 1
ATOM 2497 C CA . THR B 1 117 ? -19.219 -6.551 -9.859 1 95.12 117 THR B CA 1
ATOM 2498 C C . THR B 1 117 ? -19.094 -7.324 -11.172 1 95.12 117 THR B C 1
ATOM 2500 O O . THR B 1 117 ? -19.219 -8.555 -11.188 1 95.12 117 THR B O 1
ATOM 2503 N N . ALA B 1 118 ? -18.859 -6.609 -12.195 1 96.25 118 ALA B N 1
ATOM 2504 C CA . ALA B 1 118 ? -18.734 -7.238 -13.508 1 96.25 118 ALA B CA 1
ATOM 2505 C C . ALA B 1 118 ? -17.578 -8.234 -13.523 1 96.25 118 ALA B C 1
ATOM 2507 O O . ALA B 1 118 ? -17.688 -9.312 -14.102 1 96.25 118 ALA B O 1
ATOM 2508 N N . ALA B 1 119 ? -16.5 -7.875 -12.891 1 96 119 ALA B N 1
ATOM 2509 C CA . ALA B 1 119 ? -15.336 -8.758 -12.828 1 96 119 ALA B CA 1
ATOM 2510 C C . ALA B 1 119 ? -15.664 -10.047 -12.086 1 96 119 ALA B C 1
ATOM 2512 O O . ALA B 1 119 ? -15.336 -11.141 -12.555 1 96 119 ALA B O 1
ATOM 2513 N N . VAL B 1 120 ? -16.344 -9.945 -11 1 96.94 120 VAL B N 1
ATOM 2514 C CA . VAL B 1 120 ? -16.703 -11.102 -10.188 1 96.94 120 VAL B CA 1
ATOM 2515 C C . VAL B 1 120 ? -17.656 -12 -10.969 1 96.94 120 VAL B C 1
ATOM 2517 O O . VAL B 1 120 ? -17.5 -13.219 -11.008 1 96.94 120 VAL B O 1
ATOM 2520 N N . ARG B 1 121 ? -18.609 -11.406 -11.617 1 97.31 121 ARG B N 1
ATOM 2521 C CA . ARG B 1 121 ? -19.594 -12.164 -12.375 1 97.31 121 ARG B CA 1
ATOM 2522 C C . ARG B 1 121 ? -18.953 -12.898 -13.547 1 97.31 121 ARG B C 1
ATOM 2524 O O . ARG B 1 121 ? -19.312 -14.031 -13.859 1 97.31 121 ARG B O 1
ATOM 2531 N N . LYS B 1 122 ? -18.078 -12.227 -14.195 1 97.5 122 LYS B N 1
ATOM 2532 C CA . LYS B 1 122 ? -17.359 -12.852 -15.305 1 97.5 122 LYS B CA 1
ATOM 2533 C C . LYS B 1 122 ? -16.656 -14.117 -14.844 1 97.5 122 LYS B C 1
ATOM 2535 O O . LYS B 1 122 ? -16.719 -15.148 -15.516 1 97.5 122 LYS B O 1
ATOM 2540 N N . VAL B 1 123 ? -16.031 -14.055 -13.703 1 97.75 123 VAL B N 1
ATOM 2541 C CA . VAL B 1 123 ? -15.297 -15.203 -13.172 1 97.75 123 VAL B CA 1
ATOM 2542 C C . VAL B 1 123 ? -16.281 -16.281 -12.727 1 97.75 123 VAL B C 1
ATOM 2544 O O . VAL B 1 123 ? -16.031 -17.469 -12.914 1 97.75 123 VAL B O 1
ATOM 2547 N N . LEU B 1 124 ? -17.375 -15.891 -12.148 1 95.5 124 LEU B N 1
ATOM 2548 C CA . LEU B 1 124 ? -18.406 -16.828 -11.742 1 95.5 124 LEU B CA 1
ATOM 2549 C C . LEU B 1 124 ? -18.938 -17.609 -12.953 1 95.5 124 LEU B C 1
ATOM 2551 O O . LEU B 1 124 ? -19.266 -18.781 -12.836 1 95.5 124 LEU B O 1
ATOM 2555 N N . ALA B 1 125 ? -18.938 -16.969 -14.094 1 95.75 125 ALA B N 1
ATOM 2556 C CA . ALA B 1 125 ? -19.453 -17.578 -15.32 1 95.75 125 ALA B CA 1
ATOM 2557 C C . ALA B 1 125 ? -18.422 -18.5 -15.953 1 95.75 125 ALA B C 1
ATOM 2559 O O . ALA B 1 125 ? -18.688 -19.141 -16.969 1 95.75 125 ALA B O 1
ATOM 2560 N N . GLY B 1 126 ? -17.297 -18.516 -15.398 1 96.06 126 GLY B N 1
ATOM 2561 C CA . GLY B 1 126 ? -16.297 -19.453 -15.875 1 96.06 126 GLY B CA 1
ATOM 2562 C C . GLY B 1 126 ? -15.203 -18.781 -16.703 1 96.06 126 GLY B C 1
ATOM 2563 O O . GLY B 1 126 ? -14.273 -19.438 -17.172 1 96.06 126 GLY B O 1
ATOM 2564 N N . ASP B 1 127 ? -15.273 -17.469 -16.812 1 97.62 127 ASP B N 1
ATOM 2565 C CA . ASP B 1 127 ? -14.273 -16.703 -17.562 1 97.62 127 ASP B CA 1
ATOM 2566 C C . ASP B 1 127 ? -13.219 -16.125 -16.625 1 97.62 127 ASP B C 1
ATOM 2568 O O . ASP B 1 127 ? -13.281 -16.328 -15.406 1 97.62 127 ASP B O 1
ATOM 2572 N N . THR B 1 128 ? -12.227 -15.562 -17.234 1 97.81 128 THR B N 1
ATOM 2573 C CA . THR B 1 128 ? -11.219 -14.852 -16.453 1 97.81 128 THR B CA 1
ATOM 2574 C C . THR B 1 128 ? -11.391 -13.344 -16.609 1 97.81 128 THR B C 1
ATOM 2576 O O . THR B 1 128 ? -11.992 -12.867 -17.562 1 97.81 128 THR B O 1
ATOM 2579 N N . SER B 1 129 ? -11 -12.625 -15.562 1 97.06 129 SER B N 1
ATOM 2580 C CA . SER B 1 129 ? -11.094 -11.172 -15.594 1 97.06 129 SER B CA 1
ATOM 2581 C C . SER B 1 129 ? -9.797 -10.523 -15.133 1 97.06 129 SER B C 1
ATOM 2583 O O . SER B 1 129 ? -9.453 -10.594 -13.953 1 97.06 129 SER B O 1
ATOM 2585 N N . PHE B 1 130 ? -9.125 -9.867 -16.078 1 95.94 130 PHE B N 1
ATOM 2586 C CA . PHE B 1 130 ? -7.871 -9.172 -15.805 1 95.94 130 PHE B CA 1
ATOM 2587 C C . PHE B 1 130 ? -7.871 -7.785 -16.453 1 95.94 130 PHE B C 1
ATOM 2589 O O . PHE B 1 130 ? -8.531 -7.57 -17.469 1 95.94 130 PHE B O 1
ATOM 2596 N N . PRO B 1 131 ? -7.203 -6.871 -15.766 1 92.06 131 PRO B N 1
ATOM 2597 C CA . PRO B 1 131 ? -7.098 -5.559 -16.406 1 92.06 131 PRO B CA 1
ATOM 2598 C C . PRO B 1 131 ? -6.402 -5.617 -17.766 1 92.06 131 PRO B C 1
ATOM 2600 O O . PRO B 1 131 ? -5.527 -6.457 -17.984 1 92.06 131 PRO B O 1
ATOM 2603 N N . THR B 1 132 ? -6.82 -4.727 -18.578 1 87.06 132 THR B N 1
ATOM 2604 C CA . THR B 1 132 ? -6.156 -4.609 -19.875 1 87.06 132 THR B CA 1
ATOM 2605 C C . THR B 1 132 ? -4.793 -3.938 -19.719 1 87.06 132 THR B C 1
ATOM 2607 O O . THR B 1 132 ? -4.531 -3.27 -18.719 1 87.06 132 THR B O 1
ATOM 2610 N N . ASP B 1 133 ? -3.936 -4.09 -20.703 1 79 133 ASP B N 1
ATOM 2611 C CA . ASP B 1 133 ? -2.629 -3.441 -20.703 1 79 133 ASP B CA 1
ATOM 2612 C C . ASP B 1 133 ? -2.768 -1.926 -20.562 1 79 133 ASP B C 1
ATOM 2614 O O . ASP B 1 133 ? -1.957 -1.278 -19.906 1 79 133 ASP B O 1
ATOM 2618 N N . GLU B 1 134 ? -3.746 -1.409 -21.156 1 71.75 134 GLU B N 1
ATOM 2619 C CA . GLU B 1 134 ? -4 0.027 -21.094 1 71.75 134 GLU B CA 1
ATOM 2620 C C . GLU B 1 134 ? -4.324 0.468 -19.672 1 71.75 134 GLU B C 1
ATOM 2622 O O . GLU B 1 134 ? -3.842 1.506 -19.219 1 71.75 134 GLU B O 1
ATOM 2627 N N . ALA B 1 135 ? -5.086 -0.388 -19.016 1 76.06 135 ALA B N 1
ATOM 2628 C CA . ALA B 1 135 ? -5.461 -0.08 -17.641 1 76.06 135 ALA B CA 1
ATOM 2629 C C . ALA B 1 135 ? -4.254 -0.176 -16.719 1 76.06 135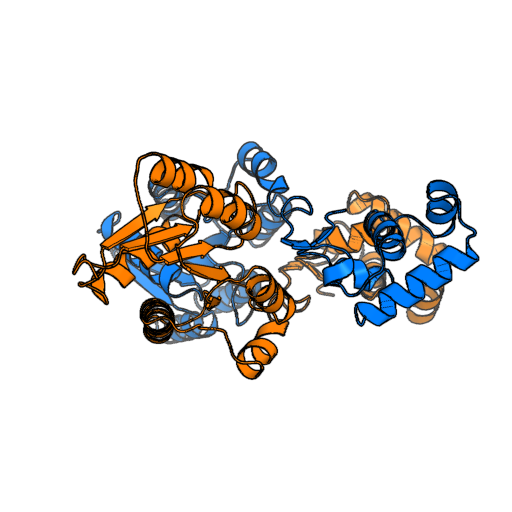 ALA B C 1
ATOM 2631 O O . ALA B 1 135 ? -4.176 0.546 -15.719 1 76.06 135 ALA B O 1
ATOM 2632 N N . LEU B 1 136 ? -3.346 -1.012 -17.094 1 73.75 136 LEU B N 1
ATOM 2633 C CA . LEU B 1 136 ? -2.166 -1.236 -16.25 1 73.75 136 LEU B CA 1
ATOM 2634 C C . LEU B 1 136 ? -1.128 -0.141 -16.484 1 73.75 136 LEU B C 1
ATOM 2636 O O . LEU B 1 136 ? -0.388 0.217 -15.562 1 73.75 136 LEU B O 1
ATOM 2640 N N . ASN B 1 137 ? -0.98 0.291 -17.578 1 62.94 137 ASN B N 1
ATOM 2641 C CA . ASN B 1 137 ? 0.015 1.299 -17.922 1 62.94 137 ASN B CA 1
ATOM 2642 C C . ASN B 1 137 ? -0.402 2.688 -17.453 1 62.94 137 ASN B C 1
ATOM 2644 O O . ASN B 1 137 ? 0.448 3.549 -17.219 1 62.94 137 ASN B O 1
ATOM 2648 N N . GLY B 1 138 ? -1.545 2.863 -17.375 1 53.81 138 GLY B N 1
ATOM 2649 C CA . GLY B 1 138 ? -2 4.168 -16.922 1 53.81 138 GLY B CA 1
ATOM 2650 C C . GLY B 1 138 ? -1.827 4.375 -15.422 1 53.81 138 GLY B C 1
ATOM 2651 O O . GLY B 1 138 ? -1.699 5.512 -14.961 1 53.81 138 GLY B O 1
ATOM 2652 N N . ARG B 1 139 ? -1.867 3.387 -14.648 1 52.12 139 ARG B N 1
ATOM 2653 C CA . ARG B 1 139 ? -1.895 3.506 -13.188 1 52.12 139 ARG B CA 1
ATOM 2654 C C . ARG B 1 139 ? -0.529 3.191 -12.586 1 52.12 139 ARG B C 1
ATOM 2656 O O . ARG B 1 139 ? -0.327 3.344 -11.383 1 52.12 139 ARG B O 1
ATOM 2663 N N . ALA B 1 140 ? 0.412 2.389 -13.469 1 44.91 140 ALA B N 1
ATOM 2664 C CA . ALA B 1 140 ? 1.725 2.002 -12.953 1 44.91 140 ALA B CA 1
ATOM 2665 C C . ALA B 1 140 ? 2.348 3.131 -12.133 1 44.91 140 ALA B C 1
ATOM 2667 O O . ALA B 1 140 ? 3.133 2.881 -11.219 1 44.91 140 ALA B O 1
ATOM 2668 N N . GLN B 1 141 ? 2.111 4.34 -12.539 1 41.66 141 GLN B N 1
ATOM 2669 C CA . GLN B 1 141 ? 2.918 5.449 -12.039 1 41.66 141 GLN B CA 1
ATOM 2670 C C . GLN B 1 141 ? 2.521 5.816 -10.609 1 41.66 141 GLN B C 1
ATOM 2672 O O . GLN B 1 141 ? 3.115 6.711 -10.008 1 41.66 141 GLN B O 1
ATOM 2677 N N . SER B 1 142 ? 1.469 5.336 -10.188 1 41.94 142 SER B N 1
ATOM 2678 C CA . SER B 1 142 ? 0.938 6.172 -9.117 1 41.94 142 SER B CA 1
ATOM 2679 C C . SER B 1 142 ? 1.753 6.016 -7.84 1 41.94 142 SER B C 1
ATOM 2681 O O . SER B 1 142 ? 1.868 6.953 -7.051 1 41.94 142 SER B O 1
ATOM 2683 N N . PHE B 1 143 ? 2.021 4.727 -7.449 1 43.84 143 PHE B N 1
ATOM 2684 C CA . PHE B 1 143 ? 2.697 4.82 -6.16 1 43.84 143 PHE B CA 1
ATOM 2685 C C . PHE B 1 143 ? 4.203 4.977 -6.348 1 43.84 143 PHE B C 1
ATOM 2687 O O . PHE B 1 143 ? 4.984 4.52 -5.512 1 43.84 143 PHE B O 1
ATOM 2694 N N . GLY B 1 144 ? 4.664 5.352 -7.488 1 42.5 144 GLY B N 1
ATOM 2695 C CA . GLY B 1 144 ? 6.074 5.625 -7.719 1 42.5 144 GLY B CA 1
ATOM 2696 C C . GLY B 1 144 ? 6.605 6.77 -6.875 1 42.5 144 GLY B C 1
ATOM 2697 O O . GLY B 1 144 ? 5.879 7.328 -6.051 1 42.5 144 GLY B O 1
ATOM 2698 N N . PRO B 1 145 ? 7.938 7.039 -6.996 1 45.88 145 PRO B N 1
ATOM 2699 C CA . PRO B 1 145 ? 8.602 8.125 -6.266 1 45.88 145 PRO B CA 1
ATOM 2700 C C . PRO B 1 145 ? 7.781 9.406 -6.238 1 45.88 145 PRO B C 1
ATOM 2702 O O . PRO B 1 145 ? 7.809 10.141 -5.25 1 45.88 145 PRO B O 1
ATOM 2705 N N . ALA B 1 146 ? 7.078 9.648 -7.293 1 46.66 146 ALA B N 1
ATOM 2706 C CA . ALA B 1 146 ? 6.34 10.914 -7.348 1 46.66 146 ALA B CA 1
ATOM 2707 C C . ALA B 1 146 ? 5.207 10.93 -6.328 1 46.66 146 ALA B C 1
ATOM 2709 O O . ALA B 1 146 ? 4.746 12 -5.922 1 46.66 146 ALA B O 1
ATOM 2710 N N . HIS B 1 147 ? 4.926 9.875 -5.836 1 58.38 147 HIS B N 1
ATOM 2711 C CA . HIS B 1 147 ? 3.814 9.797 -4.898 1 58.38 147 HIS B CA 1
ATOM 2712 C C . HIS B 1 147 ? 4.305 9.516 -3.48 1 58.38 147 HIS B C 1
ATOM 2714 O O . HIS B 1 147 ? 3.518 9.148 -2.607 1 58.38 147 HIS B O 1
ATOM 2720 N N . GLY B 1 148 ? 5.488 9.758 -3.373 1 67.25 148 GLY B N 1
ATOM 2721 C CA . GLY B 1 148 ? 6.035 9.562 -2.039 1 67.25 148 GLY B CA 1
ATOM 2722 C C . GLY B 1 148 ? 5.645 10.664 -1.066 1 67.25 148 GLY B C 1
ATOM 2723 O O . GLY B 1 148 ? 5.188 11.727 -1.478 1 67.25 148 GLY B O 1
ATOM 2724 N N . ILE B 1 149 ? 5.637 10.375 0.179 1 73.25 149 ILE B N 1
ATOM 2725 C CA . ILE B 1 149 ? 5.414 11.344 1.241 1 73.25 149 ILE B CA 1
ATOM 2726 C C . ILE B 1 149 ? 6.492 12.43 1.185 1 73.25 149 ILE B C 1
ATOM 2728 O O . ILE B 1 149 ? 7.684 12.125 1.279 1 73.25 149 ILE B O 1
ATOM 2732 N N . PRO B 1 150 ? 6.074 13.641 0.92 1 75.38 150 PRO B N 1
ATOM 2733 C CA . PRO B 1 150 ? 7.098 14.688 0.849 1 75.38 150 PRO B CA 1
ATOM 2734 C C . PRO B 1 150 ? 7.836 14.883 2.172 1 75.38 150 PRO B C 1
ATOM 2736 O O . PRO B 1 150 ? 7.215 14.867 3.236 1 75.38 150 PRO B O 1
ATOM 2739 N N . VAL B 1 151 ? 9.133 14.984 2.088 1 79.31 151 VAL B N 1
ATOM 2740 C CA . VAL B 1 151 ? 9.961 15.242 3.262 1 79.31 151 VAL B CA 1
ATOM 2741 C C . VAL B 1 151 ? 11.078 16.219 2.9 1 79.31 151 VAL B C 1
ATOM 2743 O O . VAL B 1 151 ? 11.633 16.156 1.799 1 79.31 151 VAL B O 1
ATOM 2746 N N . THR B 1 152 ? 11.289 17.156 3.824 1 81.06 152 THR B N 1
ATOM 2747 C CA . THR B 1 152 ? 12.422 18.047 3.637 1 81.06 152 THR B CA 1
ATOM 2748 C C . THR B 1 152 ? 13.688 17.469 4.258 1 81.06 152 THR B C 1
ATOM 2750 O O . THR B 1 152 ? 13.617 16.609 5.133 1 81.06 152 THR B O 1
ATOM 2753 N N . PRO B 1 153 ? 14.836 17.953 3.76 1 85.25 153 PRO B N 1
ATOM 2754 C CA . PRO B 1 153 ? 16.078 17.516 4.402 1 85.25 153 PRO B CA 1
ATOM 2755 C C . PRO B 1 153 ? 16.094 17.766 5.91 1 85.25 153 PRO B C 1
ATOM 2757 O O . PRO B 1 153 ? 16.516 16.906 6.68 1 85.25 153 PRO B O 1
ATOM 2760 N N . ALA B 1 154 ? 15.57 18.828 6.273 1 84.31 154 ALA B N 1
ATOM 2761 C CA . ALA B 1 154 ? 15.547 19.188 7.688 1 84.31 154 ALA B CA 1
ATOM 2762 C C . ALA B 1 154 ? 14.75 18.156 8.492 1 84.31 154 ALA B C 1
ATOM 2764 O O . ALA B 1 154 ? 15.141 17.812 9.609 1 84.31 154 ALA B O 1
ATOM 2765 N N . GLU B 1 155 ? 13.719 17.719 7.957 1 78.06 155 GLU B N 1
ATOM 2766 C CA . GLU B 1 155 ? 12.867 16.734 8.633 1 78.06 155 GLU B CA 1
ATOM 2767 C C . GLU B 1 155 ? 13.578 15.398 8.789 1 78.06 155 GLU B C 1
ATOM 2769 O O . GLU B 1 155 ? 13.211 14.594 9.648 1 78.06 155 GLU B O 1
ATOM 2774 N N . LEU B 1 156 ? 14.539 15.188 7.992 1 81.81 156 LEU B N 1
ATOM 2775 C CA . LEU B 1 156 ? 15.336 13.969 8.07 1 81.81 156 LEU B CA 1
ATOM 2776 C C . LEU B 1 156 ? 16.578 14.18 8.922 1 81.81 156 LEU B C 1
ATOM 2778 O O . LEU B 1 156 ? 17.422 13.297 9.031 1 81.81 156 LEU B O 1
ATOM 2782 N N . GLY B 1 157 ? 16.672 15.414 9.422 1 85.19 157 GLY B N 1
ATOM 2783 C CA . GLY B 1 157 ? 17.844 15.758 10.211 1 85.19 157 GLY B CA 1
ATOM 2784 C C . GLY B 1 157 ? 19.062 16.078 9.367 1 85.19 157 GLY B C 1
ATOM 2785 O O . GLY B 1 157 ? 20.188 15.953 9.828 1 85.19 157 GLY B O 1
ATOM 2786 N N . LEU B 1 158 ? 18.812 16.484 8.148 1 91 158 LEU B N 1
ATOM 2787 C CA . LEU B 1 158 ? 19.922 16.75 7.234 1 91 158 LEU B CA 1
ATOM 2788 C C . LEU B 1 158 ? 20.047 18.234 6.961 1 91 158 LEU B C 1
ATOM 2790 O O . LEU B 1 158 ? 19.062 18.969 7.008 1 91 158 LEU B O 1
ATOM 2794 N N . THR B 1 159 ? 21.281 18.656 6.652 1 92.81 159 THR B N 1
ATOM 2795 C CA . THR B 1 159 ? 21.516 20.016 6.168 1 92.81 159 THR B CA 1
ATOM 2796 C C . THR B 1 159 ? 21.062 20.156 4.719 1 92.81 159 THR B C 1
ATOM 2798 O O . THR B 1 159 ? 20.844 19.156 4.031 1 92.81 159 THR B O 1
ATOM 2801 N N . PRO B 1 160 ? 20.938 21.406 4.289 1 91.56 160 PRO B N 1
ATOM 2802 C CA . PRO B 1 160 ? 20.547 21.594 2.889 1 91.56 160 PRO B CA 1
ATOM 2803 C C . PRO B 1 160 ? 21.516 20.938 1.911 1 91.56 160 PRO B C 1
ATOM 2805 O O . PRO B 1 160 ? 21.094 20.328 0.929 1 91.56 160 PRO B O 1
ATOM 2808 N N . ARG B 1 161 ? 22.719 21.016 2.225 1 93.38 161 ARG B N 1
ATOM 2809 C CA . ARG B 1 161 ? 23.719 20.422 1.349 1 93.38 161 ARG B CA 1
ATOM 2810 C C . ARG B 1 161 ? 23.594 18.906 1.352 1 93.38 161 ARG B C 1
ATOM 2812 O O . ARG B 1 161 ? 23.688 18.266 0.298 1 93.38 161 ARG B O 1
ATOM 2819 N N . GLN B 1 162 ? 23.422 18.344 2.512 1 93.44 162 GLN B N 1
ATOM 2820 C CA . GLN B 1 162 ? 23.203 16.906 2.609 1 93.44 162 GLN B CA 1
ATOM 2821 C C . GLN B 1 162 ? 21.953 16.484 1.854 1 93.44 162 GLN B C 1
ATOM 2823 O O . GLN B 1 162 ? 21.906 15.414 1.236 1 93.44 162 GLN B O 1
ATOM 2828 N N . GLY B 1 163 ? 20.969 17.312 1.912 1 93.62 163 GLY B N 1
ATOM 2829 C CA . GLY B 1 163 ? 19.766 17.078 1.138 1 93.62 163 GLY B CA 1
ATOM 2830 C C . GLY B 1 163 ? 20.016 17 -0.356 1 93.62 163 GLY B C 1
ATOM 2831 O O . GLY B 1 163 ? 19.484 16.125 -1.039 1 93.62 163 GLY B O 1
ATOM 2832 N N . SER B 1 164 ? 20.828 17.906 -0.818 1 9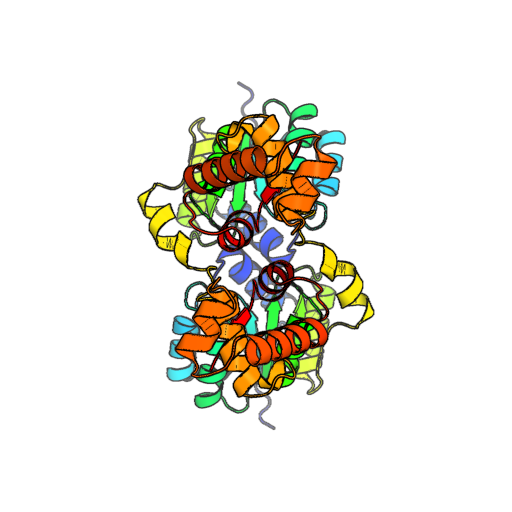4.19 164 SER B N 1
ATOM 2833 C CA . SER B 1 164 ? 21.188 17.906 -2.232 1 94.19 164 SER B CA 1
ATOM 2834 C C . SER B 1 164 ? 21.922 16.625 -2.621 1 94.19 164 SER B C 1
ATOM 2836 O O . SER B 1 164 ? 21.672 16.062 -3.682 1 94.19 164 SER B O 1
ATOM 2838 N N . VAL B 1 165 ? 22.75 16.219 -1.738 1 95.12 165 VAL B N 1
ATOM 2839 C CA . VAL B 1 165 ? 23.5 14.992 -1.989 1 95.12 165 VAL B CA 1
ATOM 2840 C C . VAL B 1 165 ? 22.547 13.797 -1.977 1 95.12 165 VAL B C 1
ATOM 2842 O O . VAL B 1 165 ? 22.594 12.945 -2.867 1 95.12 165 VAL B O 1
ATOM 2845 N N . LEU B 1 166 ? 21.688 13.734 -1.019 1 92.94 166 LEU B N 1
ATOM 2846 C CA . LEU B 1 166 ? 20.719 12.648 -0.901 1 92.94 166 LEU B CA 1
ATOM 2847 C C . LEU B 1 166 ? 19.859 12.547 -2.156 1 92.94 166 LEU B C 1
ATOM 2849 O O . LEU B 1 166 ? 19.594 11.445 -2.645 1 92.94 166 LEU B O 1
ATOM 2853 N N . ALA B 1 167 ? 19.422 13.664 -2.682 1 89.62 167 ALA B N 1
ATOM 2854 C CA . ALA B 1 167 ? 18.594 13.688 -3.885 1 89.62 167 ALA B CA 1
ATOM 2855 C C . ALA B 1 167 ? 19.281 12.969 -5.039 1 89.62 167 ALA B C 1
ATOM 2857 O O . ALA B 1 167 ? 18.656 12.195 -5.766 1 89.62 167 ALA B O 1
ATOM 2858 N N . LEU B 1 168 ? 20.516 13.203 -5.156 1 89.81 168 LEU B N 1
ATOM 2859 C CA . LEU B 1 168 ? 21.281 12.609 -6.25 1 89.81 168 LEU B CA 1
ATOM 2860 C C . LEU B 1 168 ? 21.594 11.148 -5.961 1 89.81 168 LEU B C 1
ATOM 2862 O O . LEU B 1 168 ? 21.641 10.328 -6.883 1 89.81 168 LEU B O 1
ATOM 2866 N N . VAL B 1 169 ? 21.766 10.82 -4.703 1 88.62 169 VAL B N 1
ATOM 2867 C CA . VAL B 1 169 ? 21.938 9.422 -4.301 1 88.62 169 VAL B CA 1
ATOM 2868 C C . VAL B 1 169 ? 20.688 8.625 -4.676 1 88.62 169 VAL B C 1
ATOM 2870 O O . VAL B 1 169 ? 20.797 7.523 -5.219 1 88.62 169 VAL B O 1
ATOM 2873 N N . LEU B 1 170 ? 19.578 9.18 -4.445 1 82.75 170 LEU B N 1
ATOM 2874 C CA . LEU B 1 170 ? 18.312 8.523 -4.723 1 82.75 170 LEU B CA 1
ATOM 2875 C C . LEU B 1 170 ? 18.094 8.352 -6.223 1 82.75 170 LEU B C 1
ATOM 2877 O O . LEU B 1 170 ? 17.281 7.535 -6.652 1 82.75 170 LEU B O 1
ATOM 2881 N N . GLU B 1 171 ? 18.797 9.133 -6.953 1 81.69 171 GLU B N 1
ATOM 2882 C CA . GLU B 1 171 ? 18.781 8.969 -8.406 1 81.69 171 GLU B CA 1
ATOM 2883 C C . GLU B 1 171 ? 19.719 7.848 -8.844 1 81.69 171 GLU B C 1
ATOM 2885 O O . GLU B 1 171 ? 19.797 7.516 -10.023 1 81.69 171 GLU B O 1
ATOM 2890 N N . GLY B 1 172 ? 20.5 7.355 -7.898 1 80.94 172 GLY B N 1
ATOM 2891 C CA . GLY B 1 172 ? 21.406 6.242 -8.172 1 80.94 172 GLY B CA 1
ATOM 2892 C C . GLY B 1 172 ? 22.766 6.68 -8.68 1 80.94 1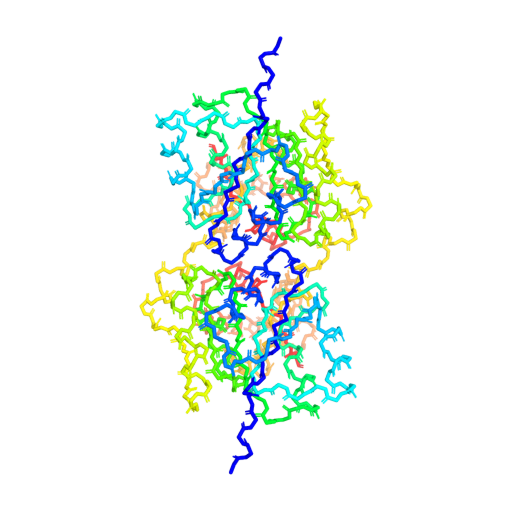72 GLY B C 1
ATOM 2893 O O . GLY B 1 172 ? 23.5 5.883 -9.258 1 80.94 172 GLY B O 1
ATOM 2894 N N . LEU B 1 173 ? 23.109 7.859 -8.5 1 86.44 173 LEU B N 1
ATOM 2895 C CA . LEU B 1 173 ? 24.344 8.367 -9.07 1 86.44 173 LEU B CA 1
ATOM 2896 C C . LEU B 1 173 ? 25.531 8.023 -8.18 1 86.44 173 LEU B C 1
ATOM 2898 O O . LEU B 1 173 ? 25.438 8.094 -6.953 1 86.44 173 LEU B O 1
ATOM 2902 N N . PRO B 1 174 ? 26.703 7.672 -8.805 1 89.38 174 PRO B N 1
ATOM 2903 C CA . PRO B 1 174 ? 27.922 7.426 -8.039 1 89.38 174 PRO B CA 1
ATOM 2904 C C . PRO B 1 174 ? 28.531 8.703 -7.469 1 89.38 174 PRO B C 1
ATOM 2906 O O . PRO B 1 174 ? 28.234 9.797 -7.953 1 89.38 174 PRO B O 1
ATOM 2909 N N . ASN B 1 175 ? 29.422 8.508 -6.512 1 93.31 175 ASN B N 1
ATOM 2910 C CA . ASN B 1 175 ? 30.016 9.648 -5.809 1 93.31 175 ASN B CA 1
ATOM 2911 C C . ASN B 1 175 ? 30.734 10.586 -6.77 1 93.31 175 ASN B C 1
ATOM 2913 O O . ASN B 1 175 ? 30.656 11.805 -6.629 1 93.31 175 ASN B O 1
ATOM 2917 N N . LYS B 1 176 ? 31.328 9.992 -7.695 1 95 176 LYS B N 1
ATOM 2918 C CA . LYS B 1 176 ? 32.094 10.797 -8.648 1 95 176 LYS B CA 1
ATOM 2919 C C . LYS B 1 176 ? 31.188 11.727 -9.445 1 95 176 LYS B C 1
ATOM 2921 O O . LYS B 1 176 ? 31.516 12.898 -9.648 1 95 176 LYS B O 1
ATOM 2926 N N . VAL B 1 177 ? 30.125 11.289 -9.828 1 94.56 177 VAL B N 1
ATOM 2927 C CA . VAL B 1 177 ? 29.172 12.062 -10.617 1 94.56 177 VAL B CA 1
ATOM 2928 C C . VAL B 1 177 ? 28.5 13.117 -9.742 1 94.56 177 VAL B C 1
ATOM 2930 O O . VAL B 1 177 ? 28.328 14.266 -10.156 1 94.56 177 VAL B O 1
ATOM 2933 N N . ILE B 1 178 ? 28.172 12.711 -8.578 1 95.5 178 ILE B N 1
ATOM 2934 C CA . ILE B 1 178 ? 27.562 13.641 -7.637 1 95.5 178 ILE B CA 1
ATOM 2935 C C . ILE B 1 178 ? 28.516 14.805 -7.363 1 95.5 178 ILE B C 1
ATOM 2937 O O . ILE B 1 178 ? 28.094 15.961 -7.336 1 95.5 178 ILE B O 1
ATOM 2941 N N . ALA B 1 179 ? 29.75 14.516 -7.211 1 97.44 179 ALA B N 1
ATOM 2942 C CA . ALA B 1 179 ? 30.781 15.531 -6.973 1 97.44 179 ALA B CA 1
ATOM 2943 C C . ALA B 1 179 ? 30.797 16.562 -8.102 1 97.44 179 ALA B C 1
ATOM 2945 O O . ALA B 1 179 ? 30.766 17.766 -7.855 1 97.44 179 ALA B O 1
ATOM 2946 N N . ARG B 1 180 ? 30.766 16.109 -9.242 1 96.88 180 ARG B N 1
ATOM 2947 C CA . ARG B 1 180 ? 30.797 16.969 -10.414 1 96.88 180 ARG B CA 1
ATOM 2948 C C . ARG B 1 180 ? 29.547 17.844 -10.484 1 96.88 180 ARG B C 1
ATOM 2950 O O . ARG B 1 180 ? 29.641 19.047 -10.742 1 96.88 180 ARG B O 1
ATOM 2957 N N . ARG B 1 181 ? 28.453 17.297 -10.203 1 95.5 181 ARG B N 1
ATOM 2958 C CA . ARG B 1 181 ? 27.172 17.984 -10.336 1 95.5 181 ARG B CA 1
ATOM 2959 C C . ARG B 1 181 ? 27.031 19.094 -9.297 1 95.5 181 ARG B C 1
ATOM 2961 O O . ARG B 1 181 ? 26.406 20.125 -9.562 1 95.5 181 ARG B O 1
ATOM 2968 N N . LEU B 1 182 ? 27.625 18.844 -8.211 1 96.62 182 LEU B N 1
ATOM 2969 C CA . LEU B 1 182 ? 27.422 19.781 -7.109 1 96.62 182 LEU B CA 1
ATOM 2970 C C . LEU B 1 182 ? 28.641 20.656 -6.906 1 96.62 182 LEU B C 1
ATOM 2972 O O . LEU B 1 182 ? 28.672 21.484 -6.004 1 96.62 182 LEU B O 1
ATOM 2976 N N . GLY B 1 183 ? 29.656 20.469 -7.695 1 96.75 183 GLY B N 1
ATOM 2977 C CA . GLY B 1 183 ? 30.875 21.25 -7.547 1 96.75 183 GLY B CA 1
ATOM 2978 C C . GLY B 1 183 ? 31.641 20.922 -6.273 1 96.75 183 GLY B C 1
ATOM 2979 O O . GLY B 1 183 ? 32.125 21.828 -5.594 1 96.75 183 GLY B O 1
ATOM 2980 N N . LEU B 1 184 ? 31.656 19.719 -5.938 1 96.81 184 LEU B N 1
ATOM 2981 C CA . LEU B 1 184 ? 32.344 19.219 -4.754 1 96.81 184 LEU B CA 1
ATOM 2982 C C . LEU B 1 184 ? 33.438 18.234 -5.137 1 96.81 184 LEU B C 1
ATOM 2984 O O . LEU B 1 184 ? 33.531 17.828 -6.297 1 96.81 184 LEU B O 1
ATOM 2988 N N . THR B 1 185 ? 34.281 17.906 -4.141 1 96.75 185 THR B N 1
ATOM 2989 C CA . THR B 1 185 ? 35.219 16.812 -4.324 1 96.75 185 THR B CA 1
ATOM 2990 C C . THR B 1 185 ? 34.562 15.477 -3.977 1 96.75 185 THR B C 1
ATOM 2992 O O . THR B 1 185 ? 33.594 15.438 -3.211 1 96.75 185 THR B O 1
ATOM 2995 N N . GLU B 1 186 ? 35.094 14.469 -4.508 1 96.94 186 GLU B N 1
ATOM 2996 C CA . GLU B 1 186 ? 34.562 13.141 -4.203 1 96.94 186 GLU B CA 1
ATOM 2997 C C . GLU B 1 186 ? 34.656 12.844 -2.709 1 96.94 186 GLU B C 1
ATOM 2999 O O . GLU B 1 186 ? 33.781 12.195 -2.146 1 96.94 186 GLU B O 1
ATOM 3004 N N . ASN B 1 187 ? 35.688 13.273 -2.137 1 96.5 187 ASN B N 1
ATOM 3005 C CA . ASN B 1 187 ? 35.875 13.055 -0.705 1 96.5 187 ASN B CA 1
ATOM 3006 C C . ASN B 1 187 ? 34.781 13.75 0.107 1 96.5 187 ASN B C 1
ATOM 3008 O O . ASN B 1 187 ? 34.25 13.188 1.066 1 96.5 187 ASN B O 1
ATOM 3012 N N . THR B 1 188 ? 34.5 14.922 -0.264 1 96.56 188 THR B N 1
ATOM 3013 C CA . THR B 1 188 ? 33.438 15.656 0.411 1 96.56 188 THR B CA 1
ATOM 3014 C C . THR B 1 188 ? 32.094 14.945 0.247 1 96.56 188 THR B C 1
ATOM 3016 O O . THR B 1 188 ? 31.312 14.844 1.198 1 96.56 188 THR B O 1
ATOM 3019 N N . VAL B 1 189 ? 31.828 14.484 -0.906 1 97.19 189 VAL B N 1
ATOM 3020 C CA . VAL B 1 189 ? 30.594 13.742 -1.155 1 97.19 189 VAL B CA 1
ATOM 3021 C C . VAL B 1 189 ? 30.547 12.492 -0.275 1 97.19 189 VAL B C 1
ATOM 3023 O O . VAL B 1 189 ? 29.516 12.18 0.319 1 97.19 189 VAL B O 1
ATOM 3026 N N . LYS B 1 190 ? 31.672 11.828 -0.175 1 95.94 190 LYS B N 1
ATOM 3027 C CA . LYS B 1 190 ? 31.75 10.641 0.667 1 95.94 190 LYS B CA 1
ATOM 3028 C C . LYS B 1 190 ? 31.406 10.961 2.115 1 95.94 190 LYS B C 1
ATOM 3030 O O . LYS B 1 190 ? 30.719 10.18 2.779 1 95.94 190 LYS B O 1
ATOM 3035 N N . GLU B 1 191 ? 31.891 12.039 2.477 1 96.62 191 GLU B N 1
ATOM 3036 C CA . GLU B 1 191 ? 31.609 12.469 3.844 1 96.62 191 GLU B CA 1
ATOM 3037 C C . GLU B 1 191 ? 30.125 12.75 4.035 1 96.62 191 GLU B C 1
ATOM 3039 O O . GLU B 1 191 ? 29.547 12.367 5.051 1 96.62 191 GLU B O 1
ATOM 3044 N N . HIS B 1 192 ? 29.562 13.453 3.045 1 96.75 192 HIS B N 1
ATOM 3045 C CA . HIS B 1 192 ? 28.141 13.727 3.115 1 96.75 192 HIS B CA 1
ATOM 3046 C C . HIS B 1 192 ? 27.328 12.438 3.09 1 96.75 192 HIS B C 1
ATOM 3048 O O . HIS B 1 192 ? 26.359 12.289 3.846 1 96.75 192 HIS B O 1
ATOM 3054 N N . VAL B 1 193 ? 27.688 11.562 2.32 1 95.94 193 VAL B N 1
ATOM 3055 C CA . VAL B 1 193 ? 26.984 10.289 2.223 1 95.94 193 VAL B CA 1
ATOM 3056 C C . VAL B 1 193 ? 27.078 9.547 3.551 1 95.94 193 VAL B C 1
ATOM 3058 O O . VAL B 1 193 ? 26.078 9.008 4.035 1 95.94 193 VAL B O 1
ATOM 3061 N N . SER B 1 194 ? 28.266 9.539 4.113 1 95.5 194 SER B N 1
ATOM 3062 C CA . SER B 1 194 ? 28.453 8.898 5.414 1 95.5 194 SER B CA 1
ATOM 3063 C C . SER B 1 194 ? 27.547 9.516 6.469 1 95.5 194 SER B C 1
ATOM 3065 O O . SER B 1 194 ? 26.922 8.797 7.266 1 95.5 194 SER B O 1
ATOM 3067 N N . ALA B 1 195 ? 27.484 10.758 6.426 1 95.5 195 ALA B N 1
ATOM 3068 C CA . ALA B 1 195 ? 26.641 11.469 7.375 1 95.5 195 ALA B CA 1
ATOM 3069 C C . ALA B 1 195 ? 25.172 11.141 7.145 1 95.5 195 ALA B C 1
ATOM 3071 O O . ALA B 1 195 ? 24.406 10.984 8.102 1 95.5 195 ALA B O 1
ATOM 3072 N N . ILE B 1 196 ? 24.75 11.07 5.934 1 94.31 196 ILE B N 1
ATOM 3073 C CA . ILE B 1 196 ? 23.375 10.742 5.559 1 94.31 196 ILE B CA 1
ATOM 3074 C C . ILE B 1 196 ? 23.016 9.344 6.055 1 94.31 196 ILE B C 1
ATOM 3076 O O . ILE B 1 196 ? 21.953 9.141 6.648 1 94.31 196 ILE B O 1
ATOM 3080 N N . LEU B 1 197 ? 23.969 8.414 5.816 1 92.5 197 LEU B N 1
ATOM 3081 C CA . LEU B 1 197 ? 23.75 7.039 6.266 1 92.5 197 LEU B CA 1
ATOM 3082 C C . LEU B 1 197 ? 23.547 6.988 7.777 1 92.5 197 LEU B C 1
ATOM 3084 O O . LEU B 1 197 ? 22.625 6.328 8.258 1 92.5 197 LEU B O 1
ATOM 3088 N N . GLN B 1 198 ? 24.328 7.684 8.438 1 92.75 198 GLN B N 1
ATOM 3089 C CA . GLN B 1 198 ? 24.25 7.727 9.891 1 92.75 198 GLN B CA 1
ATOM 3090 C C . GLN B 1 198 ? 22.906 8.289 10.359 1 92.75 198 GLN B C 1
ATOM 3092 O O . GLN B 1 198 ? 22.25 7.715 11.227 1 92.75 198 GLN B O 1
ATOM 3097 N N . ARG B 1 199 ? 22.5 9.328 9.727 1 90.44 199 ARG B N 1
ATOM 3098 C CA . ARG B 1 199 ? 21.266 10.008 10.133 1 90.44 199 ARG B CA 1
ATOM 3099 C C . ARG B 1 199 ? 20.047 9.148 9.828 1 90.44 199 ARG B C 1
ATOM 3101 O O . ARG B 1 199 ? 19.078 9.148 10.602 1 90.44 199 ARG B O 1
ATOM 3108 N N . LEU B 1 200 ? 20.109 8.469 8.773 1 86.75 200 LEU B N 1
ATOM 3109 C CA . LEU B 1 200 ? 18.969 7.652 8.352 1 86.75 200 LEU B CA 1
ATOM 3110 C C . LEU B 1 200 ? 19 6.289 9.039 1 86.75 200 LEU B C 1
ATOM 3112 O O . LEU B 1 200 ? 18.062 5.508 8.922 1 86.75 200 LEU B O 1
ATOM 3116 N N . GLY B 1 201 ? 20.094 5.969 9.703 1 84 201 GLY B N 1
ATOM 3117 C CA . GLY B 1 201 ? 20.219 4.723 10.438 1 84 201 GLY B CA 1
ATOM 3118 C C . GLY B 1 201 ? 20.438 3.52 9.547 1 84 201 GLY B C 1
ATOM 3119 O O . GLY B 1 201 ? 19.906 2.439 9.805 1 84 201 GLY B O 1
ATOM 3120 N N . VAL B 1 202 ? 21.094 3.777 8.445 1 83.19 202 VAL B N 1
ATOM 3121 C CA . VAL B 1 202 ? 21.391 2.688 7.52 1 83.19 202 VAL B CA 1
ATOM 3122 C C . VAL B 1 202 ? 22.891 2.588 7.301 1 83.19 202 VAL B C 1
ATOM 3124 O O . VAL B 1 202 ? 23.656 3.457 7.738 1 83.19 202 VAL B O 1
ATOM 3127 N N . ARG B 1 203 ? 23.312 1.531 6.598 1 82.81 203 ARG B N 1
ATOM 3128 C CA . ARG B 1 203 ? 24.734 1.267 6.488 1 82.81 203 ARG B CA 1
ATOM 3129 C C . ARG B 1 203 ? 25.219 1.403 5.047 1 82.81 203 ARG B C 1
ATOM 3131 O O . ARG B 1 203 ? 26.406 1.577 4.797 1 82.81 203 ARG B O 1
ATOM 3138 N N . THR B 1 204 ? 24.312 1.253 4.145 1 82.06 204 THR B N 1
ATOM 3139 C CA . THR B 1 204 ? 24.734 1.264 2.744 1 82.06 204 THR B CA 1
ATOM 3140 C C . THR B 1 204 ? 23.844 2.186 1.921 1 82.06 204 THR B C 1
ATOM 3142 O O . THR B 1 204 ? 22.719 2.504 2.334 1 82.06 204 THR B O 1
ATOM 3145 N N . ARG B 1 205 ? 24.391 2.557 0.813 1 82.94 205 ARG B N 1
ATOM 3146 C CA . ARG B 1 205 ? 23.656 3.404 -0.116 1 82.94 205 ARG B CA 1
ATOM 3147 C C . ARG B 1 205 ? 22.375 2.715 -0.589 1 82.94 205 ARG B C 1
ATOM 3149 O O . ARG B 1 205 ? 21.344 3.369 -0.799 1 82.94 205 ARG B O 1
ATOM 3156 N N . MET B 1 206 ? 22.422 1.472 -0.696 1 76.56 206 MET B N 1
ATOM 3157 C CA . MET B 1 206 ? 21.25 0.709 -1.13 1 76.56 206 MET B CA 1
ATOM 3158 C C . MET B 1 206 ? 20.156 0.757 -0.077 1 76.56 206 MET B C 1
ATOM 3160 O O . MET B 1 206 ? 18.969 0.852 -0.414 1 76.56 206 MET B O 1
ATOM 3164 N N . GLN B 1 207 ? 20.531 0.667 1.139 1 76.19 207 GLN B N 1
ATOM 3165 C CA . GLN B 1 207 ? 19.562 0.714 2.225 1 76.19 207 GLN B CA 1
ATOM 3166 C C . GLN B 1 207 ? 18.891 2.08 2.299 1 76.19 207 GLN B C 1
ATOM 3168 O O . GLN B 1 207 ? 17.75 2.193 2.779 1 76.19 207 GLN B O 1
ATOM 3173 N N . VAL B 1 208 ? 19.578 3.121 1.782 1 81.44 208 VAL B N 1
ATOM 3174 C CA . VAL B 1 208 ? 18.953 4.441 1.691 1 81.44 208 VAL B CA 1
ATOM 3175 C C . VAL B 1 208 ? 17.734 4.379 0.776 1 81.44 208 VAL B C 1
ATOM 3177 O O . VAL B 1 208 ? 16.688 4.949 1.086 1 81.44 208 VAL B O 1
ATOM 3180 N N . MET B 1 209 ? 17.812 3.645 -0.258 1 75.62 209 MET B N 1
ATOM 3181 C CA . MET B 1 209 ? 16.719 3.512 -1.21 1 75.62 209 MET B CA 1
ATOM 3182 C C . MET B 1 209 ? 15.5 2.85 -0.558 1 75.62 209 MET B C 1
ATOM 3184 O O . MET B 1 209 ? 14.367 3.295 -0.744 1 75.62 209 MET B O 1
ATOM 3188 N N . SER B 1 210 ? 15.828 1.896 0.262 1 71.38 210 SER B N 1
ATOM 3189 C CA . SER B 1 210 ? 14.758 1.189 0.951 1 71.38 210 SER B CA 1
ATOM 3190 C C . SER B 1 210 ? 14.086 2.078 1.996 1 71.38 210 SER B C 1
ATOM 3192 O O . SER B 1 210 ? 12.859 2.121 2.092 1 71.38 210 SER B O 1
ATOM 3194 N N . ARG B 1 211 ? 14.961 2.738 2.666 1 72.56 211 ARG B N 1
ATOM 3195 C CA . ARG B 1 211 ? 14.477 3.605 3.736 1 72.56 211 ARG B CA 1
ATOM 3196 C C . ARG B 1 211 ? 13.641 4.75 3.18 1 72.56 211 ARG B C 1
ATOM 3198 O O . ARG B 1 211 ? 12.688 5.203 3.822 1 72.56 211 ARG B O 1
ATOM 3205 N N . MET B 1 212 ? 13.945 5.18 1.93 1 74.75 212 MET B N 1
ATOM 3206 C CA . MET B 1 212 ? 13.32 6.371 1.354 1 74.75 212 MET B CA 1
ATOM 3207 C C . MET B 1 212 ? 12.219 5.984 0.375 1 74.75 212 MET B C 1
ATOM 3209 O O . MET B 1 212 ? 11.656 6.844 -0.305 1 74.75 212 MET B O 1
ATOM 3213 N N . GLU B 1 213 ? 11.914 4.766 0.324 1 70.06 213 GLU B N 1
ATOM 3214 C CA . GLU B 1 213 ? 11.031 4.223 -0.709 1 70.06 213 GLU B CA 1
ATOM 3215 C C . GLU B 1 213 ? 9.672 4.906 -0.692 1 70.06 213 GLU B C 1
ATOM 3217 O O . GLU B 1 213 ? 9.062 5.121 -1.744 1 70.06 213 GLU B O 1
ATOM 3222 N N . ARG B 1 214 ? 9.211 5.273 0.477 1 67.31 214 ARG B N 1
ATOM 3223 C CA . ARG B 1 214 ? 7.883 5.859 0.58 1 67.31 214 ARG B CA 1
ATOM 3224 C C . ARG B 1 214 ? 7.953 7.379 0.664 1 67.31 214 ARG B C 1
ATOM 3226 O O . ARG B 1 214 ? 6.93 8.047 0.816 1 67.31 214 ARG B O 1
ATOM 3233 N N . PHE B 1 215 ? 9.133 7.875 0.542 1 73.44 215 PHE B N 1
ATOM 3234 C CA . PHE B 1 215 ? 9.328 9.305 0.725 1 73.44 215 PHE B CA 1
ATOM 3235 C C . PHE B 1 215 ? 9.828 9.953 -0.562 1 73.44 215 PHE B C 1
ATOM 3237 O O . PHE B 1 215 ? 10.461 9.297 -1.391 1 73.44 215 PHE B O 1
ATOM 3244 N N . ARG B 1 216 ? 9.391 11.18 -0.737 1 76.25 216 ARG B N 1
ATOM 3245 C CA . ARG B 1 216 ? 9.914 12.039 -1.793 1 76.25 216 ARG B CA 1
ATOM 3246 C C . ARG B 1 216 ? 10.594 13.273 -1.208 1 76.25 216 ARG B C 1
ATOM 3248 O O . ARG B 1 216 ? 10 14 -0.418 1 76.25 216 ARG B O 1
ATOM 3255 N N . LEU B 1 217 ? 11.867 13.445 -1.646 1 77.5 217 LEU B N 1
ATOM 3256 C CA . LEU B 1 217 ? 12.617 14.594 -1.135 1 77.5 217 LEU B CA 1
ATOM 3257 C C . LEU B 1 217 ? 12.141 15.891 -1.783 1 77.5 217 LEU B C 1
ATOM 3259 O O . LEU B 1 217 ? 12.109 15.992 -3.01 1 77.5 217 LEU B O 1
ATOM 3263 N N . ARG B 1 218 ? 11.617 16.703 -0.922 1 68.44 218 ARG B N 1
ATOM 3264 C CA . ARG B 1 218 ? 11.234 18.031 -1.365 1 68.44 218 ARG B CA 1
ATOM 3265 C C . ARG B 1 218 ? 12.336 19.047 -1.058 1 68.44 218 ARG B C 1
ATOM 3267 O O . ARG B 1 218 ? 12.703 19.234 0.104 1 68.44 218 ARG B O 1
ATOM 3274 N N . GLN B 1 219 ? 13.047 19.422 -2.199 1 65.19 219 GLN B N 1
ATOM 3275 C CA . GLN B 1 219 ? 14.125 20.375 -2.01 1 65.19 219 GLN B CA 1
ATOM 3276 C C . GLN B 1 219 ? 13.578 21.766 -1.73 1 65.19 219 GLN B C 1
ATOM 3278 O O . GLN B 1 219 ? 12.469 22.109 -2.15 1 65.19 219 GLN B O 1
#

Secondary structure (DSSP, 8-state):
---PPPEEEEE-S-HHHHHHHHHHHHHH-TTSEEEEESSHHHHHHHHHTT---SEEEEESEETTEEHHHHHHHHHHH-TT-EEEEEES---HHHHHHHHHTT-SEEEETTS-HHHHHHHHHHHHTT--B---HHHHHHHTTTTSGGGSEEE-TGGGT--HHHHHHHHHHHTT--HHHHHHHHT--HHHHHHHHHHHHHHHT-SSHHHHHHHTTTEEE--/---PPPEEEEE-S-HHHHHHHHHHHHHH-TTSEEEEESSHHHHHHHHHTT---SEEEEESEETTEEHHHHHHHHHHH-TT-EEEEEES---HHHHHHHHHTT-SEEEETTS-HHHHHHHHHHHHTT--B---HHHHHHHTTTTSGGGSEEE-TGGGT--HHHHHHHHHHHTT--HHHHHHHHT--HHHHHHHHHHHHHHHT-SSHHHHHHHTTTEEE--

Radius of gyration: 23.45 Å; Cα contacts (8 Å, |Δi|>4): 748; chains: 2; bounding box: 64×57×43 Å

Foldseek 3Di:
DPQQQAEEEEEAQPVVLQVVVQVLCCVVPVSYHYHYDNALVRVLVVLVVPDAHQEYEFEQDHPVHGSLVSVVSSCVSHVNHAYEYEYCAQAPVVLVVCVVSVHQEYDYPPDDSVVVNVQVVCVVVVHGYYDDPVVRVVCNPDQFLVPAAEDECVNLVHDPVLLLLLLVLLVVDDLCVSCVVVVHDSVVSVVSVVVSCVSLVHDDSVVSCVSCGRYHYDD/DPPQQAEEEEEAQPVVLQVVVQVLCCVVPVSYHYHYDNALVRVLVVLVVPDAHQEYEFEQDGPVHGSLVSVVSSCVSHVNHAYEYEYCAQAPVVLVVCVVSVHQEYDYPPDDSVVVNVQVVCVVVVHGYYDDPVVRVVCNPAQFLVPAAEDECVNLVHDPVLLLLLLVLLVVDDLCVSCVVVVHDSVVSVVSVVVSCVSLVHDDSVVSNVSCGRYHYDD

Organism: Cupriavidus necator (strain ATCC 17699 / DSM 428 / KCTC 22496 / NCIMB 10442 / H16 / Stanier 337) (NCBI:txid381666)

Solvent-accessible surface area (backbone atoms only — not comparable to full-atom values): 23293 Å² total; per-residue (Å²): 128,84,86,64,61,51,29,36,34,41,34,32,41,33,48,37,34,39,50,18,44,47,52,48,48,40,64,77,34,71,69,38,48,67,43,78,22,61,35,63,67,52,41,49,50,44,40,75,72,64,57,75,44,49,32,37,40,30,31,39,78,36,85,88,41,30,29,69,62,42,49,58,60,44,37,76,78,43,69,81,41,40,36,29,39,31,28,88,69,51,33,65,66,58,53,49,50,41,50,74,71,64,39,35,27,44,41,51,42,58,44,49,72,66,62,48,49,51,41,53,51,38,35,73,74,69,42,67,28,65,74,50,70,69,62,22,62,69,49,52,60,44,82,35,60,86,39,18,47,74,39,42,34,61,79,59,72,35,49,71,66,44,32,56,50,50,56,43,46,74,70,58,51,52,53,65,56,50,10,64,76,69,74,49,48,48,66,57,41,49,50,42,50,52,50,49,29,60,61,70,71,39,88,45,77,57,48,47,49,63,75,38,56,62,38,23,84,45,129,126,85,87,65,63,51,30,35,33,40,34,33,42,32,47,38,34,36,50,17,44,48,51,48,48,38,63,80,35,74,70,38,49,68,43,79,21,61,35,63,65,52,40,49,51,45,41,75,73,64,55,77,44,48,31,35,41,30,30,38,79,40,85,90,39,30,29,70,62,41,48,59,60,44,38,76,80,43,69,81,41,39,35,29,39,32,28,89,70,51,34,64,67,58,52,47,50,40,50,73,72,64,38,35,26,45,41,50,44,58,45,49,71,66,60,46,49,50,41,53,49,38,36,73,73,70,39,68,26,66,73,50,70,70,62,22,64,70,49,50,61,46,83,35,59,88,37,19,48,76,37,41,31,62,79,59,72,34,50,72,67,44,32,57,51,48,56,43,46,73,71,60,53,53,54,66,57,49,9,62,76,67,73,48,50,48,66,58,41,50,51,43,49,52,49,51,28,59,62,71,70,41,88,45,76,55,47,47,50,63,73,39,56,60,39,20,82,45,130

Nearest PDB structures (foldseek):
  5hev-assembly1_A  TM=5.766E-01  e=7.490E-15  Enterococcus faecium SD3B-2
  4e7p-assembly2_A  TM=8.812E-01  e=1.448E-09  Streptococcus pneumoniae R6
  7ve6-assembly1_B  TM=8.520E-01  e=1.053E-09  Staphylococcus aureus subsp. aureus Mu50
  6swl-assembly2_B  TM=8.966E-01  e=1.631E-08  Geobacillus stearothermophilus
  4dad-assembly1_A-2  TM=8.030E-01  e=1.591E-05  Burkholderia pseudomallei